Protein AF-A0A1A9GLY2-F1 (afdb_monomer_lite)

InterPro domains:
  IPR012349 FMN-binding split barrel [G3DSA:2.30.110.10] (280-380)

pLDDT: mean 84.07, std 19.6, range [28.59, 98.62]

Foldseek 3Di:
DDDDDDDDDDDDDDDDDDDDDDDDDDPPPCLVPPDPDDDDDDDDDDDPPPPPQPDADDLVLLLQQLLQLQLQLLLQQLLLVVVLVVQVPDPPNPDDLVSSLVSQLVSLLSSLQSNLQSVLVNVCVNQVVQPSVQSSVLSSVLSSVLSSVVCVCVSVVVVPDPDDDDDDPLVVQLVVLLVSQQVSQLSSLVSNLVSCVRRFDCSVLSSVLSNVLRSVLSNLQSVLQVPDDPPDDSVVSSNSSSNSSSVSSSSSSNSNSLSVVCGHAAHSVFVVLLVVLLDQPVVSLLFWKWKWFQAPVNSDIDIGIFGWFAFPLRWTKTFDDPPDPRVSRADPDWGWIWMSHSNDTAIKIKGKDFPPRPCNVRSVCRRCVSVVPPPADPGGIMMIIGGPPSPPPPPD

Radius of gyration: 32.01 Å; chains: 1; bounding box: 87×74×97 Å

Secondary structure (DSSP, 8-state):
-----------------------------------SS-----------------PPPPHHHHHHHHHHHHHHHHHHHHHHHHHHHHHHTSTT----HHHHHHHHHHHHHHHHHHHHHHHHHHHHHH-TT--HHHHHHHHHHHHHHHHHHHHHHHHHHTTT--SPPPPPPHHHHHHHHHHHHHHHHHHHHHHHHHHHTTT-S-THHHHHHHHHHHHHHHHHHHHHHTS--TT--HHHHHHHHHHHHHHHHHHHHHHHHHHHHHHHTS-HHHHHHHHHHHTT-TTTTTTEEEEEEE-TTT--EEEEEEEEEE-TTSPEEEPPPTT-TTGGG--SS-EEEEEEETTEEEEEEEEEE-TTSTTHHHHHHHHHHH-TTS---TT--EEEEE-TTSTTSS--

Structure (mmCIF, N/CA/C/O backbone):
data_AF-A0A1A9GLY2-F1
#
_entry.id   AF-A0A1A9GLY2-F1
#
loop_
_atom_site.group_PDB
_atom_site.id
_atom_site.type_symbol
_atom_site.label_atom_id
_atom_site.label_alt_id
_atom_site.label_comp_id
_atom_site.label_asym_id
_atom_site.label_entity_id
_atom_site.label_seq_id
_atom_site.pdbx_PDB_ins_code
_atom_site.Cartn_x
_atom_site.Cartn_y
_atom_site.Cartn_z
_atom_site.occupancy
_atom_site.B_iso_or_equiv
_atom_site.auth_seq_id
_atom_site.auth_comp_id
_atom_site.auth_asym_id
_atom_site.auth_atom_id
_atom_site.pdbx_PDB_model_num
ATOM 1 N N . MET A 1 1 ? -58.938 -49.628 1.799 1.00 38.72 1 MET A N 1
ATOM 2 C CA . MET A 1 1 ? -57.677 -50.353 2.076 1.00 38.72 1 MET A CA 1
ATOM 3 C C . MET A 1 1 ? -56.684 -49.321 2.579 1.00 38.72 1 MET A C 1
ATOM 5 O O . MET A 1 1 ? -56.350 -48.443 1.810 1.00 38.72 1 MET A O 1
ATOM 9 N N . GLY A 1 2 ? -56.239 -49.230 3.821 1.00 36.31 2 GLY A N 1
ATOM 10 C CA . GLY A 1 2 ? -56.370 -50.025 5.033 1.00 36.31 2 GLY A CA 1
ATOM 11 C C . GLY A 1 2 ? -55.250 -49.507 5.942 1.00 36.31 2 GLY A C 1
ATOM 12 O O . GLY A 1 2 ? -54.090 -49.807 5.693 1.00 36.31 2 GLY A O 1
ATOM 13 N N . THR A 1 3 ? -55.583 -48.652 6.908 1.00 43.03 3 THR A N 1
ATOM 14 C CA . THR A 1 3 ? -54.724 -48.313 8.058 1.00 43.03 3 THR A CA 1
ATOM 15 C C . THR A 1 3 ? -54.656 -49.507 9.017 1.00 43.03 3 THR A C 1
ATOM 17 O O . THR A 1 3 ? -55.555 -50.352 8.999 1.00 43.03 3 THR A O 1
ATOM 20 N N . PRO A 1 4 ? -53.604 -49.609 9.851 1.00 51.53 4 PRO A N 1
ATOM 21 C CA . PRO A 1 4 ? -53.790 -49.325 11.288 1.00 51.53 4 PRO A CA 1
ATOM 22 C C . PRO A 1 4 ? -52.613 -48.516 11.897 1.00 51.53 4 PRO A C 1
ATOM 24 O O . PRO A 1 4 ? -51.492 -48.614 11.417 1.00 51.53 4 PRO A O 1
ATOM 27 N N . VAL A 1 5 ? -52.800 -47.555 12.816 1.00 34.69 5 VAL A N 1
ATOM 28 C CA . VAL A 1 5 ? -53.244 -47.608 14.238 1.00 34.69 5 VAL A CA 1
ATOM 29 C C . VAL A 1 5 ? -52.142 -48.040 15.221 1.00 34.69 5 VAL A C 1
ATOM 31 O O . VAL A 1 5 ? -51.727 -49.194 15.194 1.00 34.69 5 VAL A O 1
ATOM 34 N N . ARG A 1 6 ? -51.767 -47.121 16.136 1.00 30.89 6 ARG A N 1
ATOM 35 C CA . ARG A 1 6 ? -51.654 -47.240 17.623 1.00 30.89 6 ARG A CA 1
ATOM 36 C C . ARG A 1 6 ? -50.696 -46.167 18.177 1.00 30.89 6 ARG A C 1
ATOM 38 O O . ARG A 1 6 ? -49.684 -45.901 17.552 1.00 30.89 6 ARG A O 1
ATOM 45 N N . GLN A 1 7 ? -50.858 -45.573 19.357 1.00 30.81 7 GLN A N 1
ATOM 46 C CA . GLN A 1 7 ? -51.963 -45.413 20.308 1.00 30.81 7 GLN A CA 1
ATOM 47 C C . GLN A 1 7 ? -51.444 -44.429 21.374 1.00 30.81 7 GLN A C 1
ATOM 49 O O . GLN A 1 7 ? -50.288 -44.533 21.784 1.00 30.81 7 GLN A O 1
ATOM 54 N N . SER A 1 8 ? -52.291 -43.506 21.821 1.00 32.62 8 SER A N 1
ATOM 55 C CA . SER A 1 8 ? -52.087 -42.708 23.032 1.00 32.62 8 SER A CA 1
ATOM 56 C C . SER A 1 8 ? -52.092 -43.594 24.281 1.00 32.62 8 SER A C 1
ATOM 58 O O . SER A 1 8 ? -52.841 -44.571 24.328 1.00 32.62 8 SER A O 1
ATOM 60 N N . VAL A 1 9 ? -51.345 -43.201 25.315 1.00 30.36 9 VAL A N 1
ATOM 61 C CA . VAL A 1 9 ? -51.691 -43.521 26.706 1.00 30.36 9 VAL A CA 1
ATOM 62 C C . VAL A 1 9 ? -51.654 -42.233 27.515 1.00 30.36 9 VAL A C 1
ATOM 64 O O . VAL A 1 9 ? -50.685 -41.478 27.503 1.00 30.36 9 VAL A O 1
ATOM 67 N N . GLU A 1 10 ? -52.785 -42.015 28.157 1.00 29.30 10 GLU A N 1
ATOM 68 C CA . GLU A 1 10 ? -53.166 -40.937 29.042 1.00 29.30 10 GLU A CA 1
ATOM 69 C C . GLU A 1 10 ? -52.873 -41.304 30.512 1.00 29.30 10 GLU A C 1
ATOM 71 O O . GLU A 1 10 ? -52.984 -42.465 30.901 1.00 29.30 10 GLU A O 1
ATOM 76 N N . ASN A 1 11 ? -52.649 -40.253 31.306 1.00 28.75 11 ASN A N 1
ATOM 77 C CA . ASN A 1 11 ? -53.126 -40.038 32.680 1.00 28.75 11 ASN A CA 1
ATOM 78 C C . ASN A 1 11 ? -52.360 -40.541 33.926 1.00 28.75 11 ASN A C 1
ATOM 80 O O . ASN A 1 11 ? -52.008 -41.704 34.084 1.00 28.75 11 ASN A O 1
ATOM 84 N N . PHE A 1 12 ? -52.364 -39.599 34.888 1.00 28.61 12 PHE A N 1
ATOM 85 C CA . PHE A 1 12 ? -52.595 -39.750 36.334 1.00 28.61 12 PHE A CA 1
ATOM 86 C C . PHE A 1 12 ? -51.380 -39.945 37.263 1.00 28.61 12 PHE A C 1
ATOM 88 O O . PHE A 1 12 ? -50.816 -41.028 37.343 1.00 28.61 12 PHE A O 1
ATOM 95 N N . TRP A 1 13 ? -51.007 -38.890 38.008 1.00 28.59 13 TRP A N 1
ATOM 96 C CA . TRP A 1 13 ? -51.351 -38.722 39.437 1.00 28.59 13 TRP A CA 1
ATOM 97 C C . TRP A 1 13 ? -50.932 -37.332 39.962 1.00 28.59 13 TRP A C 1
ATOM 99 O O . TRP A 1 13 ? -49.809 -36.874 39.758 1.00 28.59 13 TRP A O 1
ATOM 109 N N . GLU A 1 14 ? -51.879 -36.673 40.631 1.00 30.05 14 GLU A N 1
ATOM 110 C CA . GLU A 1 14 ? -51.739 -35.445 41.422 1.00 30.05 14 GLU A CA 1
ATOM 111 C C . GLU A 1 14 ? -51.032 -35.706 42.770 1.00 30.05 14 GLU A C 1
ATOM 113 O O . GLU A 1 14 ? -51.168 -36.793 43.331 1.00 30.05 14 GLU A O 1
ATOM 118 N N . GLY A 1 15 ? -50.388 -34.674 43.343 1.00 30.89 15 GLY A N 1
ATOM 119 C CA . GLY A 1 15 ? -50.242 -34.533 44.806 1.00 30.89 15 GLY A CA 1
ATOM 120 C C . GLY A 1 15 ? -48.882 -34.042 45.361 1.00 30.89 15 GLY A C 1
ATOM 121 O O . GLY A 1 15 ? -47.910 -34.784 45.268 1.00 30.89 15 GLY A O 1
ATOM 122 N N . PRO A 1 16 ? -48.800 -32.842 45.992 1.00 44.28 16 PRO A N 1
ATOM 123 C CA . PRO A 1 16 ? -47.631 -32.291 46.724 1.00 44.28 16 PRO A CA 1
ATOM 124 C C . PRO A 1 16 ? -47.725 -32.641 48.244 1.00 44.28 16 PRO A C 1
ATOM 126 O O . PRO A 1 16 ? -48.586 -33.463 48.563 1.00 44.28 16 PRO A O 1
ATOM 129 N N . PRO A 1 17 ? -46.984 -32.055 49.233 1.00 53.94 17 PRO A N 1
ATOM 130 C CA . PRO A 1 17 ? -45.946 -30.998 49.239 1.00 53.94 17 PRO A CA 1
ATOM 131 C C . PRO A 1 17 ? -44.714 -31.287 50.154 1.00 53.94 17 PRO A C 1
ATOM 133 O O . PRO A 1 17 ? -44.690 -32.280 50.870 1.00 53.94 17 PRO A O 1
ATOM 136 N N . ALA A 1 18 ? -43.715 -30.386 50.195 1.00 32.31 18 ALA A N 1
ATOM 137 C CA . ALA A 1 18 ? -43.185 -29.792 51.445 1.00 32.31 18 ALA A CA 1
ATOM 138 C C . ALA A 1 18 ? -41.945 -28.900 51.224 1.00 32.31 18 ALA A C 1
ATOM 140 O O . ALA A 1 18 ? -41.057 -29.185 50.427 1.00 32.31 18 ALA A O 1
ATOM 141 N N . LEU A 1 19 ? -41.934 -27.815 51.998 1.00 43.59 19 LEU A N 1
ATOM 142 C CA . LEU A 1 19 ? -40.936 -26.757 52.128 1.00 43.59 19 LEU A CA 1
ATOM 143 C C . LEU A 1 19 ? -39.554 -27.263 52.575 1.00 43.59 19 LEU A C 1
ATOM 145 O O . LEU A 1 19 ? -39.458 -28.098 53.471 1.00 43.59 19 LEU A O 1
ATOM 149 N N . SER A 1 20 ? -38.490 -26.633 52.071 1.00 37.59 20 SER A N 1
ATOM 150 C CA . SER A 1 20 ? -37.233 -26.510 52.812 1.00 37.59 20 SER A CA 1
ATOM 151 C C . SER A 1 20 ? -36.520 -25.202 52.468 1.00 37.59 20 SER A C 1
ATOM 153 O O . SER A 1 20 ? -36.374 -24.812 51.311 1.00 37.59 20 SER A O 1
ATOM 155 N N . THR A 1 21 ? -36.163 -24.513 53.541 1.00 43.62 21 THR A N 1
ATOM 156 C CA . THR A 1 21 ? -35.464 -23.240 53.698 1.00 43.62 21 THR A CA 1
ATOM 157 C C . THR A 1 21 ? -34.026 -23.276 53.162 1.00 43.62 21 THR A C 1
ATOM 159 O O . THR A 1 21 ? -33.374 -24.313 53.235 1.00 43.62 21 THR A O 1
ATOM 162 N N . GLY A 1 22 ? -33.518 -22.133 52.672 1.00 38.69 22 GLY A N 1
ATOM 163 C CA . GLY A 1 22 ? -32.112 -21.927 52.261 1.00 38.69 22 GLY A CA 1
ATOM 164 C C . GLY A 1 22 ? -31.094 -22.031 53.416 1.00 38.69 22 GLY A C 1
ATOM 165 O O . GLY A 1 22 ? -31.451 -22.568 54.463 1.00 38.69 22 GLY A O 1
ATOM 166 N N . PRO A 1 23 ? -29.858 -21.481 53.320 1.00 57.25 23 PRO A N 1
ATOM 167 C CA . PRO A 1 23 ? -29.293 -20.590 52.292 1.00 57.25 23 PRO A CA 1
ATOM 168 C C . PRO A 1 23 ? -27.884 -21.004 51.794 1.00 57.25 23 PRO A C 1
ATOM 170 O O . PRO A 1 23 ? -27.216 -21.823 52.414 1.00 57.25 23 PRO A O 1
ATOM 173 N N . SER A 1 24 ? -27.392 -20.380 50.715 1.00 36.78 24 SER A N 1
ATOM 174 C CA . SER A 1 24 ? -25.984 -19.948 50.554 1.00 36.78 24 SER A CA 1
ATOM 175 C C . SER A 1 24 ? -25.774 -19.352 49.164 1.00 36.78 24 SER A C 1
ATOM 177 O O . SER A 1 24 ? -25.756 -20.059 48.158 1.00 36.78 24 SER A O 1
ATOM 179 N N . ALA A 1 25 ? -25.614 -18.030 49.117 1.00 43.66 25 ALA A N 1
ATOM 180 C CA . ALA A 1 25 ? -25.160 -17.321 47.933 1.00 43.66 25 ALA A CA 1
ATOM 181 C C . ALA A 1 25 ? -23.687 -17.675 47.683 1.00 43.66 25 ALA A C 1
ATOM 183 O O . ALA A 1 25 ? -22.786 -17.152 48.336 1.00 43.66 25 ALA A O 1
ATOM 184 N N . LEU A 1 26 ? -23.449 -18.591 46.746 1.00 38.06 26 LEU A N 1
ATOM 185 C CA . LEU A 1 26 ? -22.144 -18.737 46.114 1.00 38.06 26 LEU A CA 1
ATOM 186 C C . LEU A 1 26 ? -21.930 -17.529 45.190 1.00 38.06 26 LEU A C 1
ATOM 188 O O . LEU A 1 26 ? -22.845 -17.192 44.431 1.00 38.06 26 LEU A O 1
ATOM 192 N N . PRO A 1 27 ? -20.756 -16.875 45.203 1.00 38.53 27 PRO A N 1
ATOM 193 C CA . PRO A 1 27 ? -20.429 -15.889 44.190 1.00 38.53 27 PRO A CA 1
ATOM 194 C C . PRO A 1 27 ? -20.340 -16.624 42.851 1.00 38.53 27 PRO A C 1
ATOM 196 O O . PRO A 1 27 ? -19.382 -17.346 42.577 1.00 38.53 27 PRO A O 1
ATOM 199 N N . LEU A 1 28 ? -21.382 -16.485 42.032 1.00 38.66 28 LEU A N 1
ATOM 200 C CA . LEU A 1 28 ? -21.342 -16.859 40.629 1.00 38.66 28 LEU A CA 1
ATOM 201 C C . LEU A 1 28 ? -20.270 -15.989 39.975 1.00 38.66 28 LEU A C 1
ATOM 203 O O . LEU A 1 28 ? -20.501 -14.820 39.667 1.00 38.66 28 LEU A O 1
ATOM 207 N N . ASP A 1 29 ? -19.089 -16.569 39.774 1.00 40.78 29 ASP A N 1
ATOM 208 C CA . ASP A 1 29 ? -18.081 -16.050 38.859 1.00 40.78 29 ASP A CA 1
ATOM 209 C C . ASP A 1 29 ? -18.636 -16.206 37.436 1.00 40.78 29 ASP A C 1
ATOM 211 O O . ASP A 1 29 ? -18.336 -17.149 36.695 1.00 40.78 29 ASP A O 1
ATOM 215 N N . VAL A 1 30 ? -19.569 -15.311 37.090 1.00 45.22 30 VAL A N 1
ATOM 216 C CA . VAL A 1 30 ? -20.091 -15.147 35.738 1.00 45.22 30 VAL A CA 1
ATOM 217 C C . VAL A 1 30 ? -18.941 -14.574 34.931 1.00 45.22 30 VAL A C 1
ATOM 219 O O . VAL A 1 30 ? -18.821 -13.370 34.710 1.00 45.22 30 VAL A O 1
ATOM 222 N N . SER A 1 31 ? -18.064 -15.465 34.488 1.00 43.38 31 SER A N 1
ATOM 223 C CA . SER A 1 31 ? -17.146 -15.196 33.401 1.00 43.38 31 SER A CA 1
ATOM 224 C C . SER A 1 31 ? -18.011 -15.004 32.157 1.00 43.38 31 SER A C 1
ATOM 226 O O . SER A 1 31 ? -18.311 -15.954 31.433 1.00 43.38 31 SER A O 1
ATOM 228 N N . VAL A 1 32 ? -18.477 -13.759 31.972 1.00 48.78 32 VAL A N 1
ATOM 229 C CA . VAL A 1 32 ? -19.273 -13.280 30.837 1.00 48.78 32 VAL A CA 1
ATOM 230 C C . VAL A 1 32 ? -18.464 -13.560 29.587 1.00 48.78 32 VAL A C 1
ATOM 232 O O . VAL A 1 32 ? -17.568 -12.820 29.173 1.00 48.78 32 VAL A O 1
ATOM 235 N N . ARG A 1 33 ? -18.734 -14.725 29.021 1.00 44.78 33 ARG A N 1
ATOM 236 C CA . ARG A 1 33 ? -18.053 -15.220 27.852 1.00 44.78 33 ARG A CA 1
ATOM 237 C C . ARG A 1 33 ? -18.717 -14.532 26.670 1.00 44.78 33 ARG A C 1
ATOM 239 O O . ARG A 1 33 ? -19.754 -14.970 26.189 1.00 44.78 33 ARG A O 1
ATOM 246 N N . CYS A 1 34 ? -18.105 -13.441 26.207 1.00 48.50 34 CYS A N 1
ATOM 247 C CA . CYS A 1 34 ? -18.359 -12.872 24.883 1.00 48.50 34 CYS A CA 1
ATOM 248 C C . CYS A 1 34 ? -17.879 -13.895 23.837 1.00 48.50 34 CYS A C 1
ATOM 250 O O . CYS A 1 34 ? -16.817 -13.747 23.236 1.00 48.50 34 CYS A O 1
ATOM 252 N N . THR A 1 35 ? -18.574 -15.025 23.722 1.00 45.62 35 THR A N 1
ATOM 253 C CA . THR A 1 35 ? -18.190 -16.140 22.862 1.00 45.62 35 THR A CA 1
ATOM 254 C C . THR A 1 35 ? -19.413 -16.660 22.131 1.00 45.62 35 THR A C 1
ATOM 256 O O . THR A 1 35 ? -20.208 -17.401 22.702 1.00 45.62 35 THR A O 1
ATOM 259 N N . GLY A 1 36 ? -19.452 -16.410 20.820 1.00 44.09 36 GLY A N 1
ATOM 260 C CA . GLY A 1 36 ? -19.726 -17.512 19.902 1.00 44.09 36 GLY A CA 1
ATOM 261 C C . GLY A 1 36 ? -18.803 -18.678 20.282 1.00 44.09 36 GLY A C 1
ATOM 262 O O . GLY A 1 36 ? -17.595 -18.492 20.451 1.00 44.09 36 GLY A O 1
ATOM 263 N N . GLY A 1 37 ? -19.408 -19.830 20.567 1.00 33.69 37 GLY A N 1
ATOM 264 C CA . GLY A 1 37 ? -18.840 -20.894 21.393 1.00 33.69 37 GLY A CA 1
ATOM 265 C C . GLY A 1 37 ? -17.450 -21.391 20.985 1.00 33.69 37 GLY A C 1
ATOM 266 O O . GLY A 1 37 ? -17.215 -21.806 19.853 1.00 33.69 37 GLY A O 1
ATOM 267 N N . MET A 1 38 ? -16.535 -21.441 21.956 1.00 38.41 38 MET A N 1
ATOM 268 C CA . MET A 1 38 ? -15.318 -22.249 21.869 1.00 38.41 38 MET A CA 1
ATOM 269 C C . MET A 1 38 ? -14.953 -22.790 23.263 1.00 38.41 38 MET A C 1
ATOM 271 O O . MET A 1 38 ? -14.972 -22.058 24.258 1.00 38.41 38 MET A O 1
ATOM 275 N N . ARG A 1 39 ? -14.695 -24.104 23.337 1.00 41.03 39 ARG A N 1
ATOM 276 C CA . ARG A 1 39 ? -14.489 -24.887 24.572 1.00 41.03 39 ARG A CA 1
ATOM 277 C C . ARG A 1 39 ? -13.223 -24.461 25.345 1.00 41.03 39 ARG A C 1
ATOM 279 O O . ARG A 1 39 ? -12.210 -24.172 24.712 1.00 41.03 39 ARG A O 1
ATOM 286 N N . PRO A 1 40 ? -13.242 -24.468 26.693 1.00 45.19 40 PRO A N 1
ATOM 287 C CA . PRO A 1 40 ? -12.069 -24.192 27.518 1.00 45.19 40 PRO A CA 1
ATOM 288 C C . PRO A 1 40 ? -11.242 -25.472 27.734 1.00 45.19 40 PRO A C 1
ATOM 290 O O . PRO A 1 40 ? -11.770 -26.478 28.198 1.00 45.19 40 PRO A O 1
ATOM 293 N N . GLY A 1 41 ? -9.947 -25.436 27.422 1.00 45.19 41 GLY A N 1
ATOM 294 C CA . GLY A 1 41 ? -9.006 -26.509 27.742 1.00 45.19 41 GLY A CA 1
ATOM 295 C C . GLY A 1 41 ? -7.575 -25.980 27.831 1.00 45.19 41 GLY A C 1
ATOM 296 O O . GLY A 1 41 ? -7.081 -25.417 26.860 1.00 45.19 41 GLY A O 1
ATOM 297 N N . ALA A 1 42 ? -6.957 -26.168 29.002 1.00 49.44 42 ALA A N 1
ATOM 298 C CA . ALA A 1 42 ? -5.528 -26.032 29.310 1.00 49.44 42 ALA A CA 1
ATOM 299 C C . ALA A 1 42 ? -4.863 -24.682 28.964 1.00 49.44 42 ALA A C 1
ATOM 301 O O . ALA A 1 42 ? -4.197 -24.528 27.942 1.00 49.44 42 ALA A O 1
ATOM 302 N N . ALA A 1 43 ? -4.984 -23.710 29.870 1.00 46.97 43 ALA A N 1
ATOM 303 C CA . ALA A 1 43 ? -4.198 -22.481 29.845 1.00 46.97 43 ALA A CA 1
ATOM 304 C C . ALA A 1 43 ? -3.432 -22.351 31.161 1.00 46.97 43 ALA A C 1
ATOM 306 O O . ALA A 1 43 ? -3.874 -21.641 32.053 1.00 46.97 43 ALA A O 1
ATOM 307 N N . ASP A 1 44 ? -2.294 -23.033 31.275 1.00 51.78 44 ASP A N 1
ATOM 308 C CA . ASP A 1 44 ? -1.329 -22.700 32.314 1.00 51.78 44 ASP A CA 1
ATOM 309 C C . ASP A 1 44 ? 0.107 -22.988 31.859 1.00 51.78 44 ASP A C 1
ATOM 311 O O . ASP A 1 44 ? 0.386 -23.995 31.212 1.00 51.78 44 ASP A O 1
ATOM 315 N N . LEU A 1 45 ? 1.000 -22.056 32.205 1.00 43.88 45 LEU A N 1
ATOM 316 C CA . LEU A 1 45 ? 2.466 -22.141 32.120 1.00 43.88 45 LEU A CA 1
ATOM 317 C C . LEU A 1 45 ? 3.145 -22.015 30.740 1.00 43.88 45 LEU A C 1
ATOM 319 O O . LEU A 1 45 ? 4.056 -22.776 30.419 1.00 43.88 45 LEU A O 1
ATOM 323 N N . LEU A 1 46 ? 2.833 -20.968 29.962 1.00 38.84 46 LEU A N 1
ATOM 324 C CA . LEU A 1 46 ? 3.800 -20.459 28.975 1.00 38.84 46 LEU A CA 1
ATOM 325 C C . LEU A 1 46 ? 4.472 -19.168 29.471 1.00 38.84 46 LEU A C 1
ATOM 327 O O . LEU A 1 46 ? 3.773 -18.222 29.848 1.00 38.84 46 LEU A O 1
ATOM 331 N N . PRO A 1 47 ? 5.818 -19.090 29.457 1.00 40.31 47 PRO A N 1
ATOM 332 C CA . PRO A 1 47 ? 6.548 -17.914 29.905 1.00 40.31 47 PRO A CA 1
ATOM 333 C C . PRO A 1 47 ? 6.137 -16.687 29.089 1.00 40.31 47 PRO A C 1
ATOM 335 O O . PRO A 1 47 ? 6.216 -16.670 27.856 1.00 40.31 47 PRO A O 1
ATOM 338 N N . ARG A 1 48 ? 5.707 -15.639 29.804 1.00 43.06 48 ARG A N 1
ATOM 339 C CA . ARG A 1 48 ? 5.384 -14.312 29.268 1.00 43.06 48 ARG A CA 1
ATOM 340 C C . ARG A 1 48 ? 6.640 -13.686 28.660 1.00 43.06 48 ARG A C 1
ATOM 342 O O . ARG A 1 48 ? 7.309 -12.870 29.287 1.00 43.06 48 ARG A O 1
ATOM 349 N N . ARG A 1 49 ? 6.959 -14.028 27.409 1.00 43.34 49 ARG A N 1
ATOM 350 C CA . ARG A 1 49 ? 7.821 -13.180 26.581 1.00 43.34 49 ARG A CA 1
ATOM 351 C C . ARG A 1 49 ? 7.082 -11.865 26.395 1.00 43.34 49 ARG A C 1
ATOM 353 O O . ARG A 1 49 ? 6.084 -11.805 25.680 1.00 43.34 49 ARG A O 1
ATOM 360 N N . THR A 1 50 ? 7.571 -10.826 27.059 1.00 41.59 50 THR A N 1
ATOM 361 C CA . THR A 1 50 ? 7.172 -9.440 26.842 1.00 41.59 50 THR A CA 1
ATOM 362 C C . THR A 1 50 ? 7.463 -9.096 25.386 1.00 41.59 50 THR A C 1
ATOM 364 O O . THR A 1 50 ? 8.567 -8.720 24.998 1.00 41.59 50 THR A O 1
ATOM 367 N N . SER A 1 51 ? 6.470 -9.298 24.523 1.00 47.00 51 SER A N 1
ATOM 368 C CA . SER A 1 51 ? 6.543 -8.863 23.141 1.00 47.00 51 SER A CA 1
ATOM 369 C C . SER A 1 51 ? 6.591 -7.342 23.163 1.00 47.00 51 SER A C 1
ATOM 371 O O . SER A 1 51 ? 5.549 -6.701 23.300 1.00 47.00 51 SER A O 1
ATOM 373 N N . ARG A 1 52 ? 7.793 -6.759 23.066 1.00 49.88 52 ARG A N 1
ATOM 374 C CA . ARG A 1 52 ? 7.948 -5.347 22.708 1.00 49.88 52 ARG A CA 1
ATOM 375 C C . ARG A 1 52 ? 7.114 -5.136 21.450 1.00 49.88 52 ARG A C 1
ATOM 377 O O . ARG A 1 52 ? 7.427 -5.696 20.400 1.00 49.88 52 ARG A O 1
ATOM 384 N N . SER A 1 53 ? 6.021 -4.393 21.582 1.00 53.66 53 SER A N 1
ATOM 385 C CA . SER A 1 53 ? 5.233 -3.941 20.444 1.00 53.66 53 SER A CA 1
ATOM 386 C C . SER A 1 53 ? 6.157 -3.088 19.589 1.00 53.66 53 SER A C 1
ATOM 388 O O . SER A 1 53 ? 6.485 -1.966 19.960 1.00 53.66 53 SER A O 1
ATOM 390 N N . ALA A 1 54 ? 6.658 -3.654 18.493 1.00 58.81 54 ALA A N 1
ATOM 391 C CA . ALA A 1 54 ? 7.458 -2.904 17.544 1.00 58.81 54 ALA A CA 1
ATOM 392 C C . ALA A 1 54 ? 6.573 -1.789 16.981 1.00 58.81 54 ALA A C 1
ATOM 394 O O . ALA A 1 54 ? 5.564 -2.076 16.331 1.00 58.81 54 ALA A O 1
ATOM 395 N N . SER A 1 55 ? 6.929 -0.533 17.257 1.00 66.31 55 SER A N 1
ATOM 396 C CA . SER A 1 55 ? 6.269 0.621 16.654 1.00 66.31 55 SER A CA 1
ATOM 397 C C . SER A 1 55 ? 6.285 0.469 15.132 1.00 66.31 55 SER A C 1
ATOM 399 O O . SER A 1 55 ? 7.291 -0.013 14.595 1.00 66.31 55 SER A O 1
ATOM 401 N N . PRO A 1 56 ? 5.203 0.846 14.428 1.00 69.94 56 PRO A N 1
ATOM 402 C CA . PRO A 1 56 ? 5.167 0.787 12.971 1.00 69.94 56 PRO A CA 1
ATOM 403 C C . PRO A 1 56 ? 6.359 1.549 12.361 1.00 69.94 56 PRO A C 1
ATOM 405 O O . PRO A 1 56 ? 6.922 2.432 13.022 1.00 69.94 56 PRO A O 1
ATOM 408 N N . PRO A 1 57 ? 6.766 1.219 11.118 1.00 77.81 57 PRO A N 1
ATOM 409 C CA . PRO A 1 57 ? 7.809 1.973 10.434 1.00 77.81 57 PRO A CA 1
ATOM 410 C C . PRO A 1 57 ? 7.476 3.456 10.470 1.00 77.81 57 PRO A C 1
ATOM 412 O O . PRO A 1 57 ? 6.319 3.836 10.320 1.00 77.81 57 PRO A O 1
ATOM 415 N N . ARG A 1 58 ? 8.484 4.317 10.592 1.00 89.50 58 ARG A N 1
ATOM 416 C CA . ARG A 1 58 ? 8.272 5.721 10.240 1.00 89.50 58 ARG A CA 1
ATOM 417 C C . ARG A 1 58 ? 8.032 5.782 8.734 1.00 89.50 58 ARG A C 1
ATOM 419 O O . ARG A 1 58 ? 8.826 5.215 7.983 1.00 89.50 58 ARG A O 1
ATOM 426 N N . LEU A 1 59 ? 6.982 6.486 8.308 1.00 90.88 59 LEU A N 1
ATOM 427 C CA . LEU A 1 59 ? 6.634 6.659 6.892 1.00 90.88 59 LEU A CA 1
ATOM 428 C C . LEU A 1 59 ? 7.849 7.060 6.044 1.00 90.88 59 LEU A C 1
ATOM 430 O O . LEU A 1 59 ? 8.071 6.485 4.987 1.00 90.88 59 LEU A O 1
ATOM 434 N N . LEU A 1 60 ? 8.669 7.987 6.546 1.00 93.31 60 LEU A N 1
ATOM 435 C CA . LEU A 1 60 ? 9.869 8.456 5.852 1.00 93.31 60 LEU A CA 1
ATOM 436 C C . LEU A 1 60 ? 10.887 7.340 5.592 1.00 93.31 60 LEU A C 1
ATOM 438 O O . LEU A 1 60 ? 11.437 7.269 4.503 1.00 93.31 60 LEU A O 1
ATOM 442 N N . ILE A 1 61 ? 11.109 6.439 6.555 1.00 95.12 61 ILE A N 1
ATOM 443 C CA . ILE A 1 61 ? 12.038 5.308 6.383 1.00 95.12 61 ILE A CA 1
ATOM 444 C C . ILE A 1 61 ? 11.488 4.338 5.337 1.00 95.12 61 ILE A C 1
ATOM 446 O O . ILE A 1 61 ? 12.238 3.821 4.514 1.00 95.12 61 ILE A O 1
ATOM 450 N N . TRP A 1 62 ? 10.175 4.099 5.370 1.00 95.00 62 TRP A N 1
ATOM 451 C CA . TRP A 1 62 ? 9.507 3.245 4.396 1.00 95.00 62 TRP A CA 1
ATOM 452 C C . TRP A 1 62 ? 9.610 3.826 2.980 1.00 95.00 62 TRP A C 1
ATOM 454 O O . TRP A 1 62 ? 10.086 3.149 2.075 1.00 95.00 62 TRP A O 1
ATOM 464 N N . ALA A 1 63 ? 9.239 5.094 2.800 1.00 96.69 63 ALA A N 1
ATOM 465 C CA . ALA A 1 63 ? 9.296 5.764 1.506 1.00 96.69 63 ALA A CA 1
ATOM 466 C C . ALA A 1 63 ? 10.729 5.904 0.973 1.00 96.69 63 ALA A C 1
ATOM 468 O O . ALA A 1 63 ? 10.960 5.619 -0.195 1.00 96.69 63 ALA A O 1
ATOM 469 N N . ALA A 1 64 ? 11.701 6.255 1.821 1.00 97.44 64 ALA A N 1
ATOM 470 C CA . ALA A 1 64 ? 13.101 6.381 1.413 1.00 97.44 64 ALA A CA 1
ATOM 471 C C . ALA A 1 64 ? 13.707 5.046 0.955 1.00 97.44 64 ALA A C 1
ATOM 473 O O . ALA A 1 64 ? 14.468 5.014 -0.008 1.00 97.44 64 ALA A O 1
ATOM 474 N N . ALA A 1 65 ? 13.362 3.935 1.613 1.00 97.56 65 ALA A N 1
ATOM 475 C CA . ALA A 1 65 ? 13.848 2.618 1.209 1.00 97.56 65 ALA A CA 1
ATOM 476 C C . ALA A 1 65 ? 13.304 2.197 -0.164 1.00 97.56 65 ALA A C 1
ATOM 478 O O . ALA A 1 65 ? 14.049 1.639 -0.967 1.00 97.56 65 ALA A O 1
ATOM 479 N N . LEU A 1 66 ? 12.023 2.469 -0.438 1.00 97.94 66 LEU A N 1
ATOM 480 C CA . LEU A 1 66 ? 11.413 2.163 -1.734 1.00 97.94 66 LEU A CA 1
ATOM 481 C C . LEU A 1 66 ? 11.918 3.114 -2.824 1.00 97.94 66 LEU A C 1
ATOM 483 O O . LEU A 1 66 ? 12.217 2.651 -3.917 1.00 97.94 66 LEU A O 1
ATOM 487 N N . ALA A 1 67 ? 12.110 4.398 -2.513 1.00 98.38 67 ALA A N 1
ATOM 488 C CA . ALA A 1 67 ? 12.768 5.354 -3.402 1.00 98.38 67 ALA A CA 1
ATOM 489 C C . ALA A 1 67 ? 14.166 4.873 -3.817 1.00 98.38 67 ALA A C 1
ATOM 491 O O . ALA A 1 67 ? 14.477 4.832 -5.002 1.00 98.38 67 ALA A O 1
ATOM 492 N N . LEU A 1 68 ? 15.001 4.448 -2.864 1.00 98.44 68 LEU A N 1
ATOM 493 C CA . LEU A 1 68 ? 16.342 3.950 -3.176 1.00 98.44 68 LEU A CA 1
ATOM 494 C C . LEU A 1 68 ? 16.304 2.668 -4.023 1.00 98.44 68 LEU A C 1
ATOM 496 O O . LEU A 1 68 ? 17.105 2.518 -4.940 1.00 98.44 68 LEU A O 1
ATOM 500 N N . ALA A 1 69 ? 15.384 1.749 -3.724 1.00 98.38 69 ALA A N 1
ATOM 501 C CA . ALA A 1 69 ? 15.250 0.503 -4.472 1.00 98.38 69 ALA A CA 1
ATOM 502 C C . ALA A 1 69 ? 14.836 0.738 -5.934 1.00 98.38 69 ALA A C 1
ATOM 504 O O . ALA A 1 69 ? 15.458 0.192 -6.843 1.00 98.38 69 ALA A O 1
ATOM 505 N N . GLU A 1 70 ? 13.835 1.587 -6.156 1.00 98.31 70 GLU A N 1
ATOM 506 C CA . GLU A 1 70 ? 13.379 1.972 -7.495 1.00 98.31 70 GLU A CA 1
ATOM 507 C C . GLU A 1 70 ? 14.438 2.790 -8.241 1.00 98.31 70 GLU A C 1
ATOM 509 O O . GLU A 1 70 ? 14.646 2.591 -9.433 1.00 98.31 70 GLU A O 1
ATOM 514 N N . ALA A 1 71 ? 15.185 3.660 -7.552 1.00 98.62 71 ALA A N 1
ATOM 515 C CA . ALA A 1 71 ? 16.315 4.369 -8.152 1.00 98.62 71 ALA A CA 1
ATOM 516 C C . ALA A 1 71 ? 17.361 3.399 -8.721 1.00 98.62 71 ALA A C 1
ATOM 518 O O . ALA A 1 71 ? 17.850 3.599 -9.831 1.00 98.62 71 ALA A O 1
ATOM 519 N N . VAL A 1 72 ? 17.678 2.324 -7.990 1.00 98.56 72 VAL A N 1
ATOM 520 C CA . VAL A 1 72 ? 18.585 1.271 -8.470 1.00 98.56 72 VAL A CA 1
ATOM 521 C C . VAL A 1 72 ? 17.995 0.546 -9.680 1.00 98.56 72 VAL A C 1
ATOM 523 O O . VAL A 1 72 ? 18.699 0.366 -10.673 1.00 98.56 72 VAL A O 1
ATOM 526 N N . GLY A 1 73 ? 16.717 0.164 -9.622 1.00 97.88 73 GLY A N 1
ATOM 527 C CA . GLY A 1 73 ? 16.033 -0.517 -10.723 1.00 97.88 73 GLY A CA 1
ATOM 528 C C . GLY A 1 73 ? 16.002 0.309 -12.009 1.00 97.88 73 GLY A C 1
ATOM 529 O O . GLY A 1 73 ? 16.449 -0.152 -13.058 1.00 97.88 73 GLY A O 1
ATOM 530 N N . LEU A 1 74 ? 15.570 1.568 -11.921 1.00 98.12 74 LEU A N 1
ATOM 531 C CA . LEU A 1 74 ? 15.438 2.440 -13.087 1.00 98.12 74 LEU A CA 1
ATOM 532 C C . LEU A 1 74 ? 16.793 2.904 -13.633 1.00 98.12 74 LEU A C 1
ATOM 534 O O . LEU A 1 74 ? 16.938 3.049 -14.847 1.00 98.12 74 LEU A O 1
ATOM 538 N N . ALA A 1 75 ? 17.809 3.077 -12.783 1.00 98.38 75 ALA A N 1
ATOM 539 C CA . ALA A 1 75 ? 19.178 3.299 -13.248 1.00 98.38 75 ALA A CA 1
ATOM 540 C C . ALA A 1 75 ? 19.720 2.076 -14.010 1.00 98.38 75 ALA A C 1
ATOM 542 O O . ALA A 1 75 ? 20.334 2.236 -15.067 1.00 98.38 75 ALA A O 1
ATOM 543 N N . ALA A 1 76 ? 19.459 0.859 -13.517 1.00 98.12 76 ALA A N 1
ATOM 544 C CA . ALA A 1 76 ? 19.852 -0.376 -14.195 1.00 98.12 76 ALA A CA 1
ATOM 545 C C . ALA A 1 76 ? 19.135 -0.536 -15.545 1.00 98.12 76 ALA A C 1
ATOM 547 O O . ALA A 1 76 ? 19.780 -0.862 -16.540 1.00 98.12 76 ALA A O 1
ATOM 548 N N . ALA A 1 77 ? 17.833 -0.247 -15.606 1.00 97.12 77 ALA A N 1
ATOM 549 C CA . ALA A 1 77 ? 17.056 -0.291 -16.843 1.00 97.12 77 ALA A CA 1
ATOM 550 C C . ALA A 1 77 ? 17.541 0.735 -17.877 1.00 97.12 77 ALA A C 1
ATOM 552 O O . ALA A 1 77 ? 17.734 0.397 -19.047 1.00 97.12 77 ALA A O 1
ATOM 553 N N . ALA A 1 78 ? 17.805 1.971 -17.443 1.00 97.19 78 ALA A N 1
ATOM 554 C CA . ALA A 1 78 ? 18.383 3.005 -18.294 1.00 97.19 78 ALA A CA 1
ATOM 555 C C . ALA A 1 78 ? 19.756 2.578 -18.840 1.00 97.19 78 ALA A C 1
ATOM 557 O O . ALA A 1 78 ? 20.008 2.694 -20.039 1.00 97.19 78 ALA A O 1
ATOM 558 N N . GLY A 1 79 ? 20.620 2.019 -17.987 1.00 97.50 79 GLY A N 1
ATOM 559 C CA . GLY A 1 79 ? 21.925 1.495 -18.393 1.00 97.50 79 GLY A CA 1
ATOM 560 C C . GLY A 1 79 ? 21.820 0.340 -19.390 1.00 97.50 79 GLY A C 1
ATOM 561 O O . GLY A 1 79 ? 22.517 0.344 -20.402 1.00 97.50 79 GLY A O 1
ATOM 562 N N . ALA A 1 80 ? 20.914 -0.613 -19.153 1.00 96.38 80 ALA A N 1
ATOM 563 C CA . ALA A 1 80 ? 20.666 -1.729 -20.064 1.00 96.38 80 ALA A CA 1
ATOM 564 C C . ALA A 1 80 ? 20.181 -1.244 -21.438 1.00 96.38 80 ALA A C 1
ATOM 566 O O . ALA A 1 80 ? 20.688 -1.699 -22.460 1.00 96.38 80 ALA A O 1
ATOM 567 N N . SER A 1 81 ? 19.268 -0.269 -21.471 1.00 93.81 81 SER A N 1
ATOM 568 C CA . SER A 1 81 ? 18.789 0.350 -22.714 1.00 93.81 81 SER A CA 1
ATOM 569 C C . SER A 1 81 ? 19.925 1.011 -23.512 1.00 93.81 81 SER A C 1
ATOM 571 O O . SER A 1 81 ? 20.057 0.799 -24.721 1.00 93.81 81 SER A O 1
ATOM 573 N N . GLN A 1 82 ? 20.812 1.748 -22.834 1.00 95.69 82 GLN A N 1
ATOM 574 C CA . GLN A 1 82 ? 21.979 2.365 -23.475 1.00 95.69 82 GLN A CA 1
ATOM 575 C C . GLN A 1 82 ? 22.998 1.331 -23.968 1.00 95.69 82 GLN A C 1
ATOM 577 O O . GLN A 1 82 ? 23.528 1.483 -25.065 1.00 95.69 82 GLN A O 1
ATOM 582 N N . ALA A 1 83 ? 23.234 0.257 -23.211 1.00 94.38 83 ALA A N 1
ATOM 583 C CA . ALA A 1 83 ? 24.113 -0.832 -23.632 1.00 94.38 83 ALA A CA 1
ATOM 584 C C . ALA A 1 83 ? 23.584 -1.540 -24.890 1.00 94.38 83 ALA A C 1
ATOM 586 O O . ALA A 1 83 ? 24.347 -1.787 -25.823 1.00 94.38 83 ALA A O 1
ATOM 587 N N . VAL A 1 84 ? 22.273 -1.806 -24.947 1.00 91.94 84 VAL A N 1
ATOM 588 C CA . VAL A 1 84 ? 21.619 -2.368 -26.139 1.00 91.94 84 VAL A CA 1
ATOM 589 C C . VAL A 1 84 ? 21.760 -1.426 -27.333 1.00 91.94 84 VAL A C 1
ATOM 591 O O . VAL A 1 84 ? 22.096 -1.879 -28.426 1.00 91.94 84 VAL A O 1
ATOM 594 N N . THR A 1 85 ? 21.558 -0.123 -27.130 1.00 90.62 85 THR A N 1
ATOM 595 C CA . THR A 1 85 ? 21.675 0.880 -28.200 1.00 90.62 85 THR A CA 1
ATOM 596 C C . THR A 1 85 ? 23.100 0.954 -28.743 1.00 90.62 85 THR A C 1
ATOM 598 O O . THR A 1 85 ? 23.298 0.835 -29.948 1.00 90.62 85 THR A O 1
ATOM 601 N N . ALA A 1 86 ? 24.093 1.085 -27.859 1.00 91.12 86 ALA A N 1
ATOM 602 C CA . ALA A 1 86 ? 25.500 1.171 -28.240 1.00 91.12 86 ALA A CA 1
ATOM 603 C C . ALA A 1 86 ? 25.945 -0.058 -29.045 1.00 91.12 86 ALA A C 1
ATOM 605 O O . ALA A 1 86 ? 26.565 0.079 -30.098 1.00 91.12 86 ALA A O 1
ATOM 606 N N . TRP A 1 87 ? 25.550 -1.251 -28.599 1.00 89.62 87 TRP A N 1
ATOM 607 C CA . TRP A 1 87 ? 25.863 -2.491 -29.300 1.00 89.62 87 TRP A CA 1
ATOM 608 C C . TRP A 1 87 ? 25.178 -2.599 -30.667 1.00 89.62 87 TRP A C 1
ATOM 610 O O . TRP A 1 87 ? 25.787 -3.037 -31.638 1.00 89.62 87 TRP A O 1
ATOM 620 N N . SER A 1 88 ? 23.925 -2.150 -30.766 1.00 86.06 88 SER A N 1
ATOM 621 C CA . SER A 1 88 ? 23.156 -2.201 -32.018 1.00 86.06 88 SER A CA 1
ATOM 622 C C . SER A 1 88 ? 23.696 -1.249 -33.092 1.00 86.06 88 SER A C 1
ATOM 624 O O . SER A 1 88 ? 23.420 -1.441 -34.273 1.00 86.06 88 SER A O 1
ATOM 626 N N . THR A 1 89 ? 24.461 -0.224 -32.702 1.00 86.19 89 THR A N 1
ATOM 627 C CA . THR A 1 89 ? 25.078 0.729 -33.638 1.00 86.19 89 THR A CA 1
ATOM 628 C C . THR A 1 89 ? 26.436 0.288 -34.191 1.00 86.19 89 THR A C 1
ATOM 630 O O .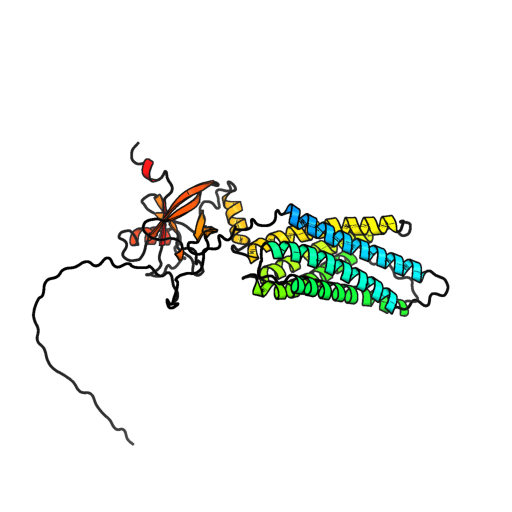 THR A 1 89 ? 26.950 0.935 -35.104 1.00 86.19 89 THR A O 1
ATOM 633 N N . GLU A 1 90 ? 27.034 -0.796 -33.684 1.00 86.56 90 GLU A N 1
ATOM 634 C CA . GLU A 1 90 ? 28.329 -1.270 -34.181 1.00 86.56 90 GLU A CA 1
ATOM 635 C C . GLU A 1 90 ? 28.208 -1.893 -35.592 1.00 86.56 90 GLU A C 1
ATOM 637 O O . GLU A 1 90 ? 27.381 -2.786 -35.813 1.00 86.56 90 GLU A O 1
ATOM 642 N N . PRO A 1 91 ? 29.037 -1.476 -36.573 1.00 81.94 91 PRO A N 1
ATOM 643 C CA . PRO A 1 91 ? 29.005 -2.036 -37.922 1.00 81.94 91 PRO A CA 1
ATOM 644 C C . PRO A 1 91 ? 29.236 -3.553 -37.921 1.00 81.94 91 PRO A C 1
ATOM 646 O O . PRO A 1 91 ? 30.283 -4.037 -37.498 1.00 81.94 91 PRO A O 1
ATOM 649 N N . GLY A 1 92 ? 28.266 -4.315 -38.433 1.00 80.69 92 GLY A N 1
ATOM 650 C CA . GLY A 1 92 ? 28.345 -5.778 -38.504 1.00 80.69 92 GLY A CA 1
ATOM 651 C C . GLY A 1 92 ? 27.824 -6.514 -37.267 1.00 80.69 92 GLY A C 1
ATOM 652 O O . GLY A 1 92 ? 27.806 -7.749 -37.276 1.00 80.69 92 GLY A O 1
ATOM 653 N N . ALA A 1 93 ? 27.339 -5.800 -36.245 1.00 76.88 93 ALA A N 1
ATOM 654 C CA . ALA A 1 93 ? 26.602 -6.404 -35.145 1.00 76.88 93 ALA A CA 1
ATOM 655 C C . ALA A 1 93 ? 25.282 -6.987 -35.674 1.00 76.88 93 ALA A C 1
ATOM 657 O O . ALA A 1 93 ? 24.275 -6.299 -35.832 1.00 76.88 93 ALA A O 1
ATOM 658 N N . LYS A 1 94 ? 25.275 -8.292 -35.967 1.00 72.31 94 LYS A N 1
ATOM 659 C CA . LYS A 1 94 ? 24.032 -9.055 -36.107 1.00 72.31 94 LYS A CA 1
ATOM 660 C C . LYS A 1 94 ? 23.429 -9.152 -34.712 1.00 72.31 94 LYS A C 1
ATOM 662 O O . LYS A 1 94 ? 23.752 -10.067 -33.956 1.00 72.31 94 LYS A O 1
ATOM 667 N N . GLY A 1 95 ? 22.638 -8.143 -34.359 1.00 62.88 95 GLY A N 1
ATOM 668 C CA . GLY A 1 95 ? 22.034 -8.006 -33.048 1.00 62.88 95 GLY A CA 1
ATOM 669 C C . GLY A 1 95 ? 21.199 -9.235 -32.716 1.00 62.88 95 GLY A C 1
ATOM 670 O O . GLY A 1 95 ? 20.103 -9.405 -33.233 1.00 62.88 95 GLY A O 1
ATOM 671 N N . SER A 1 96 ? 21.708 -10.128 -31.870 1.00 79.75 96 SER A N 1
ATOM 672 C CA . SER A 1 96 ? 20.899 -11.191 -31.292 1.00 79.75 96 SER A CA 1
ATOM 673 C C . SER A 1 96 ? 19.839 -10.547 -30.401 1.00 79.75 96 SER A C 1
ATOM 675 O O . SER A 1 96 ? 20.118 -10.185 -29.257 1.00 79.75 96 SER A O 1
ATOM 677 N N . THR A 1 97 ? 18.622 -10.442 -30.923 1.00 87.44 97 THR A N 1
ATOM 678 C CA . THR A 1 97 ? 17.340 -10.219 -30.237 1.00 87.44 97 THR A CA 1
ATOM 679 C C . THR A 1 97 ? 17.331 -10.800 -28.809 1.00 87.44 97 THR A C 1
ATOM 681 O O . THR A 1 97 ? 16.903 -10.154 -27.853 1.00 87.44 97 THR A O 1
ATOM 684 N N . GLY A 1 98 ? 17.916 -11.993 -28.632 1.00 89.94 98 GLY A N 1
ATOM 685 C CA . GLY A 1 98 ? 18.080 -12.651 -27.333 1.00 89.94 98 GLY A CA 1
ATOM 686 C C . GLY A 1 98 ? 18.957 -11.911 -26.311 1.00 89.94 98 GLY A C 1
ATOM 687 O O . GLY A 1 98 ? 18.597 -11.885 -25.138 1.00 89.94 98 GLY A O 1
ATOM 688 N N . LEU A 1 99 ? 20.069 -11.286 -26.713 1.00 90.75 99 LEU A N 1
ATOM 689 C CA . LEU A 1 99 ? 20.933 -10.519 -25.803 1.00 90.75 99 LEU A CA 1
ATOM 690 C C . LEU A 1 99 ? 20.241 -9.240 -25.325 1.00 90.75 99 LEU A C 1
ATOM 692 O O . LEU A 1 99 ? 20.284 -8.940 -24.134 1.00 90.75 99 LEU A O 1
ATOM 696 N N . ALA A 1 100 ? 19.570 -8.519 -26.228 1.00 91.44 100 ALA A N 1
ATOM 697 C CA . ALA A 1 100 ? 18.805 -7.328 -25.863 1.00 91.44 100 ALA A CA 1
ATOM 698 C C . ALA A 1 100 ? 17.708 -7.670 -24.846 1.00 91.44 100 ALA A C 1
ATOM 700 O O . ALA A 1 100 ? 17.614 -7.039 -23.792 1.00 91.44 100 ALA A O 1
ATOM 701 N N . LEU A 1 101 ? 16.947 -8.739 -25.109 1.00 93.38 101 LEU A N 1
ATOM 702 C CA . LEU A 1 101 ? 15.944 -9.238 -24.173 1.00 93.38 101 LEU A CA 1
ATOM 703 C C . LEU A 1 101 ? 16.573 -9.659 -22.835 1.00 93.38 101 LEU A C 1
ATOM 705 O O . LEU A 1 101 ? 16.054 -9.300 -21.781 1.00 93.38 101 LEU A O 1
ATOM 709 N N . ALA A 1 102 ? 17.704 -10.371 -22.855 1.00 94.94 102 ALA A N 1
ATOM 710 C CA . ALA A 1 102 ? 18.395 -10.804 -21.642 1.00 94.94 102 ALA A CA 1
ATOM 711 C C . ALA A 1 102 ? 18.886 -9.625 -20.786 1.00 94.94 102 ALA A C 1
ATOM 713 O O . ALA A 1 102 ? 18.744 -9.669 -19.565 1.00 94.94 102 ALA A O 1
ATOM 714 N N . LEU A 1 103 ? 19.418 -8.563 -21.401 1.00 95.44 103 LEU A N 1
ATOM 715 C CA . LEU A 1 103 ? 19.857 -7.356 -20.693 1.00 95.44 103 LEU A CA 1
ATOM 716 C C . LEU A 1 103 ? 18.681 -6.622 -20.042 1.00 95.44 103 LEU A C 1
ATOM 718 O O . LEU A 1 103 ? 18.764 -6.248 -18.872 1.00 95.44 103 LEU A O 1
ATOM 722 N N . VAL A 1 104 ? 17.571 -6.463 -20.767 1.00 94.44 104 VAL A N 1
ATOM 723 C CA . VAL A 1 104 ? 16.373 -5.784 -20.251 1.00 94.44 104 VAL A CA 1
ATOM 724 C C . VAL A 1 104 ? 15.712 -6.592 -19.129 1.00 94.44 104 VAL A C 1
ATOM 726 O O . VAL A 1 104 ? 15.396 -6.045 -18.073 1.00 94.44 104 VAL A O 1
ATOM 729 N N . VAL A 1 105 ? 15.575 -7.911 -19.295 1.00 96.69 105 VAL A N 1
ATOM 730 C CA . VAL A 1 105 ? 15.079 -8.800 -18.230 1.00 96.69 105 VAL A CA 1
ATOM 731 C C . VAL A 1 105 ? 16.028 -8.799 -17.033 1.00 96.69 105 VAL A C 1
ATOM 733 O O . VAL A 1 105 ? 15.574 -8.757 -15.892 1.00 96.69 105 VAL A O 1
ATOM 736 N N . GLY A 1 106 ? 17.341 -8.795 -17.275 1.00 97.88 106 GLY A N 1
ATOM 737 C CA . GLY A 1 106 ? 18.364 -8.687 -16.238 1.00 97.88 106 GLY A CA 1
ATOM 738 C C . GLY A 1 106 ? 18.205 -7.424 -15.391 1.00 97.88 106 GLY A C 1
ATOM 739 O O . GLY A 1 106 ? 18.215 -7.513 -14.163 1.00 97.88 106 GLY A O 1
ATOM 740 N N . ALA A 1 107 ? 17.973 -6.268 -16.019 1.00 97.44 107 ALA A N 1
ATOM 741 C CA . ALA A 1 107 ? 17.663 -5.029 -15.305 1.00 97.44 107 ALA A CA 1
ATOM 742 C C . ALA A 1 107 ? 16.374 -5.146 -14.472 1.00 97.44 107 ALA A C 1
ATOM 744 O O . ALA A 1 107 ? 16.359 -4.758 -13.303 1.00 97.44 107 ALA A O 1
ATOM 745 N N . GLY A 1 108 ? 15.333 -5.780 -15.017 1.00 97.38 108 GLY A N 1
ATOM 746 C CA . GLY A 1 108 ? 14.100 -6.056 -14.280 1.00 97.38 108 GLY A CA 1
ATOM 747 C C . GLY A 1 108 ? 14.276 -6.966 -13.064 1.00 97.38 108 GLY A C 1
ATOM 748 O O . GLY A 1 108 ? 13.630 -6.781 -12.031 1.00 97.38 108 GLY A O 1
ATOM 749 N N . LEU A 1 109 ? 15.192 -7.933 -13.140 1.00 98.31 109 LEU A N 1
ATOM 750 C CA . LEU A 1 109 ? 15.558 -8.765 -11.994 1.00 98.31 109 LEU A CA 1
ATOM 751 C C . LEU A 1 109 ? 16.308 -7.957 -10.923 1.00 98.31 109 LEU A C 1
ATOM 753 O O . LEU A 1 109 ? 16.067 -8.157 -9.732 1.00 98.31 109 LEU A O 1
ATOM 757 N N . VAL A 1 110 ? 17.179 -7.022 -11.31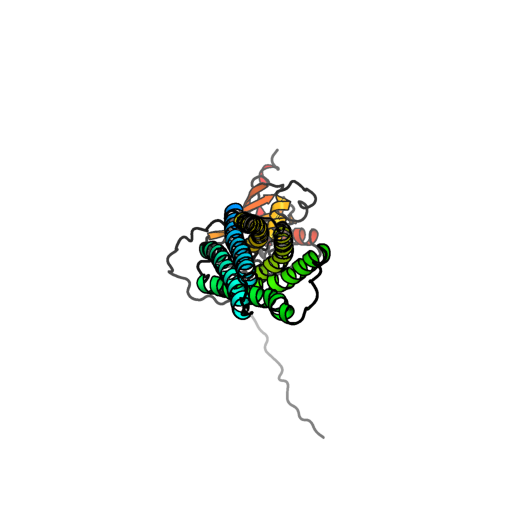8 1.00 98.50 110 VAL A N 1
ATOM 758 C CA . VAL A 1 110 ? 17.852 -6.105 -10.379 1.00 98.50 110 VAL A CA 1
ATOM 759 C C . VAL A 1 110 ? 16.827 -5.248 -9.633 1.00 98.50 110 VAL A C 1
ATOM 761 O O . VAL A 1 110 ? 16.886 -5.167 -8.404 1.00 98.50 110 VAL A O 1
ATOM 764 N N . GLU A 1 111 ? 15.851 -4.683 -10.345 1.00 98.00 111 GLU A N 1
ATOM 765 C CA . GLU A 1 111 ? 14.739 -3.930 -9.753 1.00 98.00 111 GLU A CA 1
ATOM 766 C C . GLU A 1 111 ? 13.931 -4.793 -8.773 1.00 98.00 111 GLU A C 1
ATOM 768 O O . GLU A 1 111 ? 13.781 -4.440 -7.600 1.00 98.00 111 GLU A O 1
ATOM 773 N N . GLY A 1 112 ? 13.479 -5.974 -9.209 1.00 98.06 112 GLY A N 1
ATOM 774 C CA . GLY A 1 112 ? 12.696 -6.885 -8.376 1.00 98.06 112 GLY A CA 1
ATOM 775 C C . GLY A 1 112 ? 13.439 -7.348 -7.119 1.00 98.06 112 GLY A C 1
ATOM 776 O O . GLY A 1 112 ? 12.837 -7.470 -6.046 1.00 98.06 112 GLY A O 1
ATOM 777 N N . LEU A 1 113 ? 14.755 -7.565 -7.217 1.00 98.62 113 LEU A N 1
ATOM 778 C CA . LEU A 1 113 ? 15.602 -7.895 -6.074 1.00 98.62 113 LEU A CA 1
ATOM 779 C C . LEU A 1 113 ? 15.723 -6.713 -5.111 1.00 98.62 113 LEU A C 1
ATOM 781 O O . LEU A 1 113 ? 15.553 -6.908 -3.905 1.00 98.62 113 LEU A O 1
ATOM 785 N N . ALA A 1 114 ? 16.004 -5.511 -5.618 1.00 98.56 114 ALA A N 1
ATOM 786 C CA . ALA A 1 114 ? 16.151 -4.308 -4.807 1.00 98.56 114 ALA A CA 1
ATOM 787 C C . ALA A 1 114 ? 14.846 -3.987 -4.062 1.00 98.56 114 ALA A C 1
ATOM 789 O O . ALA A 1 114 ? 14.839 -3.886 -2.829 1.00 98.56 114 ALA A O 1
ATOM 790 N N . LEU A 1 115 ? 13.727 -3.921 -4.790 1.00 98.19 115 LEU A N 1
ATOM 791 C CA . LEU A 1 115 ? 12.412 -3.602 -4.241 1.00 98.19 115 LEU A CA 1
ATOM 792 C C . LEU A 1 115 ? 11.925 -4.688 -3.279 1.00 98.19 115 LEU A C 1
ATOM 794 O O . LEU A 1 115 ? 11.528 -4.395 -2.146 1.00 98.19 115 LEU A O 1
ATOM 798 N N . GLY A 1 116 ? 12.020 -5.955 -3.692 1.00 98.19 116 GLY A N 1
ATOM 799 C CA . GLY A 1 116 ? 11.624 -7.098 -2.875 1.00 98.19 116 GLY A CA 1
ATOM 800 C C . GLY A 1 116 ? 12.435 -7.196 -1.585 1.00 98.19 116 GLY A C 1
ATOM 801 O O . GLY A 1 116 ? 11.874 -7.497 -0.527 1.00 98.19 116 GLY A O 1
ATOM 802 N N . SER A 1 117 ? 13.738 -6.905 -1.640 1.00 98.56 117 SER A N 1
ATOM 803 C CA . SER A 1 117 ? 14.619 -6.913 -0.466 1.00 98.56 117 SER A CA 1
ATOM 804 C C . SER A 1 117 ? 14.311 -5.761 0.482 1.00 98.56 117 SER A C 1
ATOM 806 O O . SER A 1 117 ? 14.177 -5.997 1.685 1.00 98.56 117 SER A O 1
ATOM 808 N N . ALA A 1 118 ? 14.135 -4.542 -0.038 1.00 97.81 118 ALA A N 1
ATOM 809 C CA . ALA A 1 118 ? 13.785 -3.371 0.762 1.00 97.81 118 ALA A CA 1
ATOM 810 C C . ALA A 1 118 ? 12.447 -3.575 1.492 1.00 97.81 118 ALA A C 1
ATOM 812 O O . ALA A 1 118 ? 12.386 -3.493 2.724 1.00 97.81 118 ALA A O 1
ATOM 813 N N . GLN A 1 119 ? 11.391 -3.938 0.754 1.00 96.69 119 GLN A N 1
ATOM 814 C CA . GLN A 1 119 ? 10.069 -4.224 1.316 1.00 96.69 119 GLN A CA 1
ATOM 815 C C . GLN A 1 119 ? 10.106 -5.423 2.272 1.00 96.69 119 GLN A C 1
ATOM 817 O O . GLN A 1 119 ? 9.596 -5.340 3.389 1.00 96.69 119 GLN A O 1
ATOM 822 N N . GLY A 1 120 ? 10.735 -6.532 1.878 1.00 96.88 120 GLY A N 1
ATOM 823 C CA . GLY A 1 120 ? 10.801 -7.755 2.676 1.00 96.88 120 GLY A CA 1
ATOM 824 C C . GLY A 1 120 ? 11.578 -7.587 3.985 1.00 96.88 120 GLY A C 1
ATOM 825 O O . GLY A 1 120 ? 11.170 -8.125 5.019 1.00 96.88 120 GLY A O 1
ATOM 826 N N . TRP A 1 121 ? 12.673 -6.821 3.976 1.00 96.81 121 TRP A N 1
ATOM 827 C CA . TRP A 1 121 ? 13.438 -6.489 5.181 1.00 96.81 121 TRP A CA 1
ATOM 828 C C . TRP A 1 121 ? 12.637 -5.609 6.132 1.00 96.81 121 TRP A C 1
ATOM 830 O O . TRP A 1 121 ? 12.561 -5.923 7.324 1.00 96.81 121 TRP A O 1
ATOM 840 N N . LEU A 1 122 ? 12.009 -4.557 5.596 1.00 95.00 122 LEU A N 1
ATOM 841 C CA . LEU A 1 122 ? 11.117 -3.677 6.337 1.00 95.00 122 LEU A CA 1
ATOM 842 C C . LEU A 1 122 ? 9.995 -4.518 6.963 1.00 95.00 122 LEU A C 1
ATOM 844 O O . LEU A 1 122 ? 9.965 -4.690 8.180 1.00 95.00 122 LEU A O 1
ATOM 848 N N . LEU A 1 123 ? 9.144 -5.151 6.156 1.00 94.00 123 LEU A N 1
ATOM 849 C CA . LEU A 1 123 ? 8.027 -5.982 6.622 1.00 94.00 123 LEU A CA 1
ATOM 850 C C . LEU A 1 123 ? 8.458 -7.037 7.644 1.00 94.00 123 LEU A C 1
ATOM 852 O O . LEU A 1 123 ? 7.791 -7.228 8.660 1.00 94.00 123 LEU A O 1
ATOM 856 N N . GLY A 1 124 ? 9.600 -7.686 7.425 1.00 93.81 124 GLY A N 1
ATOM 857 C CA . GLY A 1 124 ? 10.122 -8.719 8.309 1.00 93.81 124 GLY A CA 1
ATOM 858 C C . GLY A 1 124 ? 10.582 -8.230 9.686 1.00 93.81 124 GLY A C 1
ATOM 859 O O . GLY A 1 124 ? 10.887 -9.074 10.529 1.00 93.81 124 GLY A O 1
ATOM 860 N N . ARG A 1 125 ? 10.656 -6.917 9.942 1.00 91.69 125 ARG A N 1
ATOM 861 C CA . ARG A 1 125 ? 10.837 -6.363 11.297 1.00 91.69 125 ARG A CA 1
ATOM 862 C C . ARG A 1 125 ? 9.538 -6.327 12.098 1.00 91.69 125 ARG A C 1
ATOM 864 O O . ARG A 1 125 ? 9.583 -6.466 13.316 1.00 91.69 125 ARG A O 1
ATOM 871 N N . TRP A 1 126 ? 8.394 -6.191 11.429 1.00 87.56 126 TRP A N 1
ATOM 872 C CA . TRP A 1 126 ? 7.071 -6.120 12.070 1.00 87.56 126 TRP A CA 1
ATOM 873 C C . TRP A 1 126 ? 6.270 -7.411 11.972 1.00 87.56 126 TRP A C 1
ATOM 875 O O . TRP A 1 126 ? 5.349 -7.636 12.756 1.00 87.56 126 TRP A O 1
ATOM 885 N N . LEU A 1 127 ? 6.632 -8.268 11.023 1.00 91.06 127 LEU A N 1
ATOM 886 C CA . LEU A 1 127 ? 5.996 -9.545 10.761 1.00 91.06 127 LEU A CA 1
ATOM 887 C C . LEU A 1 127 ? 7.021 -10.666 10.988 1.00 91.06 127 LEU A C 1
ATOM 889 O O . LEU A 1 127 ? 7.572 -11.184 10.020 1.00 91.06 127 LEU A O 1
ATOM 893 N N . PRO A 1 128 ? 7.281 -11.091 12.243 1.00 88.94 128 PRO A N 1
ATOM 894 C CA . PRO A 1 128 ? 8.287 -12.119 12.542 1.00 88.94 128 PRO A CA 1
ATOM 895 C C . PRO A 1 128 ? 8.027 -13.464 11.852 1.00 88.94 128 PRO A C 1
ATOM 897 O O . PRO A 1 128 ? 8.939 -14.263 11.677 1.00 88.94 128 PRO A O 1
ATOM 900 N N . ARG A 1 129 ? 6.771 -13.723 11.464 1.00 92.81 129 ARG A N 1
ATOM 901 C CA . ARG A 1 129 ? 6.357 -14.930 10.733 1.00 92.81 129 ARG A CA 1
ATOM 902 C C . ARG A 1 129 ? 6.552 -14.819 9.216 1.00 92.81 129 ARG A C 1
ATOM 904 O O . ARG A 1 129 ? 6.343 -15.805 8.511 1.00 92.81 129 ARG A O 1
ATOM 911 N N . LEU A 1 130 ? 6.926 -13.646 8.699 1.00 95.62 130 LEU A N 1
ATOM 912 C CA . LEU A 1 130 ? 7.162 -13.446 7.275 1.00 95.62 130 LEU A CA 1
ATOM 913 C C . LEU A 1 130 ? 8.441 -14.165 6.845 1.00 95.62 130 LEU A C 1
ATOM 915 O O . LEU A 1 130 ? 9.544 -13.850 7.291 1.00 95.62 130 LEU A O 1
ATOM 919 N N . ARG A 1 131 ? 8.301 -15.087 5.894 1.00 97.31 131 ARG A N 1
ATOM 920 C CA . ARG A 1 131 ? 9.439 -15.690 5.197 1.00 97.31 131 ARG A CA 1
ATOM 921 C C . ARG A 1 131 ? 9.940 -14.711 4.136 1.00 97.31 131 ARG A C 1
ATOM 923 O O . ARG A 1 131 ? 9.459 -14.733 3.006 1.00 97.31 131 ARG A O 1
ATOM 930 N N . ARG A 1 132 ? 10.894 -13.850 4.510 1.00 97.62 132 ARG A N 1
ATOM 931 C CA . ARG A 1 132 ? 11.429 -12.769 3.653 1.00 97.62 132 ARG A CA 1
ATOM 932 C C . ARG A 1 132 ? 11.873 -13.269 2.278 1.00 97.62 132 ARG A C 1
ATOM 934 O O . ARG A 1 132 ? 11.550 -12.647 1.279 1.00 97.62 132 ARG A O 1
ATOM 941 N N . THR A 1 133 ? 12.518 -14.433 2.219 1.00 98.06 133 THR A N 1
ATOM 942 C CA . THR A 1 133 ? 12.964 -15.052 0.961 1.00 98.06 133 THR A CA 1
ATOM 943 C C . THR A 1 133 ? 11.817 -15.312 -0.011 1.00 98.06 133 THR A C 1
ATOM 945 O O . THR A 1 133 ? 11.932 -14.978 -1.181 1.00 98.06 133 THR A O 1
ATOM 948 N N . ARG A 1 134 ? 10.674 -15.830 0.463 1.00 98.12 134 ARG A N 1
ATOM 949 C CA . ARG A 1 134 ? 9.490 -16.046 -0.388 1.00 98.12 134 ARG A CA 1
ATOM 950 C C . ARG A 1 134 ? 8.939 -14.737 -0.942 1.00 98.12 134 ARG A C 1
ATOM 952 O O . ARG A 1 134 ? 8.518 -14.702 -2.088 1.00 98.12 134 ARG A O 1
ATOM 959 N N . PHE A 1 135 ? 8.952 -13.681 -0.132 1.00 98.19 135 PHE A N 1
ATOM 960 C CA . PHE A 1 135 ? 8.503 -12.354 -0.549 1.00 98.19 135 PHE A CA 1
ATOM 961 C C . PHE A 1 135 ? 9.418 -11.762 -1.633 1.00 98.19 135 PHE A C 1
ATOM 963 O O . PHE A 1 135 ? 8.933 -11.285 -2.658 1.00 98.19 135 PHE A O 1
ATOM 970 N N . VAL A 1 136 ? 10.738 -11.849 -1.433 1.00 98.62 136 VAL A N 1
ATOM 971 C CA . VAL A 1 136 ? 11.744 -11.390 -2.405 1.00 98.62 136 VAL A CA 1
ATOM 972 C C . VAL A 1 136 ? 11.626 -12.170 -3.711 1.00 98.62 136 VAL A C 1
ATOM 974 O O . VAL A 1 136 ? 11.511 -11.555 -4.761 1.00 98.62 136 VAL A O 1
ATOM 977 N N . VAL A 1 137 ? 11.573 -13.506 -3.656 1.00 98.44 137 VAL A N 1
ATOM 978 C CA . VAL A 1 137 ? 11.449 -14.354 -4.855 1.00 98.44 137 VAL A CA 1
ATOM 979 C C . VAL A 1 137 ? 10.155 -14.062 -5.614 1.00 98.44 137 VAL A C 1
ATOM 981 O O . VAL A 1 137 ? 10.189 -13.934 -6.830 1.00 98.44 137 VAL A O 1
ATOM 984 N N . ALA A 1 138 ? 9.023 -13.902 -4.921 1.00 98.25 138 ALA A N 1
ATOM 985 C CA . ALA A 1 138 ? 7.763 -13.541 -5.572 1.00 98.25 138 ALA A CA 1
ATOM 986 C C . ALA A 1 138 ? 7.861 -12.194 -6.313 1.00 98.25 138 ALA A C 1
ATOM 988 O O . ALA A 1 138 ? 7.398 -12.082 -7.443 1.00 98.25 138 ALA A O 1
ATOM 989 N N . THR A 1 139 ? 8.502 -11.197 -5.695 1.00 98.38 139 THR A N 1
ATOM 990 C CA . THR A 1 139 ? 8.721 -9.870 -6.299 1.00 98.38 139 THR A CA 1
ATOM 991 C C . THR A 1 139 ? 9.653 -9.959 -7.507 1.00 98.38 139 THR A C 1
ATOM 993 O O . THR A 1 139 ? 9.330 -9.450 -8.574 1.00 98.38 139 THR A O 1
ATOM 996 N N . LEU A 1 140 ? 10.770 -10.673 -7.355 1.00 98.44 140 LEU A N 1
ATOM 997 C CA . LEU A 1 140 ? 11.775 -10.898 -8.388 1.00 98.44 140 LEU A CA 1
ATOM 998 C C . LEU A 1 140 ? 11.186 -11.566 -9.637 1.00 98.44 140 LEU A C 1
ATOM 1000 O O . LEU A 1 140 ? 11.428 -11.106 -10.749 1.00 98.44 140 LEU A O 1
ATOM 1004 N N . LEU A 1 141 ? 10.397 -12.631 -9.455 1.00 98.06 141 LEU A N 1
ATOM 1005 C CA . LEU A 1 141 ? 9.787 -13.367 -10.564 1.00 98.06 141 LEU A CA 1
ATOM 1006 C C . LEU A 1 141 ? 8.774 -12.510 -11.326 1.00 98.06 141 LEU A C 1
ATOM 1008 O O . LEU A 1 141 ? 8.795 -12.500 -12.552 1.00 98.06 141 LEU A O 1
ATOM 1012 N N . VAL A 1 142 ? 7.909 -11.774 -10.620 1.00 98.25 142 VAL A N 1
ATOM 1013 C CA . VAL A 1 142 ? 6.931 -10.895 -11.277 1.00 98.25 142 VAL A CA 1
ATOM 1014 C C . VAL A 1 142 ? 7.620 -9.743 -12.003 1.00 98.25 142 VAL A C 1
ATOM 1016 O O . VAL A 1 142 ? 7.225 -9.437 -13.123 1.00 98.25 142 VAL A O 1
ATOM 1019 N N . ALA A 1 143 ? 8.655 -9.140 -11.414 1.00 97.62 143 ALA A N 1
ATOM 1020 C CA . ALA A 1 143 ? 9.419 -8.078 -12.064 1.00 97.62 143 ALA A CA 1
ATOM 1021 C C . ALA A 1 143 ? 10.105 -8.587 -13.341 1.00 97.62 143 ALA A C 1
ATOM 1023 O O . ALA A 1 143 ? 9.911 -8.013 -14.409 1.00 97.62 143 ALA A O 1
ATOM 1024 N N . GLY A 1 144 ? 10.823 -9.713 -13.267 1.00 97.25 144 GLY A N 1
ATOM 1025 C CA . GLY A 1 144 ? 11.472 -10.315 -14.435 1.00 97.25 144 GLY A CA 1
ATOM 1026 C C . GLY A 1 144 ? 10.483 -10.669 -15.551 1.00 97.25 144 GLY A C 1
ATOM 1027 O O . GLY A 1 144 ? 10.734 -10.361 -16.713 1.00 97.25 144 GLY A O 1
ATOM 1028 N N . LEU A 1 145 ? 9.329 -11.256 -15.205 1.00 96.75 145 LEU A N 1
ATOM 1029 C CA . LEU A 1 145 ? 8.266 -11.557 -16.172 1.00 96.75 145 LEU A CA 1
ATOM 1030 C C . LEU A 1 145 ? 7.634 -10.292 -16.763 1.00 96.75 145 LEU A C 1
ATOM 1032 O O . LEU A 1 145 ? 7.380 -10.251 -17.964 1.00 96.75 145 LEU A O 1
ATOM 1036 N N . GLY A 1 146 ? 7.397 -9.264 -15.945 1.00 96.25 146 GLY A N 1
ATOM 1037 C CA . GLY A 1 146 ? 6.856 -7.981 -16.390 1.00 96.25 146 GLY A CA 1
ATOM 1038 C C . GLY A 1 146 ? 7.778 -7.288 -17.390 1.00 96.25 146 GLY A C 1
ATOM 1039 O O . GLY A 1 146 ? 7.323 -6.862 -18.449 1.00 96.25 146 GLY A O 1
ATOM 1040 N N . TRP A 1 147 ? 9.082 -7.258 -17.107 1.00 96.69 147 TRP A N 1
ATOM 1041 C CA . TRP A 1 147 ? 10.092 -6.721 -18.020 1.00 96.69 147 TRP A CA 1
ATOM 1042 C C . TRP A 1 147 ? 10.231 -7.549 -19.298 1.00 96.69 147 TRP A C 1
ATOM 1044 O O . TRP A 1 147 ? 10.296 -6.974 -20.382 1.00 96.69 147 TRP A O 1
ATOM 1054 N N . ALA A 1 148 ? 10.202 -8.883 -19.206 1.00 95.38 148 ALA A N 1
ATOM 1055 C CA . ALA A 1 148 ? 10.204 -9.747 -20.387 1.00 95.38 148 ALA A CA 1
ATOM 1056 C C . ALA A 1 148 ? 8.990 -9.471 -21.288 1.00 95.38 148 ALA A C 1
ATOM 1058 O O . ALA A 1 148 ? 9.139 -9.296 -22.496 1.00 95.38 148 ALA A O 1
ATOM 1059 N N . ALA A 1 149 ? 7.796 -9.386 -20.695 1.00 94.00 149 ALA A N 1
ATOM 1060 C CA . ALA A 1 149 ? 6.556 -9.127 -21.417 1.00 94.00 149 ALA A CA 1
ATOM 1061 C C . ALA A 1 149 ? 6.510 -7.714 -22.019 1.00 94.00 149 ALA A C 1
ATOM 1063 O O . ALA A 1 149 ? 6.060 -7.554 -23.150 1.00 94.00 149 ALA A O 1
ATOM 1064 N N . GLY A 1 150 ? 6.993 -6.702 -21.294 1.00 91.31 150 GLY A N 1
ATOM 1065 C CA . GLY A 1 150 ? 7.048 -5.320 -21.776 1.00 91.31 150 GLY A CA 1
ATOM 1066 C C . GLY A 1 150 ? 8.080 -5.105 -22.886 1.00 91.31 150 GLY A C 1
ATOM 1067 O O . GLY A 1 150 ? 7.836 -4.329 -23.806 1.00 91.31 150 GLY A O 1
ATOM 1068 N N . ALA A 1 151 ? 9.212 -5.812 -22.832 1.00 91.50 151 ALA A N 1
ATOM 1069 C CA . ALA A 1 151 ? 10.281 -5.697 -23.821 1.00 91.50 151 ALA A CA 1
ATOM 1070 C C . ALA A 1 151 ? 10.024 -6.515 -25.095 1.00 91.50 151 ALA A C 1
ATOM 1072 O O . ALA A 1 151 ? 10.490 -6.134 -26.169 1.00 91.50 151 ALA A O 1
ATOM 1073 N N . ALA A 1 152 ? 9.285 -7.626 -24.999 1.00 90.62 152 ALA A N 1
ATOM 1074 C CA . ALA A 1 152 ? 9.091 -8.549 -26.116 1.00 90.62 152 ALA A CA 1
ATOM 1075 C C . ALA A 1 152 ? 8.527 -7.885 -27.392 1.00 90.62 152 ALA A C 1
ATOM 1077 O O . ALA A 1 152 ? 9.111 -8.115 -28.449 1.00 90.62 152 ALA A O 1
ATOM 1078 N N . PRO A 1 153 ? 7.481 -7.031 -27.353 1.00 86.75 153 PRO A N 1
ATOM 1079 C CA . PRO A 1 153 ? 6.968 -6.389 -28.566 1.00 86.75 153 PRO A CA 1
ATOM 1080 C C . PRO A 1 153 ? 8.001 -5.489 -29.250 1.00 86.75 153 PRO A C 1
ATOM 1082 O O . PRO A 1 153 ? 8.112 -5.505 -30.472 1.00 86.75 153 PRO A O 1
ATOM 1085 N N . ALA A 1 154 ? 8.779 -4.737 -28.464 1.00 85.19 154 ALA A N 1
ATOM 1086 C CA . ALA A 1 154 ? 9.802 -3.843 -28.995 1.00 85.19 154 ALA A CA 1
ATOM 1087 C C . ALA A 1 154 ? 10.932 -4.628 -29.667 1.00 85.19 154 ALA A C 1
ATOM 1089 O O . ALA A 1 154 ? 11.377 -4.255 -30.743 1.00 85.19 154 ALA A O 1
ATOM 1090 N N . VAL A 1 155 ? 11.353 -5.734 -29.052 1.00 85.12 155 VAL A N 1
ATOM 1091 C CA . VAL A 1 155 ? 12.456 -6.575 -29.525 1.00 85.12 155 VAL A CA 1
ATOM 1092 C C . VAL A 1 155 ? 12.055 -7.425 -30.743 1.00 85.12 155 VAL A C 1
ATOM 1094 O O . VAL A 1 155 ? 12.838 -7.550 -31.677 1.00 85.12 155 VAL A O 1
ATOM 1097 N N . LEU A 1 156 ? 10.834 -7.971 -30.774 1.00 84.12 156 LEU A N 1
ATOM 1098 C CA . LEU A 1 156 ? 10.340 -8.797 -31.888 1.00 84.12 156 LEU A CA 1
ATOM 1099 C C . LEU A 1 156 ? 9.880 -7.965 -33.097 1.00 84.12 156 LEU A C 1
ATOM 1101 O O . LEU A 1 156 ? 9.966 -8.431 -34.229 1.00 84.12 156 LEU A O 1
ATOM 1105 N N . GLY A 1 157 ? 9.401 -6.738 -32.872 1.00 81.44 157 GLY A N 1
ATOM 1106 C CA . GLY A 1 157 ? 8.908 -5.862 -33.939 1.00 81.44 157 GLY A CA 1
ATOM 1107 C C . GLY A 1 157 ? 10.003 -5.231 -34.808 1.00 81.44 157 GLY A C 1
ATOM 1108 O O . GLY A 1 157 ? 9.706 -4.781 -35.914 1.00 81.44 157 GLY A O 1
ATOM 1109 N N . GLN A 1 158 ? 11.266 -5.209 -34.356 1.00 73.12 158 GLN A N 1
ATOM 1110 C CA . GLN A 1 158 ? 12.367 -4.610 -35.130 1.00 73.12 158 GLN A CA 1
ATOM 1111 C C . GLN A 1 158 ? 12.692 -5.378 -36.418 1.00 73.12 158 GLN A C 1
ATOM 1113 O O . GLN A 1 158 ? 13.222 -4.788 -37.353 1.00 73.12 158 GLN A O 1
ATOM 1118 N N . GLU A 1 159 ? 12.355 -6.668 -36.502 1.00 67.12 159 GLU A N 1
ATOM 1119 C CA . GLU A 1 159 ? 12.655 -7.493 -37.683 1.00 67.12 159 GLU A CA 1
ATOM 1120 C C . GLU A 1 159 ? 11.722 -7.209 -38.874 1.00 67.12 159 GLU A C 1
ATOM 1122 O O . GLU A 1 159 ? 12.023 -7.596 -40.001 1.00 67.12 159 GLU A O 1
ATOM 1127 N N . GLN A 1 160 ? 10.590 -6.537 -38.644 1.00 65.81 160 GLN A N 1
ATOM 1128 C CA . GLN A 1 160 ? 9.520 -6.379 -39.638 1.00 65.81 160 GLN A CA 1
ATOM 1129 C C . GLN A 1 160 ? 9.387 -4.951 -40.185 1.00 65.81 160 GLN A C 1
ATOM 1131 O O . GLN A 1 160 ? 8.790 -4.759 -41.244 1.00 65.81 160 GLN A O 1
ATOM 1136 N N . ALA A 1 161 ? 9.937 -3.945 -39.500 1.00 60.16 161 ALA A N 1
ATOM 1137 C CA . ALA A 1 161 ? 9.757 -2.543 -39.864 1.00 60.16 161 ALA A CA 1
ATOM 1138 C C . ALA A 1 161 ? 10.925 -2.023 -40.721 1.00 60.16 161 ALA A C 1
ATOM 1140 O O . ALA A 1 161 ? 11.981 -1.663 -40.209 1.00 60.16 161 ALA A O 1
ATOM 1141 N N . GLY A 1 162 ? 10.714 -1.948 -42.039 1.00 64.75 162 GLY A N 1
ATOM 1142 C CA . GLY A 1 162 ? 11.585 -1.210 -42.968 1.00 64.75 162 GLY A CA 1
ATOM 1143 C C . GLY A 1 162 ? 11.372 0.314 -42.954 1.00 64.75 162 GLY A C 1
ATOM 1144 O O . GLY A 1 162 ? 12.077 1.033 -43.656 1.00 64.75 162 GLY A O 1
ATOM 1145 N N . GLU A 1 163 ? 10.415 0.813 -42.166 1.00 64.38 163 GLU A N 1
ATOM 1146 C CA . GLU A 1 163 ? 10.130 2.240 -41.979 1.00 64.38 163 GLU A CA 1
ATOM 1147 C C . GLU A 1 163 ? 10.572 2.715 -40.593 1.00 64.38 163 GLU A C 1
ATOM 1149 O O . GLU A 1 163 ? 10.425 2.004 -39.596 1.00 64.38 163 GLU A O 1
ATOM 1154 N N . ALA A 1 164 ? 11.099 3.941 -40.531 1.00 64.44 164 ALA A N 1
ATOM 1155 C CA . ALA A 1 164 ? 11.512 4.564 -39.281 1.00 64.44 164 ALA A CA 1
ATOM 1156 C C . ALA A 1 164 ? 10.301 4.675 -38.332 1.00 64.44 164 ALA A C 1
ATOM 1158 O O . ALA A 1 164 ? 9.316 5.331 -38.686 1.00 64.44 164 ALA A O 1
ATOM 1159 N N . PRO A 1 165 ? 10.339 4.057 -37.137 1.00 66.88 165 PRO A N 1
ATOM 1160 C CA . PRO A 1 165 ? 9.204 4.081 -36.228 1.00 66.88 165 PRO A CA 1
ATOM 1161 C C . PRO A 1 165 ? 8.919 5.518 -35.787 1.00 66.88 165 PRO A C 1
ATOM 1163 O O . PRO A 1 165 ? 9.770 6.190 -35.204 1.00 66.88 165 PRO A O 1
ATOM 1166 N N . SER A 1 166 ? 7.704 5.998 -36.052 1.00 81.50 166 SER A N 1
ATOM 1167 C CA . SER A 1 166 ? 7.237 7.276 -35.522 1.00 81.50 166 SER A CA 1
ATOM 1168 C C . SER A 1 166 ? 7.085 7.166 -34.005 1.00 81.50 166 SER A C 1
ATOM 1170 O O . SER A 1 166 ? 6.325 6.318 -33.527 1.00 81.50 166 SER A O 1
ATOM 1172 N N . THR A 1 167 ? 7.770 8.023 -33.246 1.00 83.81 167 THR A N 1
ATOM 1173 C CA . THR A 1 167 ? 7.623 8.086 -31.786 1.00 83.81 167 THR A CA 1
ATOM 1174 C C . THR A 1 167 ? 6.150 8.305 -31.419 1.00 83.81 167 THR A C 1
ATOM 1176 O O . THR A 1 167 ? 5.560 9.291 -31.875 1.00 83.81 167 THR A O 1
ATOM 1179 N N . PRO A 1 168 ? 5.531 7.425 -30.608 1.00 88.31 168 PRO A N 1
ATOM 1180 C CA . PRO A 1 168 ? 4.144 7.601 -30.201 1.00 88.31 168 PRO A CA 1
ATOM 1181 C C . PRO A 1 168 ? 3.937 8.935 -29.465 1.00 88.31 168 PRO A C 1
ATOM 1183 O O . PRO A 1 168 ? 4.800 9.341 -28.681 1.00 88.31 168 PRO A O 1
ATOM 1186 N N . PRO A 1 169 ? 2.791 9.617 -29.644 1.00 94.56 169 PRO A N 1
ATOM 1187 C CA . PRO A 1 169 ? 2.471 10.806 -28.862 1.00 94.56 169 PRO A CA 1
ATOM 1188 C C . PRO A 1 169 ? 2.495 10.525 -27.353 1.00 94.56 169 PRO A C 1
ATOM 1190 O O . PRO A 1 169 ? 2.012 9.483 -26.901 1.00 94.56 169 PRO A O 1
ATOM 1193 N N . LEU A 1 170 ? 2.981 11.487 -26.558 1.00 94.19 170 LEU A N 1
ATOM 1194 C CA . LEU A 1 170 ? 3.133 11.344 -25.103 1.00 94.19 170 LEU A CA 1
ATOM 1195 C C . LEU A 1 170 ? 1.849 10.870 -24.413 1.00 94.19 170 LEU A C 1
ATOM 1197 O O . LEU A 1 170 ? 1.901 9.986 -23.567 1.00 94.19 170 LEU A O 1
ATOM 1201 N N . ALA A 1 171 ? 0.688 11.393 -24.812 1.00 96.31 171 ALA A N 1
ATOM 1202 C CA . ALA A 1 171 ? -0.594 10.991 -24.239 1.00 96.31 171 ALA A CA 1
ATOM 1203 C C . ALA A 1 171 ? -0.858 9.477 -24.361 1.00 96.31 171 ALA A C 1
ATOM 1205 O O . ALA A 1 171 ? -1.325 8.861 -23.404 1.00 96.31 171 ALA A O 1
ATOM 1206 N N . PHE A 1 172 ? -0.508 8.857 -25.495 1.00 96.25 172 PHE A N 1
ATOM 1207 C CA . PHE A 1 172 ? -0.651 7.411 -25.677 1.00 96.25 172 PHE A CA 1
ATOM 1208 C C . PHE A 1 172 ? 0.359 6.627 -24.840 1.00 96.25 172 PHE A C 1
ATOM 1210 O O . PHE A 1 172 ? -0.007 5.602 -24.267 1.00 96.25 172 PHE A O 1
ATOM 1217 N N . MET A 1 173 ? 1.594 7.124 -24.704 1.00 95.12 173 MET A N 1
ATOM 1218 C CA . MET A 1 173 ? 2.588 6.515 -23.812 1.00 95.12 173 MET A CA 1
ATOM 1219 C C . MET A 1 173 ? 2.115 6.532 -22.354 1.00 95.12 173 MET A C 1
ATOM 1221 O O . MET A 1 173 ? 2.197 5.512 -21.675 1.00 95.12 173 MET A O 1
ATOM 1225 N N . LEU A 1 174 ? 1.550 7.650 -21.883 1.00 96.69 174 LEU A N 1
ATOM 1226 C CA . LEU A 1 174 ? 1.022 7.764 -20.519 1.00 96.69 174 LEU A CA 1
ATOM 1227 C C . LEU A 1 174 ? -0.229 6.907 -20.299 1.00 96.69 174 LEU A C 1
ATOM 1229 O O . LEU A 1 174 ? -0.367 6.290 -19.245 1.00 96.69 174 LEU A O 1
ATOM 1233 N N . LEU A 1 175 ? -1.119 6.815 -21.291 1.00 97.25 175 LEU A N 1
ATOM 1234 C CA . LEU A 1 175 ? -2.270 5.914 -21.226 1.00 97.25 175 LEU A CA 1
ATOM 1235 C C . LEU A 1 175 ? -1.825 4.445 -21.158 1.00 97.25 175 LEU A C 1
ATOM 1237 O O . LEU A 1 175 ? -2.340 3.680 -20.343 1.00 97.25 175 LEU A O 1
ATOM 1241 N N . GLY A 1 176 ? -0.827 4.071 -21.964 1.00 95.56 176 GLY A N 1
ATOM 1242 C CA . GLY A 1 176 ? -0.184 2.760 -21.902 1.00 95.56 176 GLY A CA 1
ATOM 1243 C C . GLY A 1 176 ? 0.441 2.494 -20.533 1.00 95.56 176 GLY A C 1
ATOM 1244 O O . GLY A 1 176 ? 0.207 1.435 -19.957 1.00 95.56 176 GLY A O 1
ATOM 1245 N N . ALA A 1 177 ? 1.148 3.474 -19.964 1.00 96.38 177 ALA A N 1
ATOM 1246 C CA . ALA A 1 177 ? 1.748 3.385 -18.635 1.00 96.38 177 ALA A CA 1
ATOM 1247 C C . ALA A 1 177 ? 0.700 3.118 -17.540 1.00 96.38 177 ALA A C 1
ATOM 1249 O O . ALA A 1 177 ? 0.883 2.230 -16.706 1.00 96.38 177 ALA A O 1
ATOM 1250 N N . ILE A 1 178 ? -0.437 3.824 -17.576 1.00 97.75 178 ILE A N 1
ATOM 1251 C CA . ILE A 1 178 ? -1.572 3.573 -16.673 1.00 97.75 178 ILE A CA 1
ATOM 1252 C C . ILE A 1 178 ? -2.082 2.140 -16.846 1.00 97.75 178 ILE A C 1
ATOM 1254 O O . ILE A 1 178 ? -2.264 1.437 -15.853 1.00 97.75 178 ILE A O 1
ATOM 1258 N N . GLY A 1 179 ? -2.281 1.693 -18.090 1.00 97.19 179 GLY A N 1
ATOM 1259 C CA . GLY A 1 179 ? -2.725 0.332 -18.399 1.00 97.19 179 GLY A CA 1
ATOM 1260 C C . GLY A 1 179 ? -1.776 -0.736 -17.848 1.00 97.19 179 GLY A C 1
ATOM 1261 O O . GLY A 1 179 ? -2.216 -1.651 -17.152 1.00 97.19 179 GLY A O 1
ATOM 1262 N N . VAL A 1 180 ? -0.469 -0.583 -18.078 1.00 96.12 180 VAL A N 1
ATOM 1263 C CA . VAL A 1 180 ? 0.566 -1.475 -17.531 1.00 96.12 180 VAL A CA 1
ATOM 1264 C C . VAL A 1 180 ? 0.522 -1.475 -16.006 1.00 96.12 180 VAL A C 1
ATOM 1266 O O . VAL A 1 180 ? 0.513 -2.545 -15.404 1.00 96.12 180 VAL A O 1
ATOM 1269 N N . GLY A 1 181 ? 0.423 -0.308 -15.365 1.00 97.25 181 GLY A N 1
ATOM 1270 C CA . GLY A 1 181 ? 0.328 -0.209 -13.909 1.00 97.25 181 GLY A CA 1
ATOM 1271 C C . GLY A 1 181 ? -0.934 -0.863 -13.334 1.00 97.25 181 GLY A C 1
ATOM 1272 O O . GLY A 1 181 ? -0.858 -1.532 -12.302 1.00 97.25 181 GLY A O 1
ATOM 1273 N N . LEU A 1 182 ? -2.077 -0.738 -14.017 1.00 97.44 182 LEU A N 1
ATOM 1274 C CA . LEU A 1 182 ? -3.345 -1.371 -13.632 1.00 97.44 182 LEU A CA 1
ATOM 1275 C C . LEU A 1 182 ? -3.308 -2.899 -13.753 1.00 97.44 182 LEU A C 1
ATOM 1277 O O . LEU A 1 182 ? -4.023 -3.573 -13.016 1.00 97.44 182 LEU A O 1
ATOM 1281 N N . VAL A 1 183 ? -2.486 -3.450 -14.648 1.00 97.56 183 VAL A N 1
ATOM 1282 C CA . VAL A 1 183 ? -2.309 -4.902 -14.806 1.00 97.56 183 VAL A CA 1
ATOM 1283 C C . VAL A 1 183 ? -1.229 -5.427 -13.863 1.00 97.56 183 VAL A C 1
ATOM 1285 O O . VAL A 1 183 ? -1.467 -6.347 -13.078 1.00 97.56 183 VAL A O 1
ATOM 1288 N N . MET A 1 184 ? -0.040 -4.829 -13.904 1.00 97.25 184 MET A N 1
ATOM 1289 C CA . MET A 1 184 ? 1.119 -5.302 -13.152 1.00 97.25 184 MET A CA 1
ATOM 1290 C C . MET A 1 184 ? 0.987 -5.052 -11.652 1.00 97.25 184 MET A C 1
ATOM 1292 O O . MET A 1 184 ? 1.443 -5.880 -10.863 1.00 97.25 184 MET A O 1
ATOM 1296 N N . GLY A 1 185 ? 0.308 -3.978 -11.238 1.00 97.62 185 GLY A N 1
ATOM 1297 C CA . GLY A 1 185 ? 0.075 -3.676 -9.828 1.00 97.62 185 GLY A CA 1
ATOM 1298 C C . GLY A 1 185 ? -0.654 -4.799 -9.082 1.00 97.62 185 GLY A C 1
ATOM 1299 O O . GLY A 1 185 ? -0.112 -5.331 -8.110 1.00 97.62 185 GLY A O 1
ATOM 1300 N N . PRO A 1 186 ? -1.852 -5.225 -9.518 1.00 98.06 186 PRO A N 1
ATOM 1301 C CA . PRO A 1 186 ? -2.543 -6.370 -8.934 1.00 98.06 186 PRO A CA 1
ATOM 1302 C C . PRO A 1 186 ? -1.750 -7.677 -9.019 1.00 98.06 186 PRO A C 1
ATOM 1304 O O . PRO A 1 186 ? -1.736 -8.419 -8.039 1.00 98.06 186 PRO A O 1
ATOM 1307 N N . VAL A 1 187 ? -1.075 -7.962 -10.142 1.00 98.38 187 VAL A N 1
ATOM 1308 C CA . VAL A 1 187 ? -0.272 -9.191 -10.312 1.00 98.38 187 VAL A CA 1
ATOM 1309 C C . VAL A 1 187 ? 0.850 -9.251 -9.275 1.00 98.38 187 VAL A C 1
ATOM 1311 O O . VAL A 1 187 ? 0.975 -10.245 -8.550 1.00 98.38 187 VAL A O 1
ATOM 1314 N N . LEU A 1 188 ? 1.615 -8.166 -9.132 1.00 97.81 188 LEU A N 1
ATOM 1315 C CA . LEU A 1 188 ? 2.663 -8.061 -8.123 1.00 97.81 188 LEU A CA 1
ATOM 1316 C C . LEU A 1 188 ? 2.083 -8.133 -6.709 1.00 97.81 188 LEU A C 1
ATOM 1318 O O . LEU A 1 188 ? 2.554 -8.907 -5.872 1.00 97.81 188 LEU A O 1
ATOM 1322 N N . GLY A 1 189 ? 1.010 -7.381 -6.461 1.00 97.56 189 GLY A N 1
ATOM 1323 C CA . GLY A 1 189 ? 0.304 -7.371 -5.188 1.00 97.56 189 GLY A CA 1
ATOM 1324 C C . GLY A 1 189 ? -0.179 -8.760 -4.769 1.00 97.56 189 GLY A C 1
ATOM 1325 O O . GLY A 1 189 ? -0.029 -9.121 -3.604 1.00 97.56 189 GLY A O 1
ATOM 1326 N N . LEU A 1 190 ? -0.713 -9.562 -5.695 1.00 98.19 190 LEU A N 1
ATOM 1327 C CA . LEU A 1 190 ? -1.165 -10.938 -5.458 1.00 98.19 190 LEU A CA 1
ATOM 1328 C C . LEU A 1 190 ? -0.002 -11.878 -5.131 1.00 98.19 190 LEU A C 1
ATOM 1330 O O . LEU A 1 190 ? -0.082 -12.624 -4.150 1.00 98.19 190 LEU A O 1
ATOM 1334 N N . ALA A 1 191 ? 1.086 -11.820 -5.904 1.00 98.19 191 ALA A N 1
ATOM 1335 C CA . ALA A 1 191 ? 2.273 -12.642 -5.671 1.00 98.19 191 ALA A CA 1
ATOM 1336 C C . ALA A 1 191 ? 2.899 -12.352 -4.295 1.00 98.19 191 ALA A C 1
ATOM 1338 O O . ALA A 1 191 ? 3.199 -13.262 -3.517 1.00 98.19 191 ALA A O 1
ATOM 1339 N N . GLN A 1 192 ? 3.017 -11.072 -3.941 1.00 97.94 192 GLN A N 1
ATOM 1340 C CA . GLN A 1 192 ? 3.503 -10.642 -2.633 1.00 97.94 192 GLN A CA 1
ATOM 1341 C C . GLN A 1 192 ? 2.516 -10.983 -1.506 1.00 97.94 192 GLN A C 1
ATOM 1343 O O . GLN A 1 192 ? 2.921 -11.454 -0.439 1.00 97.94 192 GLN A O 1
ATOM 1348 N N . ALA A 1 193 ? 1.210 -10.812 -1.735 1.00 96.88 193 ALA A N 1
ATOM 1349 C CA . ALA A 1 193 ? 0.174 -11.172 -0.773 1.00 96.88 193 ALA A CA 1
ATOM 1350 C C . ALA A 1 193 ? 0.205 -12.670 -0.454 1.00 96.88 193 ALA A C 1
ATOM 1352 O O . ALA A 1 193 ? 0.067 -13.032 0.713 1.00 96.88 193 ALA A O 1
ATOM 1353 N N . TRP A 1 194 ? 0.454 -13.541 -1.438 1.00 98.06 194 TRP A N 1
ATOM 1354 C CA . TRP A 1 194 ? 0.647 -14.976 -1.210 1.00 98.06 194 TRP A CA 1
ATOM 1355 C C . TRP A 1 194 ? 1.773 -15.256 -0.204 1.00 98.06 194 TRP A C 1
ATOM 1357 O O . TRP A 1 194 ? 1.575 -16.037 0.731 1.00 98.06 194 TRP A O 1
ATOM 1367 N N . ALA A 1 195 ? 2.905 -14.555 -0.316 1.00 97.19 195 ALA A N 1
ATOM 1368 C CA . ALA A 1 195 ? 3.999 -14.657 0.651 1.00 97.19 195 ALA A CA 1
ATOM 1369 C C . ALA A 1 195 ? 3.639 -14.073 2.035 1.00 97.19 195 ALA A C 1
ATOM 1371 O O . ALA A 1 195 ? 4.150 -14.548 3.053 1.00 97.19 195 ALA A O 1
ATOM 1372 N N . LEU A 1 196 ? 2.745 -13.078 2.087 1.00 96.31 196 LEU A N 1
ATOM 1373 C CA . LEU A 1 196 ? 2.275 -12.431 3.318 1.00 96.31 196 LEU A CA 1
ATOM 1374 C C . LEU A 1 196 ? 1.178 -13.206 4.060 1.00 96.31 196 LEU A C 1
ATOM 1376 O O . LEU A 1 196 ? 1.072 -13.051 5.277 1.00 96.31 196 LEU A O 1
ATOM 1380 N N . ARG A 1 197 ? 0.379 -14.044 3.381 1.00 95.38 197 ARG A N 1
ATOM 1381 C CA . ARG A 1 197 ? -0.773 -14.771 3.967 1.00 95.38 197 ARG A CA 1
ATOM 1382 C C . ARG A 1 197 ? -0.486 -15.457 5.313 1.00 95.38 197 ARG A C 1
ATOM 1384 O O . ARG A 1 197 ? -1.336 -15.356 6.191 1.00 95.38 197 ARG A O 1
ATOM 1391 N N . PRO A 1 198 ? 0.674 -16.106 5.543 1.00 94.75 198 PRO A N 1
ATOM 1392 C CA . PRO A 1 198 ? 0.965 -16.730 6.839 1.00 94.75 198 PRO A CA 1
ATOM 1393 C C . PRO A 1 198 ? 1.228 -15.734 7.982 1.00 94.75 198 PRO A C 1
ATOM 1395 O O . PRO A 1 198 ? 1.227 -16.118 9.153 1.00 94.75 198 PRO A O 1
ATOM 1398 N N . ALA A 1 199 ? 1.521 -14.474 7.658 1.00 93.12 199 ALA A N 1
ATOM 1399 C CA . ALA A 1 199 ? 1.985 -13.466 8.603 1.00 93.12 199 ALA A CA 1
ATOM 1400 C C . ALA A 1 199 ? 0.939 -12.390 8.934 1.00 93.12 199 ALA A C 1
ATOM 1402 O O . ALA A 1 199 ? 1.061 -11.752 9.981 1.00 93.12 199 ALA A O 1
ATOM 1403 N N . VAL A 1 200 ? -0.076 -12.183 8.086 1.00 91.94 200 VAL A N 1
ATOM 1404 C CA . VAL A 1 200 ? -1.092 -11.128 8.258 1.00 91.94 200 VAL A CA 1
ATOM 1405 C C . VAL A 1 200 ? -2.510 -11.655 8.054 1.00 91.94 200 VAL A C 1
ATOM 1407 O O . VAL A 1 200 ? -2.740 -12.562 7.260 1.00 91.94 200 VAL A O 1
ATOM 1410 N N . ARG A 1 201 ? -3.486 -11.042 8.735 1.00 85.62 201 ARG A N 1
ATOM 1411 C CA . ARG A 1 201 ? -4.905 -11.427 8.631 1.00 85.62 201 ARG A CA 1
ATOM 1412 C C . ARG A 1 201 ? -5.537 -10.979 7.310 1.00 85.62 201 ARG A C 1
ATOM 1414 O O . ARG A 1 201 ? -6.363 -11.690 6.751 1.00 85.62 201 ARG A O 1
ATOM 1421 N N . HIS A 1 202 ? -5.136 -9.812 6.800 1.00 87.31 202 HIS A N 1
ATOM 1422 C CA . HIS A 1 202 ? -5.762 -9.175 5.637 1.00 87.31 202 HIS A CA 1
ATOM 1423 C C . HIS A 1 202 ? -4.765 -8.932 4.498 1.00 87.31 202 HIS A C 1
ATOM 1425 O O . HIS A 1 202 ? -4.576 -7.799 4.063 1.00 87.31 202 HIS A O 1
ATOM 1431 N N . ALA A 1 203 ? -4.151 -9.998 3.974 1.00 93.38 203 ALA A N 1
ATOM 1432 C CA . ALA A 1 203 ? -3.196 -9.892 2.862 1.00 93.38 203 ALA A CA 1
ATOM 1433 C C . ALA A 1 203 ? -3.795 -9.213 1.608 1.00 93.38 203 ALA A C 1
ATOM 1435 O O . ALA A 1 203 ? -3.076 -8.563 0.859 1.00 93.38 203 ALA A O 1
ATOM 1436 N N . ARG A 1 204 ? -5.124 -9.273 1.417 1.00 93.12 204 ARG A N 1
ATOM 1437 C CA . ARG A 1 204 ? -5.839 -8.579 0.327 1.00 93.12 204 ARG A CA 1
ATOM 1438 C C . ARG A 1 204 ? -5.645 -7.059 0.318 1.00 93.12 204 ARG A C 1
ATOM 1440 O O . ARG A 1 204 ? -5.673 -6.457 -0.748 1.00 93.12 204 ARG A O 1
ATOM 1447 N N . ALA A 1 205 ? -5.424 -6.441 1.481 1.00 92.00 205 ALA A N 1
ATOM 1448 C CA . ALA A 1 205 ? -5.183 -5.002 1.557 1.00 92.00 205 ALA A CA 1
ATOM 1449 C C . ALA A 1 205 ? -3.889 -4.606 0.829 1.00 92.00 205 ALA A C 1
ATOM 1451 O O . ALA A 1 205 ? -3.816 -3.528 0.251 1.00 92.00 205 ALA A O 1
ATOM 1452 N N . TRP A 1 206 ? -2.902 -5.506 0.802 1.00 94.94 206 TRP A N 1
ATOM 1453 C CA . TRP A 1 206 ? -1.662 -5.326 0.055 1.00 94.94 206 TRP A CA 1
ATOM 1454 C C . TRP A 1 206 ? -1.882 -5.326 -1.461 1.00 94.94 206 TRP A C 1
ATOM 1456 O O . TRP A 1 206 ? -1.267 -4.540 -2.176 1.00 94.94 206 TRP A O 1
ATOM 1466 N N . VAL A 1 207 ? -2.792 -6.176 -1.947 1.00 96.31 207 VAL A N 1
ATOM 1467 C CA . VAL A 1 207 ? -3.150 -6.252 -3.371 1.00 96.31 207 VAL A CA 1
ATOM 1468 C C . VAL A 1 207 ? -3.775 -4.939 -3.828 1.00 96.31 207 VAL A C 1
ATOM 1470 O O . VAL A 1 207 ? -3.321 -4.359 -4.807 1.00 96.31 207 VAL A O 1
ATOM 1473 N N . VAL A 1 208 ? -4.763 -4.439 -3.078 1.00 94.31 208 VAL A N 1
ATOM 14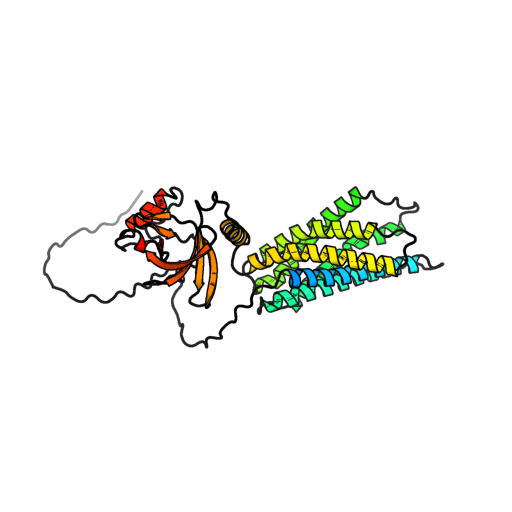74 C CA . VAL A 1 208 ? -5.427 -3.158 -3.373 1.00 94.31 208 VAL A CA 1
ATOM 1475 C C . VAL A 1 208 ? -4.420 -2.009 -3.361 1.00 94.31 208 VAL A C 1
ATOM 1477 O O . VAL A 1 208 ? -4.445 -1.163 -4.246 1.00 94.31 208 VAL A O 1
ATOM 1480 N N . ALA A 1 209 ? -3.493 -2.001 -2.401 1.00 94.06 209 ALA A N 1
ATOM 1481 C CA . ALA A 1 209 ? -2.451 -0.982 -2.329 1.00 94.06 209 ALA A CA 1
ATOM 1482 C C . ALA A 1 209 ? -1.584 -0.942 -3.589 1.00 94.06 209 ALA A C 1
ATOM 1484 O O . ALA A 1 209 ? -1.376 0.126 -4.152 1.00 94.06 209 ALA A O 1
ATOM 1485 N N . ASN A 1 210 ? -1.112 -2.106 -4.044 1.00 97.00 210 ASN A N 1
ATOM 1486 C CA . ASN A 1 210 ? -0.306 -2.197 -5.257 1.00 97.00 210 ASN A CA 1
ATOM 1487 C C . ASN A 1 210 ? -1.125 -1.817 -6.497 1.00 97.00 210 ASN A C 1
ATOM 1489 O O . ASN A 1 210 ? -0.638 -1.066 -7.335 1.00 97.00 210 ASN A O 1
ATOM 1493 N N . ALA A 1 211 ? -2.377 -2.267 -6.587 1.00 96.56 211 ALA A N 1
ATOM 1494 C CA . ALA A 1 211 ? -3.269 -1.925 -7.692 1.00 96.56 211 ALA A CA 1
ATOM 1495 C C . ALA A 1 211 ? -3.481 -0.410 -7.846 1.00 96.56 211 ALA A C 1
ATOM 1497 O O . ALA A 1 211 ? -3.545 0.088 -8.964 1.00 96.56 211 ALA A O 1
ATOM 1498 N N . LEU A 1 212 ? -3.569 0.321 -6.731 1.00 94.69 212 LEU A N 1
ATOM 1499 C CA . LEU A 1 212 ? -3.731 1.777 -6.734 1.00 94.69 212 LEU A CA 1
ATOM 1500 C C . LEU A 1 212 ? -2.408 2.525 -6.940 1.00 94.69 212 LEU A C 1
ATOM 1502 O O . LEU A 1 212 ? -2.396 3.592 -7.546 1.00 94.69 212 LEU A O 1
ATOM 1506 N N . ALA A 1 213 ? -1.298 1.988 -6.428 1.00 96.44 213 ALA A N 1
ATOM 1507 C CA . ALA A 1 213 ? 0.002 2.645 -6.493 1.00 96.44 213 ALA A CA 1
ATOM 1508 C C . ALA A 1 213 ? 0.618 2.602 -7.898 1.00 96.44 213 ALA A C 1
ATOM 1510 O O . ALA A 1 213 ? 1.072 3.624 -8.412 1.00 96.44 213 ALA A O 1
ATOM 1511 N N . TRP A 1 214 ? 0.628 1.424 -8.525 1.00 98.00 214 TRP A N 1
ATOM 1512 C CA . TRP A 1 214 ? 1.394 1.187 -9.749 1.00 98.00 214 TRP A CA 1
ATOM 1513 C C . TRP A 1 214 ? 0.974 2.004 -10.977 1.00 98.00 214 TRP A C 1
ATOM 1515 O O . TRP A 1 214 ? 1.872 2.392 -11.719 1.00 98.00 214 TRP A O 1
ATOM 1525 N N . PRO A 1 215 ? -0.309 2.344 -11.210 1.00 98.12 215 PRO A N 1
ATOM 1526 C CA . PRO A 1 215 ? -0.677 3.257 -12.295 1.00 98.12 215 PRO A CA 1
ATOM 1527 C C . PRO A 1 215 ? 0.022 4.616 -12.181 1.00 98.12 215 PRO A C 1
ATOM 1529 O O . PRO A 1 215 ? 0.556 5.126 -13.162 1.00 98.12 215 PRO A O 1
ATOM 1532 N N . VAL A 1 216 ? 0.079 5.177 -10.969 1.00 97.94 216 VAL A N 1
ATOM 1533 C CA . VAL A 1 216 ? 0.735 6.468 -10.714 1.00 97.94 216 VAL A CA 1
ATOM 1534 C C . VAL A 1 216 ? 2.251 6.338 -10.861 1.00 97.94 216 VAL A C 1
ATOM 1536 O O . VAL A 1 216 ? 2.887 7.181 -11.487 1.00 97.94 216 VAL A O 1
ATOM 1539 N N . VAL A 1 217 ? 2.827 5.256 -10.331 1.00 98.31 217 VAL A N 1
ATOM 1540 C CA . VAL A 1 217 ? 4.263 4.954 -10.444 1.00 98.31 217 VAL A CA 1
ATOM 1541 C C . VAL A 1 217 ? 4.689 4.815 -11.907 1.00 98.31 217 VAL A C 1
ATOM 1543 O O . VAL A 1 217 ? 5.672 5.428 -12.314 1.00 98.31 217 VAL A O 1
ATOM 1546 N N . MET A 1 218 ? 3.924 4.084 -12.721 1.00 98.06 218 MET A N 1
ATOM 1547 C CA . MET A 1 218 ? 4.217 3.900 -14.144 1.00 98.06 218 MET A CA 1
ATOM 1548 C C . MET A 1 218 ? 4.150 5.215 -14.919 1.00 98.06 218 MET A C 1
ATOM 1550 O O . MET A 1 218 ? 5.013 5.464 -15.753 1.00 98.06 218 MET A O 1
ATOM 1554 N N . VAL A 1 219 ? 3.194 6.100 -14.617 1.00 98.38 219 VAL A N 1
ATOM 1555 C CA . VAL A 1 219 ? 3.154 7.444 -15.221 1.00 98.38 219 VAL A CA 1
ATOM 1556 C C . VAL A 1 219 ? 4.427 8.230 -14.905 1.00 98.38 219 VAL A C 1
ATOM 1558 O O . VAL A 1 219 ? 5.014 8.816 -15.812 1.00 98.38 219 VAL A O 1
ATOM 1561 N N . VAL A 1 220 ? 4.887 8.213 -13.649 1.00 98.50 220 VAL A N 1
ATOM 1562 C CA . VAL A 1 220 ? 6.143 8.874 -13.252 1.00 98.50 220 VAL A CA 1
ATOM 1563 C C . VAL A 1 220 ? 7.334 8.289 -14.015 1.00 98.50 220 VAL A C 1
ATOM 1565 O O . VAL A 1 220 ? 8.139 9.048 -14.554 1.00 98.50 220 VAL A O 1
ATOM 1568 N N . ILE A 1 221 ? 7.421 6.959 -14.107 1.00 97.81 221 ILE A N 1
ATOM 1569 C CA . ILE A 1 221 ? 8.494 6.262 -14.827 1.00 97.81 221 ILE A CA 1
ATOM 1570 C C . ILE A 1 221 ? 8.506 6.644 -16.310 1.00 97.81 221 ILE A C 1
ATOM 1572 O O . ILE A 1 221 ? 9.551 7.030 -16.826 1.00 97.81 221 ILE A O 1
ATOM 1576 N N . PHE A 1 222 ? 7.361 6.585 -16.992 1.00 97.19 222 PHE A N 1
ATOM 1577 C CA . PHE A 1 222 ? 7.276 6.883 -18.424 1.00 97.19 222 PHE A CA 1
ATOM 1578 C C . PHE A 1 222 ? 7.528 8.362 -18.731 1.00 97.19 222 PHE A C 1
ATOM 1580 O O . PHE A 1 222 ? 8.179 8.673 -19.729 1.00 97.19 222 PHE A O 1
ATOM 1587 N N . LEU A 1 223 ? 7.074 9.277 -17.866 1.00 97.75 223 LEU A N 1
ATOM 1588 C CA . LEU A 1 223 ? 7.427 10.695 -17.971 1.00 97.75 223 LEU A CA 1
ATOM 1589 C C . LEU A 1 223 ? 8.939 10.885 -17.874 1.00 97.75 223 LEU A C 1
ATOM 1591 O O . LEU A 1 223 ? 9.525 11.511 -18.752 1.00 97.75 223 LEU A O 1
ATOM 1595 N N . GLY A 1 224 ? 9.575 10.313 -16.849 1.00 97.69 224 GLY A N 1
ATOM 1596 C CA . GLY A 1 224 ? 11.018 10.434 -16.653 1.00 97.69 224 GLY A CA 1
ATOM 1597 C C . GLY A 1 224 ? 11.835 9.781 -17.767 1.00 97.69 224 GLY A C 1
ATOM 1598 O O . GLY A 1 224 ? 12.816 10.362 -18.224 1.00 97.69 224 GLY A O 1
ATOM 1599 N N . ALA A 1 225 ? 11.393 8.628 -18.275 1.00 95.88 225 ALA A N 1
ATOM 1600 C CA . ALA A 1 225 ? 12.008 7.948 -19.414 1.00 95.88 225 ALA A CA 1
ATOM 1601 C C . ALA A 1 225 ? 11.895 8.743 -20.728 1.00 95.88 225 ALA A C 1
ATOM 1603 O O . ALA A 1 225 ? 12.714 8.550 -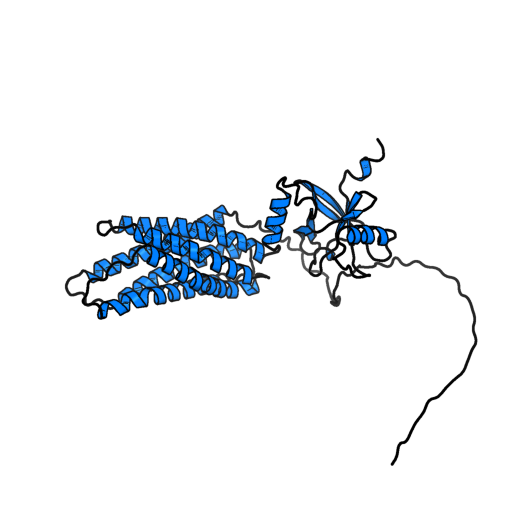21.621 1.00 95.88 225 ALA A O 1
ATOM 1604 N N . SER A 1 226 ? 10.918 9.650 -20.837 1.00 95.50 226 SER A N 1
ATOM 1605 C CA . SER A 1 226 ? 10.717 10.506 -22.016 1.00 95.50 226 SER A CA 1
ATOM 1606 C C . SER A 1 226 ? 11.537 11.805 -21.982 1.00 95.50 226 SER A C 1
ATOM 1608 O O . SER A 1 226 ? 11.524 12.551 -22.957 1.00 95.50 226 SER A O 1
ATOM 1610 N N . LEU A 1 227 ? 12.214 12.116 -20.868 1.00 96.50 227 LEU A N 1
ATOM 1611 C CA . LEU A 1 227 ? 12.992 13.353 -20.724 1.00 96.50 227 LEU A CA 1
ATOM 1612 C C . LEU A 1 227 ? 14.325 13.349 -21.489 1.00 96.50 227 LEU A C 1
ATOM 1614 O O . LEU A 1 227 ? 14.648 14.380 -22.087 1.00 96.50 227 LEU A O 1
ATOM 1618 N N . PRO A 1 228 ? 15.139 12.273 -21.460 1.00 96.19 228 PRO A N 1
ATOM 1619 C CA . PRO A 1 228 ? 16.438 12.310 -22.112 1.00 96.19 228 PRO A CA 1
ATOM 1620 C C . PRO A 1 228 ? 16.306 12.411 -23.633 1.00 96.19 228 PRO A C 1
ATOM 1622 O O . PRO A 1 228 ? 15.578 11.650 -24.264 1.00 96.19 228 PRO A O 1
ATOM 1625 N N . GLY A 1 229 ? 17.042 13.349 -24.229 1.00 93.31 229 GLY A N 1
ATOM 1626 C CA . GLY A 1 229 ? 17.136 13.497 -25.681 1.00 93.31 229 GLY A CA 1
ATOM 1627 C C . GLY A 1 229 ? 18.303 12.708 -26.279 1.00 93.31 229 GLY A C 1
ATOM 1628 O O . GLY A 1 229 ? 19.228 12.314 -25.574 1.00 93.31 229 GLY A O 1
ATOM 1629 N N . HIS A 1 230 ? 18.315 12.565 -27.607 1.00 88.06 230 HIS A N 1
ATOM 1630 C CA . HIS A 1 230 ? 19.323 11.802 -28.364 1.00 88.06 230 HIS A CA 1
ATOM 1631 C C . HIS A 1 230 ? 20.789 12.227 -28.130 1.00 88.06 230 HIS A C 1
ATOM 1633 O O . HIS A 1 230 ? 21.693 11.436 -28.362 1.00 88.06 230 HIS A O 1
ATOM 1639 N N . GLY A 1 231 ? 21.041 13.461 -27.683 1.00 94.12 231 GLY A N 1
ATOM 1640 C CA . GLY A 1 231 ? 22.392 13.970 -27.408 1.00 94.12 231 GLY A CA 1
ATOM 1641 C C . GLY A 1 231 ? 22.853 13.833 -25.953 1.00 94.12 231 GLY A C 1
ATOM 1642 O O . GLY A 1 231 ? 23.907 14.359 -25.602 1.00 94.12 231 GLY A O 1
ATOM 1643 N N . TRP A 1 232 ? 22.057 13.214 -25.078 1.00 97.88 232 TRP A N 1
ATOM 1644 C CA . TRP A 1 232 ? 22.399 13.127 -23.660 1.00 97.88 232 TRP A CA 1
ATOM 1645 C C . TRP A 1 232 ? 23.537 12.124 -23.420 1.00 97.88 232 TRP A C 1
ATOM 1647 O O . TRP A 1 232 ? 23.491 11.011 -23.943 1.00 97.88 232 TRP A O 1
ATOM 1657 N N . PRO A 1 233 ? 24.533 12.455 -22.577 1.00 97.81 233 PRO A N 1
ATOM 1658 C CA . PRO A 1 233 ? 25.534 11.483 -22.152 1.00 97.81 233 PRO A CA 1
ATOM 1659 C C . PRO A 1 233 ? 24.890 10.304 -21.412 1.00 97.81 233 PRO A C 1
ATOM 1661 O O . PRO A 1 233 ? 23.984 10.505 -20.601 1.00 97.81 233 PRO A O 1
ATOM 1664 N N . VAL A 1 234 ? 25.424 9.089 -21.588 1.00 97.06 234 VAL A N 1
ATOM 1665 C CA . VAL A 1 234 ? 24.934 7.869 -20.909 1.00 97.06 234 VAL A CA 1
ATOM 1666 C C . VAL A 1 234 ? 24.821 8.066 -19.395 1.00 97.06 234 VAL A C 1
ATOM 1668 O O . VAL A 1 234 ? 23.813 7.699 -18.795 1.00 97.06 234 VAL A O 1
ATOM 1671 N N . ALA A 1 235 ? 25.811 8.714 -18.774 1.00 97.94 235 ALA A N 1
ATOM 1672 C CA . ALA A 1 235 ? 25.786 9.011 -17.343 1.00 97.94 235 ALA A CA 1
ATOM 1673 C C . ALA A 1 235 ? 24.585 9.887 -16.938 1.00 97.94 235 ALA A C 1
ATOM 1675 O O . ALA A 1 235 ? 23.979 9.642 -15.898 1.00 97.94 235 ALA A O 1
ATOM 1676 N N . ALA A 1 236 ? 24.207 10.867 -17.765 1.00 97.94 236 ALA A N 1
ATOM 1677 C CA . ALA A 1 236 ? 23.044 11.716 -17.519 1.00 97.94 236 ALA A CA 1
ATOM 1678 C C . ALA A 1 236 ? 21.730 10.937 -17.688 1.00 97.94 236 ALA A C 1
ATOM 1680 O O . ALA A 1 236 ? 20.818 11.108 -16.887 1.00 97.94 236 ALA A O 1
ATOM 1681 N N . ILE A 1 237 ? 21.648 10.036 -18.672 1.00 97.94 237 ILE A N 1
ATOM 1682 C CA . ILE A 1 237 ? 20.483 9.157 -18.877 1.00 97.94 237 ILE A CA 1
ATOM 1683 C C . ILE A 1 237 ? 20.290 8.233 -17.668 1.00 97.94 237 ILE A C 1
ATOM 1685 O O . ILE A 1 237 ? 19.193 8.151 -17.117 1.00 97.94 237 ILE A O 1
ATOM 1689 N N . VAL A 1 238 ? 21.365 7.586 -17.208 1.00 98.12 238 VAL A N 1
ATOM 1690 C CA . VAL A 1 238 ? 21.343 6.709 -16.027 1.00 98.12 238 VAL A CA 1
ATOM 1691 C C . VAL A 1 238 ? 20.996 7.494 -14.760 1.00 98.12 238 VAL A C 1
ATOM 1693 O O . VAL A 1 238 ? 20.177 7.034 -13.965 1.00 98.12 238 VAL A O 1
ATOM 1696 N N . ALA A 1 239 ? 21.556 8.695 -14.582 1.00 98.19 239 ALA A N 1
ATOM 1697 C CA . ALA A 1 239 ? 21.241 9.560 -13.446 1.00 98.19 239 ALA A CA 1
ATOM 1698 C C . ALA A 1 239 ? 19.769 10.008 -13.446 1.00 98.19 239 ALA A C 1
ATOM 1700 O O . ALA A 1 239 ? 19.115 9.939 -12.405 1.00 98.19 239 ALA A O 1
ATOM 1701 N N . THR A 1 240 ? 19.220 10.399 -14.600 1.00 98.19 240 THR A N 1
ATOM 1702 C CA . THR A 1 240 ? 17.792 10.725 -14.747 1.00 98.19 240 THR A CA 1
ATOM 1703 C C . THR A 1 240 ? 16.909 9.512 -14.478 1.00 98.19 240 THR A C 1
ATOM 1705 O O . THR A 1 240 ? 15.892 9.646 -13.797 1.00 98.19 240 THR A O 1
ATOM 1708 N N . GLY A 1 241 ? 17.308 8.324 -14.942 1.00 98.06 241 GLY A N 1
ATOM 1709 C CA . GLY A 1 241 ? 16.640 7.065 -14.610 1.00 98.06 241 GLY A CA 1
ATOM 1710 C C . GLY A 1 241 ? 16.597 6.835 -13.099 1.00 98.06 241 GLY A C 1
ATOM 1711 O O . GLY A 1 241 ? 15.523 6.646 -12.532 1.00 98.06 241 GLY A O 1
ATOM 1712 N N . GLY A 1 242 ? 17.737 6.966 -12.418 1.00 98.50 242 GLY A N 1
ATOM 1713 C CA . GLY A 1 242 ? 17.816 6.845 -10.962 1.00 98.50 242 GLY A CA 1
ATOM 1714 C C . GLY A 1 242 ? 16.972 7.882 -10.213 1.00 98.50 242 GLY A C 1
ATOM 1715 O O . GLY A 1 242 ? 16.246 7.531 -9.284 1.00 98.50 242 GLY A O 1
ATOM 1716 N N . ALA A 1 243 ? 17.003 9.149 -10.631 1.00 98.56 243 ALA A N 1
ATOM 1717 C CA . ALA A 1 243 ? 16.182 10.205 -10.037 1.00 98.56 243 ALA A CA 1
ATOM 1718 C C . ALA A 1 243 ? 14.679 9.948 -10.238 1.00 98.56 243 ALA A C 1
ATOM 1720 O O . ALA A 1 243 ? 13.893 10.086 -9.300 1.00 98.56 243 ALA A O 1
ATOM 1721 N N . THR A 1 244 ? 14.287 9.508 -11.436 1.00 98.56 244 THR A N 1
ATOM 1722 C CA . THR A 1 244 ? 12.909 9.105 -11.752 1.00 98.56 244 THR A CA 1
ATOM 1723 C C . THR A 1 244 ? 12.471 7.946 -10.863 1.00 98.56 244 THR A C 1
ATOM 1725 O O . THR A 1 244 ? 11.411 8.021 -10.242 1.00 98.56 244 THR A O 1
ATOM 1728 N N . GLY A 1 245 ? 13.315 6.918 -10.733 1.00 98.44 245 GLY A N 1
ATOM 1729 C CA . GLY A 1 245 ? 13.089 5.792 -9.832 1.00 98.44 245 GLY A CA 1
ATOM 1730 C C . GLY A 1 245 ? 12.928 6.237 -8.379 1.00 98.44 245 GLY A C 1
ATOM 1731 O O . GLY A 1 245 ? 11.998 5.809 -7.705 1.00 98.44 245 GLY A O 1
ATOM 1732 N N . ALA A 1 246 ? 13.741 7.179 -7.897 1.00 98.62 246 ALA A N 1
ATOM 1733 C CA . ALA A 1 246 ? 13.601 7.709 -6.541 1.00 98.62 246 ALA A CA 1
ATOM 1734 C C . ALA A 1 246 ? 12.229 8.361 -6.296 1.00 98.62 246 ALA A C 1
ATOM 1736 O O . ALA A 1 246 ? 11.591 8.103 -5.271 1.00 98.62 246 ALA A O 1
ATOM 1737 N N . VAL A 1 247 ? 11.745 9.173 -7.241 1.00 98.56 247 VAL A N 1
ATOM 1738 C CA . VAL A 1 247 ? 10.416 9.801 -7.150 1.00 98.56 247 VAL A CA 1
ATOM 1739 C C . VAL A 1 247 ? 9.315 8.739 -7.202 1.00 98.56 247 VAL A C 1
ATOM 1741 O O . VAL A 1 247 ? 8.438 8.716 -6.334 1.00 98.56 247 VAL A O 1
ATOM 1744 N N . ALA A 1 248 ? 9.394 7.822 -8.168 1.00 98.38 248 ALA A N 1
ATOM 1745 C CA . ALA A 1 248 ? 8.479 6.696 -8.334 1.00 98.38 248 ALA A CA 1
ATOM 1746 C C . ALA A 1 248 ? 8.382 5.835 -7.061 1.00 98.38 248 ALA A C 1
ATOM 1748 O O . ALA A 1 248 ? 7.289 5.604 -6.539 1.00 98.38 248 ALA A O 1
ATOM 1749 N N . GLY A 1 249 ? 9.518 5.440 -6.488 1.00 98.25 249 GLY A N 1
ATOM 1750 C CA . GLY A 1 249 ? 9.573 4.659 -5.256 1.00 98.25 249 GLY A CA 1
ATOM 1751 C C . GLY A 1 249 ? 9.112 5.421 -4.019 1.00 98.25 249 GLY A C 1
ATOM 1752 O O . GLY A 1 249 ? 8.514 4.824 -3.124 1.00 98.25 249 GLY A O 1
ATOM 1753 N N . GLY A 1 250 ? 9.290 6.743 -3.979 1.00 97.94 250 GLY A N 1
ATOM 1754 C CA . GLY A 1 250 ? 8.683 7.594 -2.956 1.00 97.94 250 GLY A CA 1
ATOM 1755 C C . GLY A 1 250 ? 7.151 7.539 -3.001 1.00 97.94 250 GLY A C 1
ATOM 1756 O O . GLY A 1 250 ? 6.510 7.316 -1.969 1.00 97.94 250 GLY A O 1
ATOM 1757 N N . VAL A 1 251 ? 6.563 7.661 -4.197 1.00 96.75 251 VAL A N 1
ATOM 1758 C CA . VAL A 1 251 ? 5.109 7.542 -4.423 1.00 96.75 251 VAL A CA 1
ATOM 1759 C C . VAL A 1 251 ? 4.604 6.145 -4.052 1.00 96.75 251 VAL A C 1
ATOM 1761 O O . VAL A 1 251 ? 3.619 6.018 -3.313 1.00 96.75 251 VAL A O 1
ATOM 1764 N N . LEU A 1 252 ? 5.304 5.094 -4.493 1.00 97.31 252 LEU A N 1
ATOM 1765 C CA . LEU A 1 252 ? 5.011 3.707 -4.125 1.00 97.31 252 LEU A CA 1
ATOM 1766 C C . LEU A 1 252 ? 5.079 3.512 -2.605 1.00 97.31 252 LEU A C 1
ATOM 1768 O O . LEU A 1 252 ? 4.234 2.849 -2.004 1.00 97.31 252 LEU A O 1
ATOM 1772 N N . GLY A 1 253 ? 6.068 4.117 -1.953 1.00 95.94 253 GLY A N 1
ATOM 1773 C CA . GLY A 1 253 ? 6.241 4.072 -0.510 1.00 95.94 253 GLY A CA 1
ATOM 1774 C C . GLY A 1 253 ? 5.095 4.720 0.250 1.00 95.94 253 GLY A C 1
ATOM 1775 O O . GLY A 1 253 ? 4.554 4.110 1.170 1.00 95.94 253 GLY A O 1
ATOM 1776 N N . LEU A 1 254 ? 4.678 5.921 -0.148 1.00 93.19 254 LEU A N 1
ATOM 1777 C CA . LEU A 1 254 ? 3.564 6.636 0.477 1.00 93.19 254 LEU A CA 1
ATOM 1778 C C . LEU A 1 254 ? 2.254 5.838 0.393 1.00 93.19 254 LEU A C 1
ATOM 1780 O O . LEU A 1 254 ? 1.552 5.672 1.394 1.00 93.19 254 LEU A O 1
ATOM 1784 N N . THR A 1 255 ? 1.958 5.294 -0.786 1.00 90.75 255 THR A N 1
ATOM 1785 C CA . THR A 1 255 ? 0.736 4.520 -1.051 1.00 90.75 255 THR A CA 1
ATOM 1786 C C . THR A 1 255 ? 0.737 3.166 -0.334 1.00 90.75 255 THR A C 1
ATOM 1788 O O . THR A 1 255 ? -0.225 2.825 0.359 1.00 90.75 255 THR A O 1
ATOM 1791 N N . THR A 1 256 ? 1.832 2.405 -0.408 1.00 92.62 256 THR A N 1
ATOM 1792 C CA . THR A 1 256 ? 1.933 1.088 0.254 1.00 92.62 256 THR A CA 1
ATOM 1793 C C . THR A 1 256 ? 2.031 1.185 1.779 1.00 92.62 256 THR A C 1
ATOM 1795 O O . THR A 1 256 ? 1.507 0.316 2.484 1.00 92.62 256 THR A O 1
ATOM 1798 N N . TYR A 1 257 ? 2.615 2.259 2.324 1.00 91.25 257 TYR A N 1
ATOM 1799 C CA . TYR A 1 257 ? 2.648 2.502 3.769 1.00 91.25 257 TYR A CA 1
ATOM 1800 C C . TYR A 1 257 ? 1.241 2.619 4.368 1.00 91.25 257 TYR A C 1
ATOM 1802 O O . TYR A 1 257 ? 0.972 2.095 5.452 1.00 91.25 257 TYR A O 1
ATOM 1810 N N . TRP A 1 258 ? 0.311 3.261 3.656 1.00 82.62 258 TRP A N 1
ATOM 1811 C CA . TRP A 1 258 ? -1.074 3.381 4.115 1.00 82.62 258 TRP A CA 1
ATOM 1812 C C . TRP A 1 258 ? -1.744 2.008 4.294 1.00 82.62 258 TRP A C 1
ATOM 1814 O O . TRP A 1 258 ? -2.446 1.768 5.287 1.00 82.62 258 TRP A O 1
ATOM 1824 N N . ALA A 1 259 ? -1.447 1.074 3.389 1.00 81.56 259 ALA A N 1
ATOM 1825 C CA . ALA A 1 259 ? -1.935 -0.297 3.447 1.00 81.56 259 ALA A CA 1
ATOM 1826 C C . ALA A 1 259 ? -1.227 -1.167 4.491 1.00 81.56 259 ALA A C 1
ATOM 1828 O O . ALA A 1 259 ? -1.825 -2.105 5.020 1.00 81.56 259 ALA A O 1
ATOM 1829 N N . PHE A 1 260 ? 0.016 -0.848 4.863 1.00 81.38 260 PHE A N 1
ATOM 1830 C CA . PHE A 1 260 ? 0.720 -1.576 5.921 1.00 81.38 260 PHE A CA 1
ATOM 1831 C C . PHE A 1 260 ? -0.097 -1.648 7.214 1.00 81.38 260 PHE A C 1
ATOM 1833 O O . PHE A 1 260 ? -0.245 -2.714 7.820 1.00 81.38 260 PHE A O 1
ATOM 1840 N N . GLY A 1 261 ? -0.709 -0.535 7.609 1.00 72.75 261 GLY A N 1
ATOM 1841 C CA . GLY A 1 261 ? -1.519 -0.539 8.814 1.00 72.75 261 GLY A CA 1
ATOM 1842 C C . GLY A 1 261 ? -2.817 -1.355 8.681 1.00 72.75 261 GLY A C 1
ATOM 1843 O O . GLY A 1 261 ? -3.300 -1.870 9.687 1.00 72.75 261 GLY A O 1
ATOM 1844 N N . SER A 1 262 ? -3.433 -1.476 7.495 1.00 76.38 262 SER A N 1
ATOM 1845 C CA . SER A 1 262 ? -4.683 -2.254 7.352 1.00 76.38 262 SER A CA 1
ATOM 1846 C C . SER A 1 262 ? -4.441 -3.764 7.398 1.00 76.38 262 SER A C 1
ATOM 1848 O O . SER A 1 262 ? -5.360 -4.530 7.691 1.00 76.38 262 SER A O 1
ATOM 1850 N N . MET A 1 263 ? -3.197 -4.205 7.191 1.00 79.62 263 MET A N 1
ATOM 1851 C CA . MET A 1 263 ? -2.828 -5.616 7.295 1.00 79.62 263 MET A CA 1
ATOM 1852 C C . MET A 1 263 ? -2.779 -6.144 8.739 1.00 79.62 263 MET A C 1
ATOM 1854 O O . MET A 1 263 ? -2.983 -7.345 8.940 1.00 79.62 263 MET A O 1
ATOM 1858 N N . THR A 1 264 ? -2.487 -5.296 9.738 1.00 70.62 264 THR A N 1
ATOM 1859 C CA . THR A 1 264 ? -1.987 -5.765 11.048 1.00 70.62 264 THR A CA 1
ATOM 1860 C C . THR A 1 264 ? -2.969 -5.718 12.216 1.00 70.62 264 THR A C 1
ATOM 1862 O O . THR A 1 264 ? -2.820 -6.548 13.111 1.00 70.62 264 THR A O 1
ATOM 1865 N N . ALA A 1 265 ? -3.968 -4.832 12.247 1.00 63.81 265 ALA A N 1
ATOM 1866 C CA . ALA A 1 265 ? -4.930 -4.836 13.361 1.00 63.81 265 ALA A CA 1
ATOM 1867 C C . ALA A 1 265 ? -6.206 -4.031 13.099 1.00 63.81 265 ALA A C 1
ATOM 1869 O O . ALA A 1 265 ? -7.293 -4.521 13.384 1.00 63.81 265 ALA A O 1
ATOM 1870 N N . VAL A 1 266 ? -6.069 -2.820 12.554 1.00 68.12 266 VAL A N 1
ATOM 1871 C CA . VAL A 1 266 ? -7.162 -1.844 12.450 1.00 68.12 266 VAL A CA 1
ATOM 1872 C C . VAL A 1 266 ? -7.365 -1.484 10.973 1.00 68.12 266 VAL A C 1
ATOM 1874 O O . VAL A 1 266 ? -6.379 -1.110 10.318 1.00 68.12 266 VAL A O 1
ATOM 1877 N N . PRO A 1 267 ? -8.586 -1.628 10.418 1.00 72.00 267 PRO A N 1
ATOM 1878 C CA . PRO A 1 267 ? -8.924 -1.160 9.076 1.00 72.00 267 PRO A CA 1
ATOM 1879 C C . PRO A 1 267 ? -8.382 0.252 8.811 1.00 72.00 267 PRO A C 1
ATOM 1881 O O . PRO A 1 267 ? -8.328 1.096 9.702 1.00 72.00 267 PRO A O 1
ATOM 1884 N N . ALA A 1 268 ? -7.935 0.534 7.584 1.00 71.38 268 ALA A N 1
ATOM 1885 C CA . ALA A 1 268 ? -7.396 1.863 7.271 1.00 71.38 268 ALA A CA 1
ATOM 1886 C C . ALA A 1 268 ? -8.448 2.970 7.444 1.00 71.38 268 ALA A C 1
ATOM 1888 O O . ALA A 1 268 ? -8.104 4.076 7.856 1.00 71.38 268 ALA A O 1
ATOM 1889 N N . TRP A 1 269 ? -9.713 2.631 7.189 1.00 79.06 269 TRP A N 1
ATOM 1890 C CA . TRP A 1 269 ? -10.865 3.486 7.437 1.00 79.06 269 TRP A CA 1
ATOM 1891 C C . TRP A 1 269 ? -10.969 3.900 8.908 1.00 79.06 269 TRP A C 1
ATOM 1893 O O . TRP A 1 269 ? -11.012 5.087 9.197 1.00 79.06 269 TRP A O 1
ATOM 1903 N N . ASP A 1 270 ? -10.861 2.955 9.841 1.00 84.69 270 ASP A N 1
ATOM 1904 C CA . ASP A 1 270 ? -10.903 3.233 11.280 1.00 84.69 270 ASP A CA 1
ATOM 1905 C C . ASP A 1 270 ? -9.790 4.193 11.722 1.00 84.69 270 ASP A C 1
ATOM 1907 O O . ASP A 1 270 ? -10.011 5.077 12.543 1.00 84.69 270 ASP A O 1
ATOM 1911 N N . ARG A 1 271 ? -8.587 4.083 11.139 1.00 83.19 271 ARG A N 1
ATOM 1912 C CA . ARG A 1 271 ? -7.509 5.055 11.393 1.00 83.19 271 ARG A CA 1
ATOM 1913 C C . ARG A 1 271 ? -7.805 6.434 10.821 1.00 83.19 271 ARG A C 1
ATOM 1915 O O . ARG A 1 271 ? -7.434 7.425 11.443 1.00 83.19 271 ARG A O 1
ATOM 1922 N N . ALA A 1 272 ? -8.374 6.493 9.620 1.00 85.19 272 ALA A N 1
ATOM 1923 C CA . ALA A 1 272 ? -8.757 7.755 9.001 1.00 85.19 272 ALA A CA 1
ATOM 1924 C C . ALA A 1 272 ? -9.843 8.438 9.838 1.00 85.19 272 ALA A C 1
ATOM 1926 O O . ALA A 1 272 ? -9.684 9.605 10.170 1.00 85.19 272 ALA A O 1
ATOM 1927 N N . LEU A 1 273 ? -10.855 7.684 10.277 1.00 88.12 273 LEU A N 1
ATOM 1928 C CA . LEU A 1 273 ? -11.885 8.154 11.199 1.00 88.12 273 LEU A CA 1
ATOM 1929 C C . LEU A 1 273 ? -11.292 8.645 12.517 1.00 88.12 273 LEU A C 1
ATOM 1931 O O . LEU A 1 273 ? -11.583 9.760 12.911 1.00 88.12 273 LEU A O 1
ATOM 1935 N N . LEU A 1 274 ? -10.401 7.889 13.165 1.00 90.06 274 LEU A N 1
ATOM 1936 C CA . LEU A 1 274 ? -9.758 8.348 14.404 1.00 90.06 274 LEU A CA 1
ATOM 1937 C C . LEU A 1 274 ? -8.943 9.633 14.207 1.00 90.06 274 LEU A C 1
ATOM 1939 O O . LEU A 1 274 ? -8.914 10.472 15.096 1.00 90.06 274 LEU A O 1
ATOM 1943 N N . ARG A 1 275 ? -8.289 9.813 13.051 1.00 88.75 275 ARG A N 1
ATOM 1944 C CA . ARG A 1 275 ? -7.594 11.070 12.726 1.00 88.75 275 ARG A CA 1
ATOM 1945 C C . ARG A 1 275 ? -8.567 12.216 12.464 1.00 88.75 275 ARG A C 1
ATOM 1947 O O . ARG A 1 275 ? -8.303 13.334 12.887 1.00 88.75 275 ARG A O 1
ATOM 1954 N N . LEU A 1 276 ? -9.679 11.943 11.792 1.00 89.06 276 LEU A N 1
ATOM 1955 C CA . LEU A 1 276 ? -10.733 12.930 11.581 1.00 89.06 276 LEU A CA 1
ATOM 1956 C C . LEU A 1 276 ? -11.392 13.328 12.908 1.00 89.06 276 LEU A C 1
ATOM 1958 O O . LEU A 1 276 ? -11.618 14.507 13.124 1.00 89.06 276 LEU A O 1
ATOM 1962 N N . LEU A 1 277 ? -11.591 12.387 13.833 1.00 89.75 277 LEU A N 1
ATOM 1963 C CA . LEU A 1 277 ? -12.084 12.655 15.189 1.00 89.75 277 LEU A CA 1
ATOM 1964 C C . LEU A 1 277 ? -11.078 13.440 16.046 1.00 89.75 277 LEU A C 1
ATOM 1966 O O . LEU A 1 277 ? -11.475 14.092 17.000 1.00 89.75 277 LEU A O 1
ATOM 1970 N N . THR A 1 278 ? -9.775 13.397 15.732 1.00 89.75 278 THR A N 1
ATOM 1971 C CA . THR A 1 278 ? -8.789 14.295 16.370 1.00 89.75 278 THR A CA 1
ATOM 1972 C C . THR A 1 278 ? -8.781 15.701 15.771 1.00 89.75 278 THR A C 1
ATOM 1974 O O . THR A 1 278 ? -8.268 16.624 16.396 1.00 89.75 278 THR A O 1
ATOM 1977 N N . THR A 1 279 ? -9.304 15.883 14.555 1.00 86.88 279 THR A N 1
ATOM 1978 C CA . THR A 1 279 ? -9.493 17.222 13.984 1.00 86.88 279 THR A CA 1
ATOM 1979 C C . THR A 1 279 ? -10.815 17.791 14.485 1.00 86.88 279 THR A C 1
ATOM 1981 O O . THR A 1 279 ? -11.793 17.061 14.569 1.00 86.88 279 THR A O 1
ATOM 1984 N N . SER A 1 280 ? -10.870 19.086 14.797 1.00 73.06 280 SER A N 1
ATOM 1985 C CA . SER A 1 280 ? -12.034 19.790 15.368 1.00 73.06 280 SER A CA 1
ATOM 1986 C C . SER A 1 280 ? -13.246 19.920 14.424 1.00 73.06 280 SER A C 1
ATOM 1988 O O . SER A 1 280 ? -14.024 20.872 14.499 1.00 73.06 280 SER A O 1
ATOM 1990 N N . TRP A 1 281 ? -13.425 18.980 13.497 1.00 73.62 281 TRP A N 1
ATOM 1991 C CA . TRP A 1 281 ? -14.585 18.897 12.621 1.00 73.62 281 TRP A CA 1
ATOM 1992 C C . TRP A 1 281 ? -15.791 18.350 13.388 1.00 73.62 281 TRP A C 1
ATOM 1994 O O . TRP A 1 281 ? -16.153 17.179 13.283 1.00 73.62 281 TRP A O 1
ATOM 2004 N N . GLY A 1 282 ? -16.448 19.255 14.117 1.00 63.50 282 GLY A N 1
ATOM 2005 C CA . GLY A 1 282 ? -17.557 18.976 15.035 1.00 63.50 282 GLY A CA 1
ATOM 2006 C C . GLY A 1 282 ? -18.818 18.345 14.430 1.00 63.50 282 GLY A C 1
ATOM 2007 O O . GLY A 1 282 ? -19.750 18.052 15.167 1.00 63.50 282 GLY A O 1
ATOM 2008 N N . TRP A 1 283 ? -18.878 18.091 13.118 1.00 74.38 283 TRP A N 1
ATOM 2009 C CA . TRP A 1 283 ? -19.994 17.353 12.513 1.00 74.38 283 TRP A CA 1
ATOM 2010 C C . TRP A 1 283 ? -19.864 15.828 12.670 1.00 74.38 283 TRP A C 1
ATOM 2012 O O . TRP A 1 283 ? -20.873 15.134 12.605 1.00 74.38 283 TRP A O 1
ATOM 2022 N N . LEU A 1 284 ? -18.654 15.299 12.904 1.00 65.56 284 LEU A N 1
ATOM 2023 C CA . LEU A 1 284 ? -18.427 13.868 13.177 1.00 65.56 284 LEU A CA 1
ATOM 2024 C C . LEU A 1 284 ? -18.430 13.525 14.676 1.00 65.56 284 LEU A C 1
ATOM 2026 O O . LEU A 1 284 ? -18.663 12.365 15.024 1.00 65.56 284 LEU A O 1
ATOM 2030 N N . ASP A 1 285 ? -18.230 14.518 15.552 1.00 65.31 285 ASP A N 1
ATOM 2031 C CA . ASP A 1 285 ? -18.264 14.352 17.019 1.00 65.31 285 ASP A CA 1
ATOM 2032 C C . ASP A 1 285 ? -19.627 13.845 17.522 1.00 65.31 285 ASP A C 1
ATOM 2034 O O . ASP A 1 285 ? -19.730 13.283 18.609 1.00 65.31 285 ASP A O 1
ATOM 2038 N N . GLY A 1 286 ? -20.681 14.003 16.716 1.00 79.50 286 GLY A N 1
ATOM 2039 C CA . GLY A 1 286 ? -22.036 13.596 17.061 1.00 79.50 286 GLY A CA 1
ATOM 2040 C C . GLY A 1 286 ? -22.333 12.103 16.932 1.00 79.50 286 GLY A C 1
ATOM 2041 O O . GLY A 1 286 ? -23.396 11.700 17.374 1.00 79.50 286 GLY A O 1
ATOM 2042 N N . ASP A 1 287 ? -21.458 11.263 16.373 1.00 90.00 287 ASP A N 1
ATOM 2043 C CA . ASP A 1 287 ? -21.820 9.866 16.051 1.00 90.00 287 ASP A CA 1
ATOM 2044 C C . ASP A 1 287 ? -20.794 8.819 16.507 1.00 90.00 287 ASP A C 1
ATOM 2046 O O . ASP A 1 287 ? -21.137 7.655 16.744 1.00 90.00 287 ASP A O 1
ATOM 2050 N N . LEU A 1 288 ? -19.524 9.201 16.626 1.00 93.75 288 LEU A N 1
ATOM 2051 C CA . LEU A 1 288 ? -18.428 8.279 16.905 1.00 93.75 288 LEU A CA 1
ATOM 2052 C C . LEU A 1 288 ? -17.499 8.841 17.975 1.00 93.75 288 LEU A C 1
ATOM 2054 O O . LEU A 1 288 ? -17.220 10.032 18.008 1.00 93.75 288 LEU A O 1
ATOM 2058 N N . VAL A 1 289 ? -16.943 7.944 18.783 1.00 94.75 289 VAL A N 1
ATOM 2059 C CA . VAL A 1 289 ? -15.808 8.226 19.671 1.00 94.75 289 VAL A CA 1
ATOM 2060 C C . VAL A 1 289 ? -14.685 7.258 19.367 1.00 94.75 289 VAL A C 1
ATOM 2062 O O . VAL A 1 289 ? -14.918 6.143 18.898 1.00 94.75 289 VAL A O 1
ATOM 2065 N N . GLY A 1 290 ? -13.445 7.654 19.630 1.00 94.69 290 GLY A N 1
ATOM 2066 C CA . GLY A 1 290 ? -12.351 6.688 19.645 1.00 94.69 290 GLY A CA 1
ATOM 2067 C C . GLY A 1 290 ? -12.324 5.955 20.978 1.00 94.69 290 GLY A C 1
ATOM 2068 O O . GLY A 1 290 ? -12.423 6.582 22.021 1.00 94.69 290 GLY A O 1
ATOM 2069 N N . LEU A 1 291 ? -12.158 4.639 20.958 1.00 95.44 291 LEU A N 1
ATOM 2070 C CA . LEU A 1 291 ? -11.965 3.825 22.151 1.00 95.44 291 LEU A CA 1
ATOM 2071 C C . LEU A 1 291 ? -10.605 3.135 22.077 1.00 95.44 291 LEU A C 1
ATOM 2073 O O . LEU A 1 291 ? -10.295 2.452 21.095 1.00 95.44 291 LEU A O 1
ATOM 2077 N N . GLU A 1 292 ? -9.801 3.310 23.121 1.00 95.06 292 GLU A N 1
ATOM 2078 C CA . GLU A 1 292 ? -8.546 2.609 23.337 1.00 95.06 292 GLU A CA 1
ATOM 2079 C C . GLU A 1 292 ? -8.722 1.529 24.406 1.00 95.06 292 GLU A C 1
ATOM 2081 O O . GLU A 1 292 ? -8.994 1.824 25.566 1.00 95.06 292 GLU A O 1
ATOM 2086 N N . VAL A 1 293 ? -8.495 0.268 24.035 1.00 93.25 293 VAL A N 1
ATOM 2087 C CA . VAL A 1 293 ? -8.544 -0.868 24.962 1.00 93.25 293 VAL A CA 1
ATOM 2088 C C . VAL A 1 293 ? -7.224 -1.623 24.933 1.00 93.25 293 VAL A C 1
ATOM 2090 O O . VAL A 1 293 ? -6.697 -1.947 23.864 1.00 93.25 293 VAL A O 1
ATOM 2093 N N . ARG A 1 294 ? -6.690 -1.970 26.106 1.00 92.06 294 ARG A N 1
ATOM 2094 C CA . ARG A 1 294 ? -5.511 -2.832 26.215 1.00 92.06 294 ARG A CA 1
ATOM 2095 C C . ARG A 1 294 ? -5.926 -4.298 26.265 1.00 92.06 294 ARG A C 1
ATOM 2097 O O . ARG A 1 294 ? -6.620 -4.735 27.173 1.00 92.06 294 ARG A O 1
ATOM 2104 N N . GLY A 1 295 ? -5.474 -5.084 25.294 1.00 88.94 295 GLY A N 1
ATOM 2105 C CA . GLY A 1 295 ? -5.805 -6.498 25.219 1.00 88.94 295 GLY A CA 1
ATOM 2106 C C . GLY A 1 295 ? -5.172 -7.299 26.348 1.00 88.94 295 GLY A C 1
ATOM 2107 O O . GLY A 1 295 ? -3.952 -7.292 26.494 1.00 88.94 295 GLY A O 1
ATOM 2108 N N . LEU A 1 296 ? -5.970 -8.070 27.079 1.00 86.25 296 LEU A N 1
ATOM 2109 C CA . LEU A 1 296 ? -5.532 -8.738 28.310 1.00 86.25 296 LEU A CA 1
ATOM 2110 C C . LEU A 1 296 ? -4.494 -9.829 28.066 1.00 86.25 296 LEU A C 1
ATOM 2112 O O . LEU A 1 296 ? -3.477 -9.904 28.749 1.00 86.25 296 LEU A O 1
ATOM 2116 N N . ARG A 1 297 ? -4.714 -10.655 27.037 1.00 83.31 297 ARG A N 1
ATOM 2117 C CA . ARG A 1 297 ? -3.781 -11.737 26.680 1.00 83.31 297 ARG A CA 1
ATOM 2118 C C . ARG A 1 297 ? -2.540 -11.233 25.954 1.00 83.31 297 ARG A C 1
ATOM 2120 O O . ARG A 1 297 ? -1.478 -11.833 26.048 1.00 83.31 297 ARG A O 1
ATOM 2127 N N . THR A 1 298 ? -2.690 -10.164 25.174 1.00 81.00 298 THR A N 1
ATOM 2128 C CA . THR A 1 298 ? -1.642 -9.699 24.249 1.00 81.00 298 THR A CA 1
ATOM 2129 C C . THR A 1 298 ? -0.829 -8.532 24.798 1.00 81.00 298 THR A C 1
ATOM 2131 O O . THR A 1 298 ? 0.235 -8.235 24.263 1.00 81.00 298 THR A O 1
ATOM 2134 N N . GLY A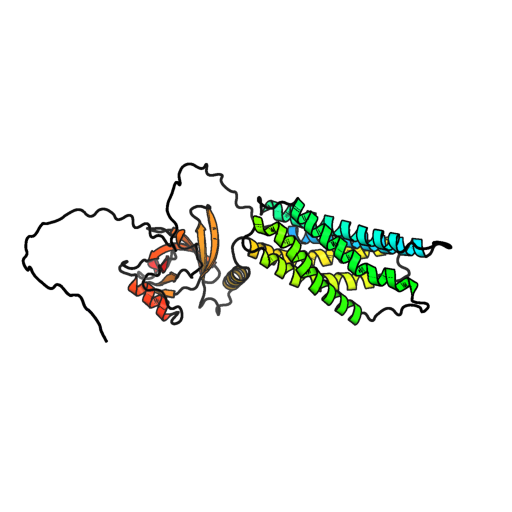 1 299 ? -1.339 -7.830 25.812 1.00 84.06 299 GLY A N 1
ATOM 2135 C CA . GLY A 1 299 ? -0.801 -6.567 26.313 1.00 84.06 299 GLY A CA 1
ATOM 2136 C C . GLY A 1 299 ? -0.842 -5.413 25.304 1.00 84.06 299 GLY A C 1
ATOM 2137 O O . GLY A 1 299 ? -0.367 -4.328 25.638 1.00 84.06 299 GLY A O 1
ATOM 2138 N N . ARG A 1 300 ? -1.368 -5.637 24.089 1.00 81.06 300 ARG A N 1
ATOM 2139 C CA . ARG A 1 300 ? -1.393 -4.669 22.988 1.00 81.06 300 ARG A CA 1
ATOM 2140 C C . ARG A 1 300 ? -2.538 -3.690 23.155 1.00 81.06 300 ARG A C 1
ATOM 2142 O O . ARG A 1 300 ? -3.638 -4.086 23.514 1.00 81.06 300 ARG A O 1
ATOM 2149 N N . THR A 1 301 ? -2.277 -2.444 22.816 1.00 86.44 301 THR A N 1
ATOM 2150 C CA . THR A 1 301 ? -3.287 -1.398 22.729 1.00 86.44 301 THR A CA 1
ATOM 2151 C C . THR A 1 301 ? -4.038 -1.485 21.400 1.00 86.44 301 THR A C 1
ATOM 2153 O O . THR A 1 301 ? -3.415 -1.596 20.341 1.00 86.44 301 THR A O 1
ATOM 2156 N N . TYR A 1 302 ? -5.365 -1.413 21.451 1.00 87.19 302 TYR A N 1
ATOM 2157 C CA . TYR A 1 302 ? -6.254 -1.367 20.294 1.00 87.19 302 TYR A CA 1
ATOM 2158 C C . TYR A 1 302 ? -7.034 -0.058 20.326 1.00 87.19 302 TYR A C 1
ATOM 2160 O O . TYR A 1 302 ? -7.788 0.165 21.263 1.00 87.19 302 TYR A O 1
ATOM 2168 N N . ARG A 1 303 ? -6.870 0.779 19.297 1.00 91.50 303 ARG A N 1
ATOM 2169 C CA . ARG A 1 303 ? -7.667 1.995 19.092 1.00 91.50 303 ARG A CA 1
ATOM 2170 C C . ARG A 1 303 ? -8.653 1.765 17.964 1.00 91.50 303 ARG A C 1
ATOM 2172 O O . ARG A 1 303 ? -8.239 1.311 16.895 1.00 91.50 303 ARG A O 1
ATOM 2179 N N . MET A 1 304 ? -9.917 2.096 18.177 1.00 92.50 304 MET A N 1
ATOM 2180 C CA . MET A 1 304 ? -10.951 1.955 17.154 1.00 92.50 304 MET A CA 1
ATOM 2181 C C . MET A 1 304 ? -12.049 3.003 17.321 1.00 92.50 304 MET A C 1
ATOM 2183 O O . MET A 1 304 ? -12.325 3.393 18.453 1.00 92.50 304 MET A O 1
ATOM 2187 N N . PRO A 1 305 ? -12.674 3.470 16.229 1.00 93.62 305 PRO A N 1
ATOM 2188 C CA . PRO A 1 305 ? -13.894 4.247 16.330 1.00 93.62 305 PRO A CA 1
ATOM 2189 C C . PRO A 1 305 ? -15.038 3.324 16.759 1.00 93.62 305 PRO A C 1
ATOM 2191 O O . PRO A 1 305 ? -15.189 2.217 16.237 1.00 93.62 305 PRO A O 1
ATOM 2194 N N . VAL A 1 306 ? -15.847 3.776 17.706 1.00 94.50 306 VAL A N 1
ATOM 2195 C CA . VAL A 1 306 ? -17.045 3.077 18.164 1.00 94.50 306 VAL A CA 1
ATOM 2196 C C . VAL A 1 306 ? -18.228 4.033 18.152 1.00 94.50 306 VAL A C 1
ATOM 2198 O O . VAL A 1 306 ? -18.092 5.220 18.445 1.00 94.50 306 VAL A O 1
ATOM 2201 N N . ARG A 1 307 ? -19.402 3.503 17.804 1.00 95.12 307 ARG A N 1
ATOM 2202 C CA . ARG A 1 307 ? -20.663 4.208 18.027 1.00 95.12 307 ARG A CA 1
ATOM 2203 C C . ARG A 1 307 ? -20.955 4.210 19.513 1.00 95.12 307 ARG A C 1
ATOM 2205 O O . ARG A 1 307 ? -20.817 3.174 20.167 1.00 95.12 307 ARG A O 1
ATOM 2212 N N . TYR A 1 308 ? -21.405 5.346 20.006 1.00 96.50 308 TYR A N 1
ATOM 2213 C CA . TYR A 1 308 ? -21.747 5.517 21.404 1.00 96.50 308 TYR A CA 1
ATOM 2214 C C . TYR A 1 308 ? -23.125 6.159 21.533 1.00 96.50 308 TYR A C 1
ATOM 2216 O O . TYR A 1 308 ? -23.635 6.738 20.575 1.00 96.50 308 TYR A O 1
ATOM 2224 N N . ALA A 1 309 ? -23.714 6.053 22.713 1.00 96.75 309 ALA A N 1
ATOM 2225 C CA . ALA A 1 309 ? -24.805 6.886 23.187 1.00 96.75 309 ALA A CA 1
ATOM 2226 C C . ALA A 1 309 ? -24.429 7.479 24.544 1.00 96.75 309 ALA A C 1
ATOM 2228 O O . ALA A 1 309 ? -23.412 7.097 25.117 1.00 96.75 309 ALA A O 1
ATOM 2229 N N . VAL A 1 310 ? -25.215 8.429 25.032 1.00 96.06 310 VAL A N 1
ATOM 2230 C CA . VAL A 1 310 ? -25.043 9.005 26.368 1.00 96.06 310 VAL A CA 1
ATOM 2231 C C . VAL A 1 310 ? -26.293 8.641 27.151 1.00 96.06 310 VAL A C 1
ATOM 2233 O O . VAL A 1 310 ? -27.391 8.853 26.636 1.00 96.06 310 VAL A O 1
ATOM 2236 N N . ASP A 1 311 ? -26.134 8.026 28.318 1.00 95.12 311 ASP A N 1
ATOM 2237 C CA . ASP A 1 311 ? -27.269 7.737 29.195 1.00 95.12 311 ASP A CA 1
ATOM 2238 C C . ASP A 1 311 ? -27.656 8.953 30.055 1.00 95.12 311 ASP A C 1
ATOM 2240 O O . ASP A 1 311 ? -27.092 10.039 29.917 1.00 95.12 311 ASP A O 1
ATOM 2244 N N . LEU A 1 312 ? -28.658 8.781 30.922 1.00 92.81 312 LEU A N 1
ATOM 2245 C CA . LEU A 1 312 ? -29.188 9.859 31.764 1.00 92.81 312 LEU A CA 1
ATOM 2246 C C . LEU A 1 312 ? -28.170 10.397 32.782 1.00 92.81 312 LEU A C 1
ATOM 2248 O O . LEU A 1 312 ? -28.294 11.540 33.202 1.00 92.81 312 LEU A O 1
ATOM 2252 N N . GLU A 1 313 ? -27.158 9.606 33.139 1.00 92.12 313 GLU A N 1
ATOM 2253 C CA . GLU A 1 313 ? -26.077 9.994 34.054 1.00 92.12 313 GLU A CA 1
ATOM 2254 C C . GLU A 1 313 ? -24.863 10.574 33.302 1.00 92.12 313 GLU A C 1
ATOM 2256 O O . GLU A 1 313 ? -23.787 10.746 33.869 1.00 92.12 313 GLU A O 1
ATOM 2261 N N . GLY A 1 314 ? -24.982 10.831 31.994 1.00 92.06 314 GLY A N 1
ATOM 2262 C CA . GLY A 1 314 ? -23.878 11.359 31.193 1.00 92.06 314 GLY A CA 1
ATOM 2263 C C . GLY A 1 314 ? -22.801 10.324 30.844 1.00 92.06 314 GLY A C 1
ATOM 2264 O O . GLY A 1 314 ? -21.747 10.687 30.315 1.00 92.06 314 GLY A O 1
ATOM 2265 N N . ARG A 1 315 ? -23.031 9.028 31.097 1.00 95.00 315 ARG A N 1
ATOM 2266 C CA . ARG A 1 315 ? -22.062 7.962 30.804 1.00 95.00 315 ARG A CA 1
ATOM 2267 C C . ARG A 1 315 ? -22.141 7.572 29.336 1.00 95.00 315 ARG A C 1
ATOM 2269 O O . ARG A 1 315 ? -23.221 7.477 28.751 1.00 95.00 315 ARG A O 1
ATOM 2276 N N . LEU A 1 316 ? -20.990 7.278 28.732 1.00 96.25 316 LEU A N 1
ATOM 2277 C CA . LEU A 1 316 ? -20.955 6.815 27.348 1.00 96.25 316 LEU A CA 1
ATOM 2278 C C . LEU A 1 316 ? -21.320 5.330 27.293 1.00 96.25 316 LEU A C 1
ATOM 2280 O O . LEU A 1 316 ? -20.635 4.496 27.879 1.00 96.25 316 LEU A O 1
ATOM 2284 N N . VAL A 1 317 ? -22.366 4.986 26.552 1.00 97.19 317 VAL A N 1
ATOM 2285 C CA . VAL A 1 317 ? -22.792 3.608 26.302 1.00 97.19 317 VAL A CA 1
ATOM 2286 C C . VAL A 1 317 ? -22.288 3.164 24.936 1.00 97.19 317 VAL A C 1
ATOM 2288 O O . VAL A 1 317 ? -22.653 3.739 23.913 1.00 97.19 317 VAL A O 1
ATOM 2291 N N . VAL A 1 318 ? -21.474 2.115 24.894 1.00 96.56 318 VAL A N 1
ATOM 2292 C CA . VAL A 1 318 ? -20.916 1.544 23.665 1.00 96.56 318 VAL A CA 1
ATOM 2293 C C . VAL A 1 318 ? -21.435 0.122 23.481 1.00 96.56 318 VAL A C 1
ATOM 2295 O O . VAL A 1 318 ? -21.248 -0.732 24.346 1.00 96.56 318 VAL A O 1
ATOM 2298 N N . ALA A 1 319 ? -22.036 -0.162 22.324 1.00 95.00 319 ALA A N 1
ATOM 2299 C CA . ALA A 1 319 ? -22.372 -1.526 21.933 1.00 95.00 319 ALA A CA 1
ATOM 2300 C C . ALA A 1 319 ? -21.222 -2.140 21.107 1.00 95.00 319 ALA A C 1
ATOM 2302 O O . ALA A 1 319 ? -20.800 -1.552 20.103 1.00 95.00 319 ALA A O 1
ATOM 2303 N N . PRO A 1 320 ? -20.697 -3.318 21.482 1.00 91.44 320 PRO A N 1
ATOM 2304 C CA . PRO A 1 320 ? -19.769 -4.057 20.646 1.00 91.44 320 PRO A CA 1
ATOM 2305 C C . PRO A 1 320 ? -20.481 -4.563 19.387 1.00 91.44 320 PRO A C 1
ATOM 2307 O O . PRO A 1 320 ? -21.485 -5.261 19.471 1.00 91.44 320 PRO A O 1
ATOM 2310 N N . GLY A 1 321 ? -19.946 -4.239 18.207 1.00 85.56 321 GLY A N 1
ATOM 2311 C CA . GLY A 1 321 ? -20.432 -4.805 16.945 1.00 85.56 321 GLY A CA 1
ATOM 2312 C C . GLY A 1 321 ? -20.066 -6.287 16.778 1.00 85.56 321 GLY A C 1
ATOM 2313 O O . GLY A 1 321 ? -19.172 -6.795 17.460 1.00 85.56 321 GLY A O 1
ATOM 2314 N N . GLU A 1 322 ? -20.672 -6.960 15.797 1.00 71.81 322 GLU A N 1
ATOM 2315 C CA . GLU A 1 322 ? -20.558 -8.415 15.547 1.00 71.81 322 GLU A CA 1
ATOM 2316 C C . GLU A 1 322 ? -19.121 -8.957 15.397 1.00 71.81 322 GLU A C 1
ATOM 2318 O O . GLU A 1 322 ? -18.871 -10.156 15.517 1.00 71.81 322 GLU A O 1
ATOM 2323 N N . HIS A 1 323 ? -18.139 -8.097 15.120 1.00 57.19 323 HIS A N 1
ATOM 2324 C CA . HIS A 1 323 ? -16.748 -8.498 14.871 1.00 57.19 323 HIS A CA 1
ATOM 2325 C C . HIS A 1 323 ? -15.759 -8.027 15.934 1.00 57.19 323 HIS A C 1
ATOM 2327 O O . HIS A 1 323 ? -14.538 -8.086 15.743 1.00 57.19 323 HIS A O 1
ATOM 2333 N N . THR A 1 324 ? -16.263 -7.549 17.065 1.00 67.12 324 THR A N 1
ATOM 2334 C CA . THR A 1 324 ? -15.442 -6.820 18.016 1.00 67.12 324 THR A CA 1
ATOM 2335 C C . THR A 1 324 ? -14.953 -7.689 19.171 1.00 67.12 324 THR A C 1
ATOM 2337 O O . THR A 1 324 ? -15.492 -7.701 20.270 1.00 67.12 324 THR A O 1
ATOM 2340 N N . GLY A 1 325 ? -13.822 -8.369 18.956 1.00 79.62 325 GLY A N 1
ATOM 2341 C CA . GLY A 1 325 ? -13.104 -9.081 20.024 1.00 79.62 325 GLY A CA 1
ATOM 2342 C C . GLY A 1 325 ? -12.531 -8.178 21.131 1.00 79.62 325 GLY A C 1
ATOM 2343 O O . GLY A 1 325 ? -11.828 -8.677 22.009 1.00 79.62 325 GLY A O 1
ATOM 2344 N N . TRP A 1 326 ? -12.776 -6.859 21.093 1.00 88.06 326 TRP A N 1
ATOM 2345 C CA . TRP A 1 326 ? -12.303 -5.928 22.117 1.00 88.06 326 TRP A CA 1
ATOM 2346 C C . TRP A 1 326 ? -13.131 -5.996 23.402 1.00 88.06 326 TRP A C 1
ATOM 2348 O O . TRP A 1 326 ? -12.543 -5.818 24.465 1.00 88.06 326 TRP A O 1
ATOM 2358 N N . CYS A 1 327 ? -14.433 -6.310 23.325 1.00 90.31 327 CYS A N 1
ATOM 2359 C CA . CYS A 1 327 ? -15.317 -6.390 24.496 1.00 90.31 327 CYS A CA 1
ATOM 2360 C C . CYS A 1 327 ? -14.835 -7.436 25.508 1.00 90.31 327 CYS A C 1
ATOM 2362 O O . CYS A 1 327 ? -14.856 -7.194 26.707 1.00 90.31 327 CYS A O 1
ATOM 2364 N N . GLY A 1 328 ? -14.254 -8.538 25.025 1.00 89.25 328 GLY A N 1
ATOM 2365 C CA . GLY A 1 328 ? -13.615 -9.548 25.866 1.00 89.25 328 GLY A CA 1
ATOM 2366 C C . GLY A 1 328 ? -12.344 -9.078 26.586 1.00 89.25 328 GLY A C 1
ATOM 2367 O O . GLY A 1 328 ? -11.761 -9.869 27.317 1.00 89.25 328 GLY A O 1
ATOM 2368 N N . ASN A 1 329 ? -11.881 -7.841 26.375 1.00 90.69 329 ASN A N 1
ATOM 2369 C CA . ASN A 1 329 ? -10.807 -7.228 27.164 1.00 90.69 329 ASN A CA 1
ATOM 2370 C C . ASN A 1 329 ? -11.327 -6.264 28.236 1.00 90.69 329 ASN A C 1
ATOM 2372 O O . ASN A 1 329 ? -10.531 -5.802 29.047 1.00 90.69 329 ASN A O 1
ATOM 2376 N N . VAL A 1 330 ? -12.628 -5.964 28.236 1.00 92.19 330 VAL A N 1
ATOM 2377 C CA . VAL A 1 330 ? -13.286 -5.196 29.291 1.00 92.19 330 VAL A CA 1
ATOM 2378 C C . VAL A 1 330 ? -13.827 -6.195 30.309 1.00 92.19 330 VAL A C 1
ATOM 2380 O O . VAL A 1 330 ? -14.627 -7.075 29.990 1.00 92.19 330 VAL A O 1
ATOM 2383 N N . HIS A 1 331 ? -13.325 -6.116 31.531 1.00 86.56 331 HIS A N 1
ATOM 2384 C CA . HIS A 1 331 ? -13.651 -7.021 32.626 1.00 86.56 331 HIS A CA 1
ATOM 2385 C C . HIS A 1 331 ? -14.151 -6.254 33.845 1.00 86.56 331 HIS A C 1
ATOM 2387 O O . HIS A 1 331 ? -13.860 -5.069 34.019 1.00 86.56 331 HIS A O 1
ATOM 2393 N N . ARG A 1 332 ? -14.903 -6.967 34.689 1.00 75.12 332 ARG A N 1
ATOM 2394 C CA . ARG A 1 332 ? -15.402 -6.457 35.967 1.00 75.12 332 ARG A CA 1
ATOM 2395 C C . ARG A 1 332 ? -14.275 -6.352 37.009 1.00 75.12 332 ARG A C 1
ATOM 2397 O O . ARG A 1 332 ? -13.356 -7.171 36.970 1.00 75.12 332 ARG A O 1
ATOM 2404 N N . PRO A 1 333 ? -14.361 -5.406 37.965 1.00 80.75 333 PRO A N 1
ATOM 2405 C CA . PRO A 1 333 ? -15.413 -4.391 38.088 1.00 80.75 333 PRO A CA 1
ATOM 2406 C C . PRO A 1 333 ? -15.236 -3.232 37.095 1.00 80.75 333 PRO A C 1
ATOM 2408 O O . PRO A 1 333 ? -16.206 -2.812 36.489 1.00 80.75 333 PRO A O 1
ATOM 2411 N N . THR A 1 334 ? -14.007 -2.774 36.837 1.00 89.06 334 THR A N 1
ATOM 2412 C CA . THR A 1 334 ? -13.722 -1.724 35.844 1.00 89.06 334 THR A CA 1
ATOM 2413 C C . THR A 1 334 ? -12.390 -1.975 35.139 1.00 89.06 334 THR A C 1
ATOM 2415 O O . THR A 1 334 ? -11.448 -2.518 35.715 1.00 89.06 334 THR A O 1
ATOM 2418 N N . THR A 1 335 ? -12.298 -1.570 33.874 1.00 94.00 335 THR A N 1
ATOM 2419 C CA . THR A 1 335 ? -11.093 -1.666 33.041 1.00 94.00 335 THR A CA 1
ATOM 2420 C C . THR A 1 335 ? -10.632 -0.272 32.641 1.00 94.00 335 THR A C 1
ATOM 2422 O O . THR A 1 335 ? -11.415 0.505 32.104 1.00 94.00 335 THR A O 1
ATOM 2425 N N . ALA A 1 336 ? -9.360 0.055 32.874 1.00 94.62 336 ALA A N 1
ATOM 2426 C CA . ALA A 1 336 ? -8.790 1.313 32.398 1.00 94.62 336 ALA A CA 1
ATOM 2427 C C . ALA A 1 336 ? -8.746 1.335 30.861 1.00 94.62 336 ALA A C 1
ATOM 2429 O O . ALA A 1 336 ? -8.228 0.407 30.232 1.00 94.62 336 ALA A O 1
ATOM 2430 N N . VAL A 1 337 ? -9.286 2.400 30.278 1.00 96.38 337 VAL A N 1
ATOM 2431 C CA . VAL A 1 337 ? -9.340 2.656 28.834 1.00 96.38 337 VAL A CA 1
ATOM 2432 C C . VAL A 1 337 ? -8.980 4.119 28.570 1.00 96.38 337 VAL A C 1
ATOM 2434 O O . VAL A 1 337 ? -8.901 4.918 29.501 1.00 96.38 337 VAL A O 1
ATOM 2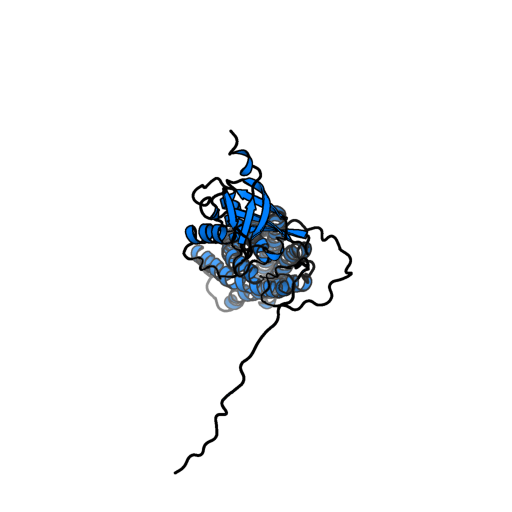437 N N . GLU A 1 338 ? -8.780 4.486 27.309 1.00 96.88 338 GLU A N 1
ATOM 2438 C CA . GLU A 1 338 ? -8.816 5.895 26.900 1.00 96.88 338 GLU A CA 1
ATOM 2439 C C . GLU A 1 338 ? -9.965 6.099 25.915 1.00 96.88 338 GLU A C 1
ATOM 2441 O O . GLU A 1 338 ? -10.283 5.207 25.121 1.00 96.88 338 GLU A O 1
ATOM 2446 N N . VAL A 1 339 ? -10.589 7.271 25.956 1.00 96.06 339 VAL A N 1
ATOM 2447 C CA . VAL A 1 339 ? -11.625 7.674 25.007 1.00 96.06 339 VAL A CA 1
ATOM 2448 C C . VAL A 1 339 ? -11.179 8.935 24.279 1.00 96.06 339 VAL A C 1
ATOM 2450 O O . VAL A 1 339 ? -10.740 9.895 24.900 1.00 96.06 339 VAL A O 1
ATOM 2453 N N . LEU A 1 340 ? -11.255 8.931 22.953 1.00 94.50 340 LEU A N 1
ATOM 2454 C CA . LEU A 1 340 ? -11.096 10.130 22.143 1.00 94.50 340 LEU A CA 1
ATOM 2455 C C . LEU A 1 340 ? -12.432 10.863 22.144 1.00 94.50 340 LEU A C 1
ATOM 2457 O O . LEU A 1 340 ? -13.374 10.417 21.485 1.00 94.50 340 LEU A O 1
ATOM 2461 N N . TRP A 1 341 ? -12.488 11.958 22.892 1.00 91.50 341 TRP A N 1
ATOM 2462 C CA . TRP A 1 341 ? -13.660 12.805 23.063 1.00 91.50 341 TRP A CA 1
ATOM 2463 C C . TRP A 1 341 ? -13.264 14.254 22.782 1.00 91.50 341 TRP A C 1
ATOM 2465 O O . TRP A 1 341 ? -12.267 14.731 23.325 1.00 91.50 341 TRP A O 1
ATOM 2475 N N . GLN A 1 342 ? -14.010 14.943 21.911 1.00 89.06 342 GLN A N 1
ATOM 2476 C CA . GLN A 1 342 ? -13.754 16.347 21.547 1.00 89.06 342 GLN A CA 1
ATOM 2477 C C . GLN A 1 342 ? -12.292 16.595 21.122 1.00 89.06 342 GLN A C 1
ATOM 2479 O O . GLN A 1 342 ? -11.598 17.478 21.627 1.00 89.06 342 GLN A O 1
ATOM 2484 N N . GLY A 1 343 ? -11.780 15.750 20.225 1.00 90.31 343 GLY A N 1
ATOM 2485 C CA . GLY A 1 343 ? -10.421 15.868 19.691 1.00 90.31 343 GLY A CA 1
ATOM 2486 C C . GLY A 1 343 ? -9.284 15.402 20.609 1.00 90.31 343 GLY A C 1
ATOM 2487 O O . GLY A 1 343 ? -8.149 15.298 20.141 1.00 90.31 343 GLY A O 1
ATOM 2488 N N . SER A 1 344 ? -9.558 15.066 21.875 1.00 91.75 344 SER A N 1
ATOM 2489 C CA . SER A 1 344 ? -8.531 14.693 22.858 1.00 91.75 344 SER A CA 1
ATOM 2490 C C . SER A 1 344 ? -8.730 13.284 23.410 1.00 91.75 344 SER A C 1
ATOM 2492 O O . SER A 1 344 ? -9.847 12.866 23.698 1.00 91.75 344 SER A O 1
ATOM 2494 N N . TRP A 1 345 ? -7.634 12.535 23.565 1.00 94.56 345 TRP A N 1
ATOM 2495 C CA . TRP A 1 345 ? -7.660 11.258 24.282 1.00 94.56 345 TRP A CA 1
ATOM 2496 C C . TRP A 1 345 ? -7.683 11.533 25.784 1.00 94.56 345 TRP A C 1
ATOM 2498 O O . TRP A 1 345 ? -6.742 12.113 26.323 1.00 94.56 345 TRP A O 1
ATOM 2508 N N . LEU A 1 346 ? -8.764 11.124 26.439 1.00 95.31 346 LEU A N 1
ATOM 2509 C CA . LEU A 1 346 ? -8.982 11.267 27.869 1.00 95.31 346 LEU A CA 1
ATOM 2510 C C . LEU A 1 346 ? -8.909 9.889 28.537 1.00 95.31 346 LEU A C 1
ATOM 2512 O O . LEU A 1 346 ? -9.453 8.920 27.993 1.00 95.31 346 LEU A O 1
ATOM 2516 N N . PRO A 1 347 ? -8.271 9.770 29.715 1.00 95.94 347 PRO A N 1
ATOM 2517 C CA . PRO A 1 347 ? -8.345 8.544 30.496 1.00 95.94 347 PRO A CA 1
ATOM 2518 C C . PRO A 1 347 ? -9.803 8.279 30.876 1.00 95.94 347 PRO A C 1
ATOM 2520 O O . PRO A 1 347 ? -10.543 9.205 31.184 1.00 95.94 347 PRO A O 1
ATOM 2523 N N . ALA A 1 348 ? -10.229 7.022 30.861 1.00 96.38 348 ALA A N 1
ATOM 2524 C CA . ALA A 1 348 ? -11.590 6.634 31.204 1.00 96.38 348 ALA A CA 1
ATOM 2525 C C . ALA A 1 348 ? -11.628 5.234 31.835 1.00 96.38 348 ALA A C 1
ATOM 2527 O O . ALA A 1 348 ? -10.635 4.497 31.867 1.00 96.38 348 ALA A O 1
ATOM 2528 N N . ARG A 1 349 ? -12.789 4.857 32.372 1.00 96.31 349 ARG A N 1
ATOM 2529 C CA . ARG A 1 349 ? -13.035 3.519 32.925 1.00 96.31 349 ARG A CA 1
ATOM 2530 C C . ARG A 1 349 ? -14.178 2.857 32.183 1.00 96.31 349 ARG A C 1
ATOM 2532 O O . ARG A 1 349 ? -15.251 3.438 32.080 1.00 96.31 349 ARG A O 1
ATOM 2539 N N . ALA A 1 350 ? -13.929 1.652 31.685 1.00 96.19 350 ALA A N 1
ATOM 2540 C CA . ALA A 1 350 ? -14.914 0.835 31.006 1.00 96.19 350 ALA A CA 1
ATOM 2541 C C . ALA A 1 350 ? -15.478 -0.247 31.934 1.00 96.19 350 ALA A C 1
ATOM 2543 O O . ALA A 1 350 ? -14.710 -0.935 32.610 1.00 96.19 350 ALA A O 1
ATOM 2544 N N . GLU A 1 351 ? -16.793 -0.442 31.921 1.00 95.75 351 GLU A N 1
ATOM 2545 C CA . GLU A 1 351 ? -17.490 -1.473 32.695 1.00 95.75 351 GLU A CA 1
ATOM 2546 C C . GLU A 1 351 ? -18.486 -2.234 31.805 1.00 95.75 351 GLU A C 1
ATOM 2548 O O . GLU A 1 351 ? -19.239 -1.601 31.059 1.00 95.75 351 GLU A O 1
ATOM 2553 N N . PRO A 1 352 ? -18.503 -3.582 31.829 1.00 95.56 352 PRO A N 1
ATOM 2554 C CA . PRO A 1 352 ? -19.451 -4.346 31.034 1.00 95.56 352 PRO A CA 1
ATOM 2555 C C . PRO A 1 352 ? -20.823 -4.401 31.722 1.00 95.56 352 PRO A C 1
ATOM 2557 O O . PRO A 1 352 ? -20.974 -4.960 32.813 1.00 95.56 352 PRO A O 1
ATOM 2560 N N . VAL A 1 353 ? -21.838 -3.903 31.023 1.00 95.69 353 VAL A N 1
ATOM 2561 C CA . VAL A 1 353 ? -23.244 -3.910 31.431 1.00 95.69 353 VAL A CA 1
ATOM 2562 C C . VAL A 1 353 ? -23.934 -5.057 30.706 1.00 95.69 353 VAL A C 1
ATOM 2564 O O . VAL A 1 353 ? -24.117 -5.045 29.487 1.00 95.69 353 VAL A O 1
ATOM 2567 N N . VAL A 1 354 ? -24.266 -6.098 31.459 1.00 95.06 354 VAL A N 1
ATOM 2568 C CA . VAL A 1 354 ? -24.857 -7.337 30.933 1.00 95.06 354 VAL A CA 1
ATOM 2569 C C . VAL A 1 354 ? -26.342 -7.406 31.280 1.00 95.06 354 VAL A C 1
ATOM 2571 O O . VAL A 1 354 ? -26.747 -6.782 32.265 1.00 95.06 354 VAL A O 1
ATOM 2574 N N . PRO A 1 355 ? -27.147 -8.190 30.543 1.00 95.69 355 PRO A N 1
ATOM 2575 C CA . PRO A 1 355 ? -28.530 -8.454 30.924 1.00 95.69 355 PRO A CA 1
ATOM 2576 C C . PRO A 1 355 ? -28.637 -8.904 32.389 1.00 95.69 355 PRO A C 1
ATOM 2578 O O . PRO A 1 355 ? -27.917 -9.804 32.824 1.00 95.69 355 PRO A O 1
ATOM 2581 N N . GLY A 1 356 ? -29.513 -8.250 33.156 1.00 95.00 356 GLY A N 1
ATOM 2582 C CA . GLY A 1 356 ? -29.672 -8.456 34.601 1.00 95.00 356 GLY A CA 1
ATOM 2583 C C . GLY A 1 356 ? -28.883 -7.481 35.486 1.00 95.00 356 GLY A C 1
ATOM 2584 O O . GLY A 1 356 ? -29.120 -7.449 36.690 1.00 95.00 356 GLY A O 1
ATOM 2585 N N . HIS A 1 357 ? -27.983 -6.664 34.924 1.00 94.50 357 HIS A N 1
ATOM 2586 C CA . HIS A 1 357 ? -27.476 -5.477 35.622 1.00 94.50 357 HIS A CA 1
ATOM 2587 C C . HIS A 1 357 ? -28.638 -4.486 35.838 1.00 94.50 357 HIS A C 1
ATOM 2589 O O . HIS A 1 357 ? -29.414 -4.314 34.893 1.00 94.50 357 HIS A O 1
ATOM 2595 N N . PRO A 1 358 ? -28.778 -3.844 37.019 1.00 95.88 358 PRO A N 1
ATOM 2596 C CA . PRO A 1 358 ? -29.907 -2.947 37.315 1.00 95.88 358 PRO A CA 1
ATOM 2597 C C . PRO A 1 358 ? -30.097 -1.875 36.237 1.00 95.88 358 PRO A C 1
ATOM 2599 O O . PRO A 1 358 ? -31.208 -1.645 35.776 1.00 95.88 358 PRO A O 1
ATOM 2602 N N . ASP A 1 359 ? -28.990 -1.342 35.736 1.00 95.31 359 ASP A N 1
ATOM 2603 C CA . ASP A 1 359 ? -28.997 -0.245 34.768 1.00 95.31 359 ASP A CA 1
ATOM 2604 C C . ASP A 1 359 ? -28.905 -0.705 33.299 1.00 95.31 359 ASP A C 1
ATOM 2606 O O . ASP A 1 359 ? -28.690 0.094 32.385 1.00 95.31 359 ASP A O 1
ATOM 2610 N N . TYR A 1 360 ? -29.016 -2.014 33.035 1.00 96.31 360 TYR A N 1
ATOM 2611 C CA . TYR A 1 360 ? -28.936 -2.539 31.667 1.00 96.31 360 TYR A CA 1
ATOM 2612 C C . TYR A 1 360 ? -30.055 -1.990 30.780 1.00 96.31 360 TYR A C 1
ATOM 2614 O O . TYR A 1 360 ? -29.814 -1.667 29.616 1.00 96.31 360 TYR A O 1
ATOM 2622 N N . ALA A 1 361 ? -31.270 -1.885 31.327 1.00 96.50 361 ALA A N 1
ATOM 2623 C CA . ALA A 1 361 ? -32.428 -1.376 30.600 1.00 96.50 361 ALA A CA 1
ATOM 2624 C C . ALA A 1 361 ? -32.208 0.076 30.151 1.00 96.50 361 ALA A C 1
ATOM 2626 O O . ALA A 1 361 ? -32.438 0.386 28.983 1.00 96.50 361 ALA A O 1
ATOM 2627 N N . ASP A 1 362 ? -31.673 0.920 31.033 1.00 96.69 362 ASP A N 1
ATOM 2628 C CA . ASP A 1 362 ? -31.415 2.333 30.746 1.00 96.69 362 ASP A CA 1
ATOM 2629 C C . ASP A 1 362 ? -30.280 2.504 29.736 1.00 96.69 362 ASP A C 1
ATOM 2631 O O . ASP A 1 362 ? -30.417 3.242 28.758 1.00 96.69 362 ASP A O 1
ATOM 2635 N N . ALA A 1 363 ? -29.186 1.752 29.902 1.00 96.69 363 ALA A N 1
ATOM 2636 C CA . ALA A 1 363 ? -28.081 1.744 28.948 1.00 96.69 363 ALA A CA 1
ATOM 2637 C C . ALA A 1 363 ? -28.556 1.332 27.544 1.00 96.69 363 ALA A C 1
ATOM 2639 O O . ALA A 1 363 ? -28.206 1.956 26.538 1.00 96.69 363 ALA A O 1
ATOM 2640 N N . ARG A 1 364 ? -29.387 0.288 27.471 1.00 97.31 364 ARG A N 1
ATOM 2641 C CA . ARG A 1 364 ? -29.965 -0.198 26.220 1.00 97.31 364 ARG A CA 1
ATOM 2642 C C . ARG A 1 364 ? -30.912 0.824 25.603 1.00 97.31 364 ARG A C 1
ATOM 2644 O O . ARG A 1 364 ? -30.772 1.106 24.416 1.00 97.31 364 ARG A O 1
ATOM 2651 N N . ALA A 1 365 ? -31.823 1.392 26.389 1.00 97.25 365 ALA A N 1
ATOM 2652 C CA . ALA A 1 365 ? -32.773 2.396 25.925 1.00 97.25 365 ALA A CA 1
ATOM 2653 C C . ALA A 1 365 ? -32.052 3.633 25.375 1.00 97.25 365 ALA A C 1
ATOM 2655 O O . ALA A 1 365 ? -32.378 4.091 24.282 1.00 97.25 365 ALA A O 1
ATOM 2656 N N . ALA A 1 366 ? -31.015 4.122 26.064 1.00 97.25 366 ALA A N 1
ATOM 2657 C CA . ALA A 1 366 ? -30.183 5.224 25.585 1.00 97.25 366 ALA A CA 1
ATOM 2658 C C . ALA A 1 366 ? -29.509 4.893 24.241 1.00 97.25 366 ALA A C 1
ATOM 2660 O O . ALA A 1 366 ? -29.490 5.718 23.321 1.00 97.25 366 ALA A O 1
ATOM 2661 N N . TYR A 1 367 ? -28.985 3.671 24.098 1.00 97.25 367 TYR A N 1
ATOM 2662 C CA . TYR A 1 367 ? -28.353 3.237 22.855 1.00 97.25 367 TYR A CA 1
ATOM 2663 C C . TYR A 1 367 ? -29.352 3.086 21.702 1.00 97.25 367 TYR A C 1
ATOM 2665 O O . TYR A 1 367 ? -29.085 3.569 20.604 1.00 97.25 367 TYR A O 1
ATOM 2673 N N . GLU A 1 368 ? -30.501 2.448 21.932 1.00 96.94 368 GLU A N 1
ATOM 2674 C CA . GLU A 1 368 ? -31.552 2.255 20.925 1.00 96.94 368 GLU A CA 1
ATOM 2675 C C . GLU A 1 368 ? -32.219 3.578 20.527 1.00 96.94 368 GLU A C 1
ATOM 2677 O O . GLU A 1 368 ? -32.505 3.775 19.347 1.00 96.94 368 GLU A O 1
ATOM 2682 N N . LEU A 1 369 ? -32.392 4.517 21.465 1.00 96.94 369 LEU A N 1
ATOM 2683 C CA . LEU A 1 369 ? -32.911 5.857 21.184 1.00 96.94 369 LEU A CA 1
ATOM 2684 C C . LEU A 1 369 ? -32.011 6.603 20.195 1.00 96.94 369 LEU A C 1
ATOM 2686 O O . LEU A 1 369 ? -32.495 7.206 19.238 1.00 96.94 369 LEU A O 1
ATOM 2690 N N . ARG A 1 370 ? -30.693 6.542 20.408 1.00 96.50 370 ARG A N 1
ATOM 2691 C CA . ARG A 1 370 ? -29.725 7.184 19.514 1.00 96.50 370 ARG A CA 1
ATOM 2692 C C . ARG A 1 370 ? -29.520 6.416 18.213 1.00 96.50 370 ARG A C 1
ATOM 2694 O O . ARG A 1 370 ? -29.324 7.027 17.165 1.00 96.50 370 ARG A O 1
ATOM 2701 N N . TRP A 1 371 ? -29.590 5.087 18.260 1.00 96.56 371 TRP A N 1
ATOM 2702 C CA . TRP A 1 371 ? -29.368 4.205 17.116 1.00 96.56 371 TRP A CA 1
ATOM 2703 C C . TRP A 1 371 ? -30.566 3.275 16.851 1.00 96.56 371 TRP A C 1
ATOM 2705 O O . TRP A 1 371 ? -30.412 2.053 16.946 1.00 96.56 371 TRP A O 1
ATOM 2715 N N . PRO A 1 372 ? -31.732 3.788 16.401 1.00 96.12 372 PRO A N 1
ATOM 2716 C CA . PRO A 1 372 ? -32.952 2.977 16.254 1.00 96.12 372 PRO A CA 1
ATOM 2717 C C . PRO A 1 372 ? -32.814 1.794 15.289 1.00 96.12 372 PRO A C 1
ATOM 2719 O O . PRO A 1 372 ? -33.539 0.809 15.375 1.00 96.12 372 PRO A O 1
ATOM 2722 N N . ARG A 1 373 ? -31.867 1.882 14.345 1.00 95.69 373 ARG A N 1
ATOM 2723 C CA . ARG A 1 373 ? -31.593 0.842 13.340 1.00 95.69 373 ARG A CA 1
ATOM 2724 C C . ARG A 1 373 ? -30.532 -0.174 13.772 1.00 95.69 373 ARG A C 1
ATOM 2726 O O . ARG A 1 373 ? -30.178 -1.026 12.965 1.00 95.69 373 ARG A O 1
ATOM 2733 N N . ALA A 1 374 ? -29.978 -0.071 14.982 1.00 92.19 374 ALA A N 1
ATOM 2734 C CA . ALA A 1 374 ? -28.933 -0.987 15.438 1.00 92.19 374 ALA A CA 1
ATOM 2735 C C . ALA A 1 374 ? -29.454 -2.415 15.661 1.00 92.19 374 ALA A C 1
ATOM 2737 O O . ALA A 1 374 ? -28.698 -3.355 15.441 1.00 92.19 374 ALA A O 1
ATOM 2738 N N . GLY A 1 375 ? -30.722 -2.573 16.068 1.00 91.38 375 GLY A N 1
ATOM 2739 C CA . GLY A 1 375 ? -31.345 -3.884 16.276 1.00 91.38 375 GLY A CA 1
ATOM 2740 C C . GLY A 1 375 ? -30.587 -4.753 17.284 1.00 91.38 375 GLY A C 1
ATOM 2741 O O . GLY A 1 375 ? -30.220 -5.879 16.959 1.00 91.38 375 GLY A O 1
ATOM 2742 N N . LEU A 1 376 ? -30.302 -4.224 18.482 1.00 93.56 376 LEU A N 1
ATOM 2743 C CA . LEU A 1 376 ? -29.499 -4.930 19.483 1.00 93.56 376 LEU A CA 1
ATOM 2744 C C . LEU A 1 376 ? -30.183 -6.242 19.923 1.00 93.56 376 LEU A C 1
ATOM 2746 O O . LEU A 1 376 ? -31.344 -6.211 20.338 1.00 93.56 376 LEU A O 1
ATOM 2750 N N . PRO A 1 377 ? -29.485 -7.392 19.915 1.00 94.31 377 PRO A N 1
ATOM 2751 C CA . PRO A 1 377 ? -29.996 -8.618 20.526 1.00 94.31 377 PRO A CA 1
ATOM 2752 C C . PRO A 1 377 ? -30.388 -8.421 22.000 1.00 94.31 377 PRO A C 1
ATOM 2754 O O . PRO A 1 377 ? -29.812 -7.585 22.700 1.00 94.31 377 PRO A O 1
ATOM 2757 N N . ALA A 1 378 ? -31.374 -9.177 22.493 1.00 93.19 378 ALA A N 1
ATOM 2758 C CA . ALA A 1 378 ? -31.845 -9.106 23.887 1.00 93.19 378 ALA A CA 1
ATOM 2759 C C . ALA A 1 378 ? -30.720 -9.355 24.913 1.00 93.19 378 ALA A C 1
ATOM 2761 O O . ALA A 1 378 ? -30.727 -8.797 26.006 1.00 93.19 378 ALA A O 1
ATOM 2762 N N . ASP A 1 379 ? -29.746 -10.175 24.528 1.00 93.12 379 ASP A N 1
ATOM 2763 C CA . ASP A 1 379 ? -28.614 -10.630 25.328 1.00 93.12 379 ASP A CA 1
ATOM 2764 C C . ASP A 1 379 ? -27.308 -9.859 25.058 1.00 93.12 379 ASP A C 1
ATOM 2766 O O . ASP A 1 379 ? -26.258 -10.187 25.615 1.00 93.12 379 ASP A O 1
ATOM 2770 N N . GLN A 1 380 ? -27.353 -8.824 24.215 1.00 94.44 380 GLN A N 1
ATOM 2771 C CA . GLN A 1 380 ? -26.178 -8.053 23.826 1.00 94.44 380 GLN A CA 1
ATOM 2772 C C . GLN A 1 380 ? -25.548 -7.359 25.038 1.00 94.44 380 GLN A C 1
ATOM 2774 O O . GLN A 1 380 ? -26.181 -6.533 25.694 1.00 94.44 380 GLN A O 1
ATOM 2779 N N . VAL A 1 381 ? -24.272 -7.643 25.300 1.00 94.25 381 VAL A N 1
ATOM 2780 C CA . VAL A 1 381 ? -23.483 -6.928 26.313 1.00 94.25 381 VAL A CA 1
ATOM 2781 C C . VAL A 1 381 ? -23.217 -5.507 25.829 1.00 94.25 381 VAL A C 1
ATOM 2783 O O . VAL A 1 381 ? -22.776 -5.322 24.694 1.00 94.25 381 VAL A O 1
ATOM 2786 N N . LEU A 1 382 ? -23.451 -4.526 26.696 1.00 96.25 382 LEU A N 1
ATOM 2787 C CA . LEU A 1 382 ? -23.082 -3.127 26.496 1.00 96.25 382 LEU A CA 1
ATOM 2788 C C . LEU A 1 382 ? -21.855 -2.794 27.347 1.00 96.25 382 LEU A C 1
ATOM 2790 O O . LEU A 1 382 ? -21.514 -3.513 28.286 1.00 96.25 382 LEU A O 1
ATOM 2794 N N . VAL A 1 383 ? -21.159 -1.716 27.008 1.00 96.69 383 VAL A N 1
ATOM 2795 C CA . VAL A 1 383 ? -20.006 -1.233 27.769 1.00 96.69 383 VAL A CA 1
ATOM 2796 C C . VAL A 1 383 ? -20.233 0.221 28.123 1.00 96.69 383 VAL A C 1
ATOM 2798 O O . VAL A 1 383 ? -20.354 1.061 27.235 1.00 96.69 383 VAL A O 1
ATOM 2801 N N . TRP A 1 384 ? -20.258 0.519 29.414 1.00 96.62 384 TRP A N 1
ATOM 2802 C CA . TRP A 1 384 ? -20.175 1.891 29.882 1.00 96.62 384 TRP A CA 1
ATOM 2803 C C . TRP A 1 384 ? -18.747 2.375 29.870 1.00 96.62 384 TRP A C 1
ATOM 2805 O O . TRP A 1 384 ? -17.846 1.621 30.219 1.00 96.62 384 TRP A O 1
ATOM 2815 N N . VAL A 1 385 ? -18.553 3.637 29.513 1.00 96.50 385 VAL A N 1
ATOM 2816 C CA . VAL A 1 385 ? -17.275 4.331 29.582 1.00 96.50 385 VAL A CA 1
ATOM 2817 C C . VAL A 1 385 ? -17.487 5.634 30.347 1.00 96.50 385 VAL A C 1
ATOM 2819 O O . VAL A 1 385 ? -18.240 6.504 29.911 1.00 96.50 385 VAL A O 1
ATOM 2822 N N . ARG A 1 386 ? -16.832 5.752 31.506 1.00 95.25 386 ARG A N 1
ATOM 2823 C CA . ARG A 1 386 ? -16.885 6.928 32.386 1.00 95.25 386 ARG A CA 1
ATOM 2824 C C . ARG A 1 386 ? -15.606 7.746 32.257 1.00 95.25 386 ARG A C 1
ATOM 2826 O O . ARG A 1 386 ? -14.512 7.206 32.448 1.00 95.25 386 ARG A O 1
ATOM 2833 N N . THR A 1 387 ? -15.742 9.032 31.949 1.00 92.25 387 THR A N 1
ATOM 2834 C CA . THR A 1 387 ? -14.640 10.002 31.927 1.00 92.25 387 THR A CA 1
ATOM 2835 C C . THR A 1 387 ? -14.513 10.699 33.288 1.00 92.25 387 THR A C 1
ATOM 2837 O O . THR A 1 387 ? -15.536 11.069 33.865 1.00 92.25 387 THR A O 1
ATOM 2840 N N . PRO A 1 388 ? -13.293 10.914 33.810 1.00 82.81 388 PRO A N 1
ATOM 2841 C CA . PRO A 1 388 ? -13.068 11.692 35.022 1.00 82.81 388 PRO A CA 1
ATOM 2842 C C . PRO A 1 388 ? -13.506 13.135 34.753 1.00 82.81 388 PRO A C 1
ATOM 2844 O O . PRO A 1 388 ? -12.925 13.806 33.906 1.00 82.81 388 PRO A O 1
ATOM 2847 N N . GLY A 1 389 ? -14.585 13.565 35.402 1.00 76.31 389 GLY A N 1
ATOM 2848 C CA . GLY A 1 389 ? -15.205 14.878 35.202 1.00 76.31 389 GLY A CA 1
ATOM 2849 C C . GLY A 1 389 ? -16.722 14.839 35.012 1.00 76.31 389 GLY A C 1
ATOM 2850 O O . GLY A 1 389 ? -17.359 15.869 35.183 1.00 76.31 389 GLY A O 1
ATOM 2851 N N . ALA A 1 390 ? -17.317 13.676 34.715 1.00 68.88 390 ALA A N 1
ATOM 2852 C CA . ALA A 1 390 ? -18.780 13.547 34.700 1.00 68.88 390 ALA A CA 1
ATOM 2853 C C . ALA A 1 390 ? -19.382 13.666 36.117 1.00 68.88 390 ALA A C 1
ATOM 2855 O O . ALA A 1 390 ? -20.423 14.287 36.290 1.00 68.88 390 ALA A O 1
ATOM 2856 N N . ASP A 1 391 ? -18.682 13.149 37.131 1.00 65.50 391 ASP A N 1
ATOM 2857 C CA . ASP A 1 391 ? -19.207 13.052 38.501 1.00 65.50 391 ASP A CA 1
ATOM 2858 C C . ASP A 1 391 ? -19.049 14.354 39.325 1.00 65.50 391 ASP A C 1
ATOM 2860 O O . ASP A 1 391 ? -19.653 14.492 40.383 1.00 65.50 391 ASP A O 1
ATOM 2864 N N . GLU A 1 392 ? -18.239 15.323 38.876 1.00 64.31 392 GLU A N 1
ATOM 2865 C CA . GLU A 1 392 ? -17.925 16.542 39.652 1.00 64.31 392 GLU A CA 1
ATOM 2866 C C . GLU A 1 392 ? -18.868 17.730 39.353 1.00 64.31 392 GLU A C 1
ATOM 2868 O O . GLU A 1 392 ? -18.765 18.775 39.992 1.00 64.31 392 GLU A O 1
ATOM 2873 N N . GLY A 1 393 ? -19.802 17.583 38.405 1.00 55.97 393 GLY A N 1
ATOM 2874 C CA . GLY A 1 393 ? -20.677 18.665 37.931 1.00 55.97 393 GLY A CA 1
ATOM 2875 C C . GLY A 1 393 ? -22.008 18.857 38.674 1.00 55.97 393 GLY A C 1
ATOM 2876 O O . GLY A 1 393 ? -22.681 19.849 38.420 1.00 55.97 393 GLY A O 1
ATOM 2877 N N . GLU A 1 394 ? -22.402 17.954 39.579 1.00 51.91 394 GLU A N 1
ATOM 2878 C CA . GLU A 1 394 ? -23.705 18.013 40.282 1.00 51.91 394 GLU A CA 1
ATOM 2879 C C . GLU A 1 394 ? -23.648 18.642 41.689 1.00 51.91 394 GLU A C 1
ATOM 2881 O O . GLU A 1 394 ? -24.645 18.662 42.408 1.00 51.91 394 GLU A O 1
ATOM 2886 N N . GLY A 1 395 ? -22.492 19.180 42.096 1.00 52.62 395 GLY A N 1
ATOM 2887 C CA . GLY A 1 395 ? -22.282 19.748 43.435 1.00 52.62 395 GLY A CA 1
ATOM 2888 C C . GLY A 1 395 ? -21.973 21.248 43.504 1.00 52.62 395 GLY A C 1
ATOM 2889 O O . GLY A 1 395 ? -21.578 21.700 44.580 1.00 52.62 395 GLY A O 1
ATOM 2890 N N . ALA A 1 396 ? -22.092 21.999 42.402 1.00 41.91 396 ALA A N 1
ATOM 2891 C CA . ALA A 1 396 ? -21.738 23.425 42.326 1.00 41.91 396 ALA A CA 1
ATOM 2892 C C . ALA A 1 396 ? -22.944 24.334 42.064 1.00 41.91 396 ALA A C 1
ATOM 2894 O O . ALA A 1 396 ? -23.748 24.005 41.162 1.00 41.91 396 ALA A O 1
#

Organism: NCBI:txid1300347

Sequence (396 aa):
MGTPVRQSVENFWEGPPALSTGPSALPLDVSVRCTGGMRPGAADLLPRRTSRSASPPRLLIWAAALALAEAVGLAAAAGASQAVTAWSTEPGAKGSTGLALALVVGAGLVEGLALGSAQGWLLGRWLPRLRRTRFVVATLLVAGLGWAAGAAPAVLGQEQAGEAPSTPPLAFMLLGAIGVGLVMGPVLGLAQAWALRPAVRHARAWVVANALAWPVVMVVIFLGASLPGHGWPVAAIVATGGATGAVAGGVLGLTTYWAFGSMTAVPAWDRALLRLLTTSWGWLDGDLVGLEVRGLRTGRTYRMPVRYAVDLEGRLVVAPGEHTGWCGNVHRPTTAVEVLWQGSWLPARAEPVVPGHPDYADARAAYELRWPRAGLPADQVLVWVRTPGADEGEGA